Protein AF-0000000079066515 (afdb_homodimer)

Structure (mmCIF, N/CA/C/O backbone):
data_AF-0000000079066515-model_v1
#
loop_
_entity.id
_entity.type
_entity.pdbx_description
1 polymer 'Class I SAM-dependent methyltransferase'
#
loop_
_atom_site.group_PDB
_atom_site.id
_atom_site.type_symbol
_atom_site.label_atom_id
_atom_site.label_alt_id
_atom_site.label_comp_id
_atom_site.label_asym_id
_atom_site.label_entity_id
_atom_site.label_seq_id
_atom_site.pdbx_PDB_ins_code
_atom_site.Cartn_x
_atom_site.Cartn_y
_atom_site.Cartn_z
_atom_site.occupancy
_atom_site.B_iso_or_equiv
_atom_site.auth_seq_id
_atom_site.auth_comp_id
_atom_site.auth_asym_id
_atom_site.auth_atom_id
_atom_site.pdbx_PDB_model_num
ATOM 1 N N . MET A 1 1 ? 14.438 -44.875 1.606 1 23.23 1 MET A N 1
ATO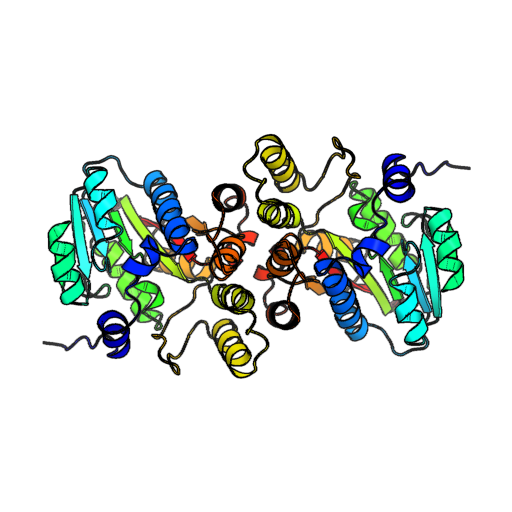M 2 C CA . MET A 1 1 ? 13.078 -44.344 1.566 1 23.23 1 MET A CA 1
ATOM 3 C C . MET A 1 1 ? 12.953 -43.062 2.408 1 23.23 1 MET A C 1
ATOM 5 O O . MET A 1 1 ? 12.773 -43.156 3.623 1 23.23 1 MET A O 1
ATOM 9 N N . SER A 1 2 ? 13.844 -42.094 2.303 1 27.25 2 SER A N 1
ATOM 10 C CA . SER A 1 2 ? 14.031 -40.844 3.066 1 27.25 2 SER A CA 1
ATOM 11 C C . SER A 1 2 ? 12.727 -40.094 3.221 1 27.25 2 SER A C 1
ATOM 13 O O . SER A 1 2 ? 12.07 -39.781 2.23 1 27.25 2 SER A O 1
ATOM 15 N N . ASN A 1 3 ? 11.914 -40.375 4.219 1 29.88 3 ASN A N 1
ATOM 16 C CA . ASN A 1 3 ? 10.609 -39.906 4.652 1 29.88 3 ASN A CA 1
ATOM 17 C C . ASN A 1 3 ? 10.531 -38.375 4.652 1 29.88 3 ASN A C 1
ATOM 19 O O . ASN A 1 3 ? 11.125 -37.719 5.512 1 29.88 3 ASN A O 1
ATOM 23 N N . LEU A 1 4 ? 10.727 -37.75 3.523 1 36.59 4 LEU A N 1
ATOM 24 C CA . LEU A 1 4 ? 10.617 -36.312 3.316 1 36.59 4 LEU A CA 1
ATOM 25 C C . LEU A 1 4 ? 9.43 -35.75 4.086 1 36.59 4 LEU A C 1
ATOM 27 O O . LEU A 1 4 ? 8.281 -35.938 3.693 1 36.59 4 LEU A O 1
ATOM 31 N N . GLU A 1 5 ? 9.492 -35.719 5.426 1 39.25 5 GLU A N 1
ATOM 32 C CA . GLU A 1 5 ? 8.477 -35.281 6.387 1 39.25 5 GLU A CA 1
ATOM 33 C C . GLU A 1 5 ? 7.941 -33.906 6.051 1 39.25 5 GLU A C 1
ATOM 35 O O . GLU A 1 5 ? 8.68 -32.906 6.09 1 39.25 5 GLU A O 1
ATOM 40 N N . LEU A 1 6 ? 7.242 -33.812 5.004 1 46.03 6 LEU A N 1
ATOM 41 C CA . LEU A 1 6 ? 6.418 -32.625 5.012 1 46.03 6 LEU A CA 1
ATOM 42 C C . LEU A 1 6 ? 6.008 -32.25 6.434 1 46.03 6 LEU A C 1
ATOM 44 O O . LEU A 1 6 ? 5.77 -33.125 7.266 1 46.03 6 LEU A O 1
ATOM 48 N N . ALA A 1 7 ? 6.359 -31.078 6.699 1 48.53 7 ALA A N 1
ATOM 49 C CA . ALA A 1 7 ? 5.934 -30.75 8.062 1 48.53 7 ALA A CA 1
ATOM 50 C C . ALA A 1 7 ? 4.504 -31.219 8.312 1 48.53 7 ALA A C 1
ATOM 52 O O . ALA A 1 7 ? 3.602 -30.938 7.523 1 48.53 7 ALA A O 1
ATOM 53 N N . PRO A 1 8 ? 4.457 -32.375 9.195 1 43.72 8 PRO A N 1
ATOM 54 C CA . PRO A 1 8 ? 3.131 -32.844 9.586 1 43.72 8 PRO A CA 1
ATOM 55 C C . PRO A 1 8 ? 2.068 -31.75 9.539 1 43.72 8 PRO A C 1
ATOM 57 O O . PRO A 1 8 ? 0.903 -32.031 9.242 1 43.72 8 PRO A O 1
ATOM 60 N N . SER A 1 9 ? 2.465 -30.594 9.68 1 43.72 9 SER A N 1
ATOM 61 C CA . SER A 1 9 ? 1.542 -29.469 9.781 1 43.72 9 SER A CA 1
ATOM 62 C C . SER A 1 9 ? 0.989 -29.078 8.406 1 43.72 9 SER A C 1
ATOM 64 O O . SER A 1 9 ? -0.175 -28.703 8.289 1 43.72 9 SER A O 1
ATOM 66 N N . VAL A 1 10 ? 1.768 -29.156 7.414 1 48.47 10 VAL A N 1
ATOM 67 C CA . VAL A 1 10 ? 1.276 -28.891 6.066 1 48.47 10 VAL A CA 1
ATOM 68 C C . VAL A 1 10 ? 0.252 -29.953 5.672 1 48.47 10 VAL A C 1
ATOM 70 O O . VAL A 1 10 ? -0.8 -29.641 5.113 1 48.47 10 VAL A O 1
ATOM 73 N N . MET A 1 11 ? 0.64 -31.156 6.031 1 44.78 11 MET A N 1
ATOM 74 C CA . MET A 1 11 ? -0.27 -32.281 5.738 1 44.78 11 MET A CA 1
ATOM 75 C C . MET A 1 11 ? -1.576 -32.125 6.508 1 44.78 11 MET A C 1
ATOM 77 O O . MET A 1 11 ? -2.654 -32.375 5.969 1 44.78 11 MET A O 1
ATOM 81 N N . GLN A 1 12 ? -1.412 -31.812 7.75 1 43.25 12 GLN A N 1
ATOM 82 C CA . GLN A 1 12 ? -2.604 -31.672 8.578 1 43.25 12 GLN A CA 1
ATOM 83 C C . GLN A 1 12 ? -3.461 -30.5 8.117 1 43.25 12 GLN A C 1
ATOM 85 O O . GLN A 1 12 ? -4.688 -30.578 8.094 1 43.25 12 GLN A O 1
ATOM 90 N N . PHE A 1 13 ? -2.762 -29.547 7.883 1 45.56 13 PHE A N 1
ATOM 91 C CA . PHE A 1 13 ? -3.48 -28.328 7.496 1 45.56 13 PHE A CA 1
ATOM 92 C C . PHE A 1 13 ? -4.238 -28.547 6.191 1 45.56 13 PHE A C 1
ATOM 94 O O . PHE A 1 13 ? -5.418 -28.188 6.086 1 45.56 13 PHE A O 1
ATOM 101 N N . TYR A 1 14 ? -3.639 -29.156 5.176 1 46 14 TYR A N 1
ATOM 102 C CA . TYR A 1 14 ? -4.312 -29.375 3.902 1 46 14 TYR A CA 1
ATOM 103 C C . TYR A 1 14 ? -5.32 -30.516 4.016 1 46 14 TYR A C 1
ATOM 105 O O . TYR A 1 14 ? -6.297 -30.562 3.262 1 46 14 TYR A O 1
ATOM 113 N N . GLY A 1 15 ? -5.027 -31.469 4.824 1 41.38 15 GLY A N 1
ATOM 114 C CA . GLY A 1 15 ? -6 -32.531 5.004 1 41.38 15 GLY A CA 1
ATOM 115 C C . GLY A 1 15 ? -7.293 -32.062 5.637 1 41.38 15 GLY A C 1
ATOM 116 O O . GLY A 1 15 ? -8.383 -32.375 5.145 1 41.38 15 GLY A O 1
ATOM 117 N N . GLU A 1 16 ? -7.352 -31.656 6.934 1 42.91 16 GLU A N 1
ATOM 118 C CA . GLU A 1 16 ? -8.562 -31.344 7.688 1 42.91 16 GLU A CA 1
ATOM 119 C C . GLU A 1 16 ? -9.055 -29.938 7.379 1 42.91 16 GLU A C 1
ATOM 121 O O . GLU A 1 16 ? -10.227 -29.625 7.605 1 42.91 16 GLU A O 1
ATOM 126 N N . THR A 1 17 ? -8.195 -28.953 7.168 1 43.09 17 THR A N 1
ATOM 127 C CA . THR A 1 17 ? -8.492 -27.531 7.113 1 43.09 17 THR A CA 1
ATOM 128 C C . THR A 1 17 ? -8.961 -27.125 5.719 1 43.09 17 THR A C 1
ATOM 130 O O . THR A 1 17 ? -8.758 -27.875 4.754 1 43.09 17 THR A O 1
ATOM 133 N N . VAL A 1 18 ? -9.117 -25.75 5.555 1 51.31 18 VAL A N 1
ATOM 134 C CA . VAL A 1 18 ? -9.648 -24.953 4.453 1 51.31 18 VAL A CA 1
ATOM 135 C C . VAL A 1 18 ? -8.875 -25.266 3.174 1 51.31 18 VAL A C 1
ATOM 137 O O . VAL A 1 18 ? -7.652 -25.109 3.127 1 51.31 18 VAL A O 1
ATOM 140 N N . ASN A 1 19 ? -9.359 -26.078 2.244 1 63.78 19 ASN A N 1
ATOM 141 C CA . ASN A 1 19 ? -8.898 -26.391 0.895 1 63.78 19 ASN A CA 1
ATOM 142 C C . ASN A 1 19 ? -8.625 -25.125 0.086 1 63.78 19 ASN A C 1
ATOM 144 O O . ASN A 1 19 ? -9.531 -24.344 -0.188 1 63.78 19 ASN A O 1
ATOM 148 N N . GLU A 1 20 ? -7.324 -24.812 -0.092 1 72.69 20 GLU A N 1
ATOM 149 C CA . GLU A 1 20 ? -6.918 -23.641 -0.879 1 72.69 20 GLU A CA 1
ATOM 150 C C . GLU A 1 20 ? -7.738 -23.531 -2.162 1 72.69 20 GLU A C 1
ATOM 152 O O . GLU A 1 20 ? -8.109 -22.438 -2.576 1 72.69 20 GLU A O 1
ATOM 157 N N . ASP A 1 21 ? -8.156 -24.641 -2.664 1 78.38 21 ASP A N 1
ATOM 158 C CA . ASP A 1 21 ? -8.961 -24.641 -3.883 1 78.38 21 ASP A CA 1
ATOM 159 C C . ASP A 1 21 ? -10.352 -24.078 -3.617 1 78.38 21 ASP A C 1
ATOM 161 O O . ASP A 1 21 ? -10.867 -23.281 -4.406 1 78.38 21 ASP A O 1
ATOM 165 N N . SER A 1 22 ? -10.852 -24.516 -2.508 1 79.31 22 SER A N 1
ATOM 166 C CA . SER A 1 22 ? -12.164 -24 -2.143 1 79.31 22 SER A CA 1
ATOM 167 C C . SER A 1 22 ? -12.109 -22.5 -1.893 1 79.31 22 SER A C 1
ATOM 169 O O . SER A 1 22 ? -13.008 -21.766 -2.312 1 79.31 22 SER A O 1
ATOM 171 N N . ARG A 1 23 ? -11.047 -22.094 -1.338 1 79.75 23 ARG A N 1
ATOM 172 C CA . ARG A 1 23 ? -10.883 -20.656 -1.074 1 79.75 23 ARG A CA 1
ATOM 173 C C . ARG A 1 23 ? -10.828 -19.859 -2.375 1 79.75 23 ARG A C 1
ATOM 175 O O . ARG A 1 23 ? -11.508 -18.844 -2.518 1 79.75 23 ARG A O 1
ATOM 182 N N . LEU A 1 24 ? -10.062 -20.281 -3.33 1 84.12 24 LEU A N 1
ATOM 183 C CA . LEU A 1 24 ? -9.867 -19.578 -4.602 1 84.12 24 LEU A CA 1
ATOM 184 C C . LEU A 1 24 ? -11.156 -19.562 -5.41 1 84.12 24 LEU A C 1
ATOM 186 O O . LEU A 1 24 ? -11.383 -18.641 -6.199 1 84.12 24 LEU A O 1
ATOM 190 N N . ARG A 1 25 ? -12.031 -20.516 -5.133 1 84 25 ARG A N 1
ATOM 191 C CA . ARG A 1 25 ? -13.266 -20.609 -5.914 1 84 25 ARG A CA 1
ATOM 192 C C . ARG A 1 25 ? -14.422 -19.938 -5.195 1 84 25 ARG A C 1
ATOM 194 O O . ARG A 1 25 ? -15.391 -19.5 -5.828 1 84 25 ARG A O 1
ATOM 201 N N . SER A 1 26 ? -14.352 -19.797 -3.932 1 82.62 26 SER A N 1
ATOM 202 C CA . SER A 1 26 ? -15.547 -19.438 -3.17 1 82.62 26 SER A CA 1
ATOM 203 C C . SER A 1 26 ? -15.477 -17.984 -2.691 1 82.62 26 SER A C 1
ATOM 205 O O . SER A 1 26 ? -16.422 -17.219 -2.889 1 82.62 26 SER A O 1
ATOM 207 N N . SER A 1 27 ? -14.414 -17.594 -2.105 1 85.75 27 SER A N 1
ATOM 208 C CA . SER A 1 27 ? -14.328 -16.234 -1.577 1 85.75 27 SER A CA 1
ATOM 209 C C . SER A 1 27 ? -14.164 -15.219 -2.699 1 85.75 27 SER A C 1
ATOM 211 O O . SER A 1 27 ? -13.609 -15.531 -3.752 1 85.75 27 SER A O 1
ATOM 213 N N . ALA A 1 28 ? -14.734 -14.062 -2.537 1 86.56 28 ALA A N 1
ATOM 214 C CA . ALA A 1 28 ? -14.641 -13.016 -3.547 1 86.56 28 ALA A CA 1
ATOM 215 C C . ALA A 1 28 ? -13.18 -12.648 -3.818 1 86.56 28 ALA A C 1
ATOM 217 O O . ALA A 1 28 ? -12.773 -12.516 -4.977 1 86.56 28 ALA A O 1
ATOM 218 N N . ASP A 1 29 ? -12.422 -12.516 -2.742 1 88.19 29 ASP A N 1
ATOM 219 C CA . ASP A 1 29 ? -11.016 -12.172 -2.949 1 88.19 29 ASP A CA 1
ATOM 220 C C . ASP A 1 29 ? -10.25 -13.344 -3.553 1 88.19 29 ASP A C 1
ATOM 222 O O . ASP A 1 29 ? -9.266 -13.148 -4.273 1 88.19 29 ASP A O 1
ATOM 226 N N . GLY A 1 30 ? -10.664 -14.57 -3.283 1 91.44 30 GLY A N 1
ATOM 227 C CA . GLY A 1 30 ? -10.086 -15.742 -3.934 1 91.44 30 GLY A CA 1
ATOM 228 C C . GLY A 1 30 ? -10.352 -15.781 -5.426 1 91.44 30 GLY A C 1
ATOM 229 O O . GLY A 1 30 ? -9.445 -16.062 -6.215 1 91.44 30 GLY A O 1
ATOM 230 N N . ARG A 1 31 ? -11.578 -15.492 -5.75 1 91.94 31 ARG A N 1
ATOM 231 C CA . ARG A 1 31 ? -11.938 -15.438 -7.164 1 91.94 31 ARG A CA 1
ATOM 232 C C . ARG A 1 31 ? -11.141 -14.359 -7.895 1 91.94 31 ARG A C 1
ATOM 234 O O . ARG A 1 31 ? -10.734 -14.555 -9.039 1 91.94 31 ARG A O 1
ATOM 241 N N . MET A 1 32 ? -10.969 -13.234 -7.23 1 94.81 32 MET A N 1
ATOM 242 C CA . MET A 1 32 ? -10.156 -12.164 -7.797 1 94.81 32 MET A CA 1
ATOM 243 C C . MET A 1 32 ? -8.711 -12.625 -7.98 1 94.81 32 MET A C 1
ATOM 245 O O . MET A 1 32 ? -8.094 -12.328 -9 1 94.81 32 MET A O 1
ATOM 249 N N . GLU A 1 33 ? -8.203 -13.32 -6.996 1 96.56 33 GLU A N 1
ATOM 250 C CA . GLU A 1 33 ? -6.852 -13.867 -7.074 1 96.56 33 GLU A CA 1
ATOM 251 C C . GLU A 1 33 ? -6.707 -14.797 -8.281 1 96.56 33 GLU A C 1
ATOM 253 O O . GLU A 1 33 ? -5.746 -14.68 -9.039 1 96.56 33 GLU A O 1
ATOM 258 N N . LEU A 1 34 ? -7.664 -15.688 -8.422 1 97.12 34 LEU A N 1
ATOM 259 C CA . LEU A 1 34 ? -7.629 -16.641 -9.516 1 97.12 34 LEU A CA 1
ATOM 260 C C . LEU A 1 34 ? -7.699 -15.938 -10.867 1 97.12 34 LEU A C 1
ATOM 262 O O . LEU A 1 34 ? -6.875 -16.188 -11.75 1 97.12 34 LEU A O 1
ATOM 266 N N . ALA A 1 35 ? -8.633 -15.023 -11.016 1 97.25 35 ALA A N 1
ATOM 267 C CA . ALA A 1 35 ? -8.828 -14.297 -12.266 1 97.25 35 ALA A CA 1
ATOM 268 C C . ALA A 1 35 ? -7.582 -13.492 -12.633 1 97.25 35 ALA A C 1
ATOM 270 O O . ALA A 1 35 ? -7.152 -13.492 -13.789 1 97.25 35 ALA A O 1
ATOM 271 N N . ARG A 1 36 ? -7.012 -12.828 -11.672 1 98.31 36 ARG A N 1
ATOM 272 C CA . ARG A 1 36 ? -5.84 -11.992 -11.922 1 98.31 36 ARG A CA 1
ATOM 273 C C . ARG A 1 36 ? -4.609 -12.852 -12.211 1 98.31 36 ARG A C 1
ATOM 275 O O . ARG A 1 36 ? -3.764 -12.477 -13.023 1 98.31 36 ARG A O 1
ATOM 282 N N . THR A 1 37 ? -4.48 -13.977 -11.516 1 98.56 37 THR A N 1
ATOM 283 C CA . THR A 1 37 ? -3.396 -14.906 -11.812 1 98.56 37 THR A CA 1
ATOM 284 C C . THR A 1 37 ? -3.457 -15.367 -13.266 1 98.56 37 THR A C 1
ATOM 286 O O . THR A 1 37 ? -2.443 -15.359 -13.969 1 98.56 37 THR A O 1
ATOM 289 N N . GLN A 1 38 ? -4.641 -15.719 -13.711 1 98.56 38 GLN A N 1
ATOM 290 C CA . GLN A 1 38 ? -4.836 -16.141 -15.102 1 98.56 38 GLN A CA 1
ATOM 291 C C . GLN A 1 38 ? -4.453 -15.016 -16.062 1 98.56 38 GLN A C 1
ATOM 293 O O . GLN A 1 38 ? -3.719 -15.25 -17.031 1 98.56 38 GLN A O 1
ATOM 298 N N . GLU A 1 39 ? -4.945 -13.859 -15.758 1 98.44 39 GLU A N 1
ATOM 299 C CA . GLU A 1 39 ? -4.656 -12.703 -16.594 1 98.44 39 GLU A CA 1
ATOM 300 C C . GLU A 1 39 ? -3.152 -12.469 -16.719 1 98.44 39 GLU A C 1
ATOM 302 O O . GLU A 1 39 ? -2.635 -12.266 -17.812 1 98.44 39 GLU A O 1
ATOM 307 N N . LEU A 1 40 ? -2.459 -12.516 -15.641 1 98.69 40 LEU A N 1
ATOM 308 C CA . LEU A 1 40 ? -1.024 -12.25 -15.617 1 98.69 40 LEU A CA 1
ATOM 309 C C . LEU A 1 40 ? -0.251 -13.359 -16.312 1 98.69 40 LEU A C 1
ATOM 311 O O . LEU A 1 40 ? 0.593 -13.086 -17.172 1 98.69 40 LEU A O 1
ATOM 315 N N . LEU A 1 41 ? -0.561 -14.586 -16 1 98.69 41 LEU A N 1
ATOM 316 C CA . LEU A 1 41 ? 0.195 -15.703 -16.562 1 98.69 41 LEU A CA 1
ATOM 317 C C . LEU A 1 41 ? 0.002 -15.781 -18.062 1 98.69 41 LEU A C 1
ATOM 319 O O . LEU A 1 41 ? 0.94 -16.109 -18.797 1 98.69 41 LEU A O 1
ATOM 323 N N . ARG A 1 42 ? -1.17 -15.516 -18.547 1 98.69 42 ARG A N 1
ATOM 324 C CA . ARG A 1 42 ? -1.46 -15.594 -19.969 1 98.69 42 ARG A CA 1
ATOM 325 C C . ARG A 1 42 ? -0.602 -14.609 -20.75 1 98.69 42 ARG A C 1
ATOM 327 O O . ARG A 1 42 ? -0.387 -14.789 -21.953 1 98.69 42 ARG A O 1
ATOM 334 N N . ARG A 1 43 ? -0.09 -13.586 -20.156 1 98.19 43 ARG A N 1
ATOM 335 C CA . ARG A 1 43 ? 0.792 -12.617 -20.812 1 98.19 43 ARG A CA 1
ATOM 336 C C . ARG A 1 43 ? 2.152 -13.234 -21.109 1 98.19 43 ARG A C 1
ATOM 338 O O . ARG A 1 43 ? 2.869 -12.766 -22 1 98.19 43 ARG A O 1
ATOM 345 N N . PHE A 1 44 ? 2.477 -14.273 -20.359 1 98.5 44 PHE A N 1
ATOM 346 C CA . PHE A 1 44 ? 3.844 -14.766 -20.438 1 98.5 44 PHE A CA 1
ATOM 347 C C . PHE A 1 44 ? 3.873 -16.188 -21 1 98.5 44 PHE A C 1
ATOM 349 O O . PHE A 1 44 ? 4.918 -16.656 -21.453 1 98.5 44 PHE A O 1
ATOM 356 N N . LEU A 1 45 ? 2.773 -16.875 -20.875 1 98.69 45 LEU A N 1
ATOM 357 C CA . LEU A 1 45 ? 2.713 -18.25 -21.344 1 98.69 45 LEU A CA 1
ATOM 358 C C . LEU A 1 45 ? 3.004 -18.344 -22.828 1 98.69 45 LEU A C 1
ATOM 360 O O . LEU A 1 45 ? 2.541 -17.516 -23.609 1 98.69 45 LEU A O 1
ATOM 364 N N . PRO A 1 46 ? 3.791 -19.328 -23.266 1 98.5 46 PRO A N 1
ATOM 365 C CA . PRO A 1 46 ? 3.926 -19.562 -24.703 1 98.5 46 PRO A CA 1
ATOM 366 C C . PRO A 1 46 ? 2.623 -20.031 -25.344 1 98.5 46 PRO A C 1
ATOM 368 O O . PRO A 1 46 ? 1.71 -20.484 -24.641 1 98.5 46 PRO A O 1
ATOM 371 N N . PRO A 1 47 ? 2.514 -19.891 -26.625 1 97.88 47 PRO A N 1
ATOM 372 C CA . PRO A 1 47 ? 1.306 -20.391 -27.281 1 97.88 47 PRO A CA 1
ATOM 373 C C . PRO A 1 47 ? 1.093 -21.891 -27.062 1 97.88 47 PRO A C 1
ATOM 375 O O . PRO A 1 47 ? 2.057 -22.656 -27.062 1 97.88 47 PRO A O 1
ATOM 378 N N . ALA A 1 48 ? -0.094 -22.25 -26.859 1 97.75 48 ALA A N 1
ATOM 379 C CA . ALA A 1 48 ? -0.449 -23.672 -26.75 1 97.75 48 ALA A CA 1
ATOM 380 C C . ALA A 1 48 ? -0.368 -24.359 -28.109 1 97.75 48 ALA A C 1
ATOM 382 O O . ALA A 1 48 ? -0.605 -23.75 -29.141 1 97.75 48 ALA A O 1
ATOM 383 N N . PRO A 1 49 ? -0.092 -25.578 -28.141 1 97.88 49 PRO A N 1
ATOM 384 C CA . PRO A 1 49 ? 0.198 -26.469 -27 1 97.88 49 PRO A CA 1
ATOM 385 C C . PRO A 1 49 ? 1.611 -26.266 -26.453 1 97.88 49 PRO A C 1
ATOM 387 O O . PRO A 1 49 ? 2.527 -25.938 -27.219 1 97.88 49 PRO A O 1
ATOM 390 N N . ALA A 1 50 ? 1.839 -26.344 -25.281 1 98.62 50 ALA A N 1
ATOM 391 C CA . ALA A 1 50 ? 3.107 -26.359 -24.547 1 98.62 50 ALA A CA 1
ATOM 392 C C . ALA A 1 50 ? 3 -27.188 -23.266 1 98.62 50 ALA A C 1
ATOM 394 O O . ALA A 1 50 ? 1.905 -27.359 -22.734 1 98.62 50 ALA A O 1
ATOM 395 N N . ARG A 1 51 ? 4.109 -27.703 -22.844 1 98.81 51 ARG A N 1
ATOM 396 C CA . ARG A 1 51 ? 4.117 -28.531 -21.641 1 98.81 51 ARG A CA 1
ATOM 397 C C . ARG A 1 51 ? 4.273 -27.672 -20.391 1 98.81 51 ARG A C 1
ATOM 399 O O . ARG A 1 51 ? 5.23 -26.906 -20.266 1 98.81 51 ARG A O 1
ATOM 406 N N . VAL A 1 52 ? 3.344 -27.797 -19.484 1 98.94 52 VAL A N 1
ATOM 407 C CA . VAL A 1 52 ? 3.334 -27.031 -18.234 1 98.94 52 VAL A CA 1
ATOM 408 C C . VAL A 1 52 ? 3.4 -27.984 -17.047 1 98.94 52 VAL A C 1
ATOM 410 O O . VAL A 1 52 ? 2.674 -28.969 -16.984 1 98.94 52 VAL A O 1
ATOM 413 N N . LEU A 1 53 ? 4.281 -27.719 -16.141 1 98.94 53 LEU A N 1
ATOM 414 C CA . LEU A 1 53 ? 4.277 -28.422 -14.859 1 98.94 53 LEU A CA 1
ATOM 415 C C . LEU A 1 53 ? 3.707 -27.531 -13.766 1 98.94 53 LEU A C 1
ATOM 417 O O . LEU A 1 53 ? 4.203 -26.422 -13.531 1 98.94 53 LEU A O 1
ATOM 421 N N . ASP A 1 54 ? 2.662 -27.984 -13.164 1 98.81 54 ASP A N 1
ATOM 422 C CA . ASP A 1 54 ? 2.043 -27.328 -12.023 1 98.81 54 ASP A CA 1
ATOM 423 C C . ASP A 1 54 ? 2.529 -27.938 -10.711 1 98.81 54 ASP A C 1
ATOM 425 O O . ASP A 1 54 ? 2.002 -28.953 -10.25 1 98.81 54 ASP A O 1
ATOM 429 N N . VAL A 1 55 ? 3.5 -27.234 -10.086 1 98.69 55 VAL A N 1
ATOM 430 C CA . VAL A 1 55 ? 4.133 -27.734 -8.867 1 98.69 55 VAL A CA 1
ATOM 431 C C . VAL A 1 55 ? 3.34 -27.266 -7.648 1 98.69 55 VAL A C 1
ATOM 433 O O . VAL A 1 55 ? 3.146 -26.062 -7.453 1 98.69 55 VAL A O 1
ATOM 436 N N . GLY A 1 56 ? 3.014 -28.203 -6.812 1 96.88 56 GLY A N 1
ATOM 437 C CA . GLY A 1 56 ? 2.105 -27.859 -5.73 1 96.88 56 GLY A CA 1
ATOM 438 C C . GLY A 1 56 ? 0.723 -27.469 -6.215 1 96.88 56 GLY A C 1
ATOM 439 O O . GLY A 1 56 ? 0.149 -26.484 -5.738 1 96.88 56 GLY A O 1
ATOM 440 N N . GLY A 1 57 ? 0.209 -28.172 -7.141 1 96.75 57 GLY A N 1
ATOM 441 C CA . GLY A 1 57 ? -0.972 -27.75 -7.879 1 96.75 57 GLY A CA 1
ATOM 442 C C . GLY A 1 57 ? -2.268 -28.047 -7.152 1 96.75 57 GLY A C 1
ATOM 443 O O . GLY A 1 57 ? -3.348 -27.672 -7.613 1 96.75 57 GLY A O 1
ATOM 444 N N . GLY A 1 58 ? -2.191 -28.734 -5.949 1 94.94 58 GLY A N 1
ATOM 445 C CA . GLY A 1 58 ? -3.391 -29.078 -5.199 1 94.94 58 GLY A CA 1
ATOM 446 C C . GLY A 1 58 ? -4.344 -29.969 -5.973 1 94.94 58 GLY A C 1
ATOM 447 O O . GLY A 1 58 ? -3.93 -30.969 -6.559 1 94.94 58 GLY A O 1
ATOM 448 N N . THR A 1 59 ? -5.625 -29.625 -5.938 1 95 59 THR A N 1
ATOM 449 C CA . THR A 1 59 ? -6.625 -30.438 -6.613 1 95 59 THR A CA 1
ATOM 450 C C . THR A 1 59 ? -6.723 -30.062 -8.094 1 95 59 THR A C 1
ATOM 452 O O . THR A 1 59 ? -7.57 -30.594 -8.812 1 95 59 THR A O 1
ATOM 455 N N . GLY A 1 60 ? -5.922 -29.125 -8.547 1 97.25 60 GLY A N 1
ATOM 456 C CA . GLY A 1 60 ? -5.812 -28.844 -9.969 1 97.25 60 GLY A CA 1
ATOM 457 C C . GLY A 1 60 ? -6.516 -27.578 -10.383 1 97.25 60 GLY A C 1
ATOM 458 O O . GLY A 1 60 ? -6.984 -27.453 -11.523 1 97.25 60 GLY A O 1
ATOM 459 N N . ILE A 1 61 ? -6.59 -26.594 -9.516 1 96.38 61 ILE A N 1
ATOM 460 C CA . ILE A 1 61 ? -7.344 -25.391 -9.812 1 96.38 61 ILE A CA 1
ATOM 461 C C . ILE A 1 61 ? -6.68 -24.641 -10.969 1 96.38 61 ILE A C 1
ATOM 463 O O . ILE A 1 61 ? -7.363 -24.156 -11.875 1 96.38 61 ILE A O 1
ATOM 467 N N . HIS A 1 62 ? -5.406 -24.5 -10.969 1 98.06 62 HIS A N 1
ATOM 468 C CA . HIS A 1 62 ? -4.723 -23.797 -12.047 1 98.06 62 HIS A CA 1
ATOM 469 C C . HIS A 1 62 ? -4.52 -24.703 -13.258 1 98.06 62 HIS A C 1
ATOM 471 O O . HIS A 1 62 ? -4.555 -24.234 -14.398 1 98.06 62 HIS A O 1
ATOM 477 N N . ALA A 1 63 ? -4.332 -26 -13.016 1 98.44 63 ALA A N 1
ATOM 478 C CA . ALA A 1 63 ? -4.219 -26.969 -14.117 1 98.44 63 ALA A CA 1
ATOM 479 C C . ALA A 1 63 ? -5.48 -26.953 -14.977 1 98.44 63 ALA A C 1
ATOM 481 O O . ALA A 1 63 ? -5.402 -27.078 -16.203 1 98.44 63 ALA A O 1
ATOM 482 N N . GLU A 1 64 ? -6.613 -26.797 -14.367 1 98.12 64 GLU A N 1
ATOM 483 C CA . GLU A 1 64 ? -7.902 -26.859 -15.047 1 98.12 64 GLU A CA 1
ATOM 484 C C . GLU A 1 64 ? -7.984 -25.828 -16.172 1 98.12 64 GLU A C 1
ATOM 486 O O . GLU A 1 64 ? -8.281 -26.188 -17.312 1 98.12 64 GLU A O 1
ATOM 491 N N . TRP A 1 65 ? -7.781 -24.562 -15.852 1 98.12 65 TRP A N 1
ATOM 492 C CA . TRP A 1 65 ? -7.922 -23.547 -16.891 1 98.12 65 TRP A CA 1
ATOM 493 C C . TRP A 1 65 ? -6.777 -23.625 -17.891 1 98.12 65 TRP A C 1
ATOM 495 O O . TRP A 1 65 ? -6.949 -23.281 -19.062 1 98.12 65 TRP A O 1
ATOM 505 N N . LEU A 1 66 ? -5.559 -24.109 -17.531 1 98.81 66 LEU A N 1
ATOM 506 C CA . LEU A 1 66 ? -4.461 -24.312 -18.484 1 98.81 66 LEU A CA 1
ATOM 507 C C . LEU A 1 66 ? -4.809 -25.391 -19.5 1 98.81 66 LEU A C 1
ATOM 509 O O . LEU A 1 66 ? -4.574 -25.219 -20.688 1 98.81 66 LEU A O 1
ATOM 513 N N . VAL A 1 67 ? -5.387 -26.5 -19 1 98.81 67 VAL A N 1
ATOM 514 C CA . VAL A 1 67 ? -5.816 -27.578 -19.891 1 98.81 67 VAL A CA 1
ATOM 515 C C . VAL A 1 67 ? -6.879 -27.062 -20.844 1 98.81 67 VAL A C 1
ATOM 517 O O . VAL A 1 67 ? -6.812 -27.312 -22.047 1 98.81 67 VAL A O 1
ATOM 520 N N . LYS A 1 68 ? -7.816 -26.312 -20.328 1 98.44 68 LYS A N 1
ATOM 521 C CA . LYS A 1 68 ? -8.867 -25.719 -21.141 1 98.44 68 LYS A CA 1
ATOM 522 C C . LYS A 1 68 ? -8.281 -24.797 -22.219 1 98.44 68 LYS A C 1
ATOM 524 O O . LYS A 1 68 ? -8.812 -24.719 -23.328 1 98.44 68 LYS A O 1
ATOM 529 N N . ASP A 1 69 ? -7.199 -24.125 -21.875 1 98.44 69 ASP A N 1
ATOM 530 C CA . ASP A 1 69 ? -6.539 -23.203 -22.797 1 98.44 69 ASP A CA 1
ATOM 531 C C . ASP A 1 69 ? -5.703 -23.969 -23.812 1 98.44 69 ASP A C 1
ATOM 533 O O . ASP A 1 69 ? -5.117 -23.375 -24.719 1 98.44 69 ASP A O 1
ATOM 537 N N . GLY A 1 70 ? -5.531 -25.266 -23.672 1 98.62 70 GLY A N 1
ATOM 538 C CA . GLY A 1 70 ? -4.895 -26.094 -24.688 1 98.62 70 GLY A CA 1
ATOM 539 C C . GLY A 1 70 ? -3.504 -26.547 -24.297 1 98.62 70 GLY A C 1
ATOM 540 O O . GLY A 1 70 ? -2.77 -27.094 -25.125 1 98.62 70 GLY A O 1
ATOM 541 N N . TYR A 1 71 ? -3.119 -26.375 -23.078 1 98.88 71 TYR A N 1
ATOM 542 C CA . TYR A 1 71 ? -1.788 -26.781 -22.641 1 98.88 71 TYR A CA 1
ATOM 543 C C . TYR A 1 71 ? -1.768 -28.25 -22.234 1 98.88 71 TYR A C 1
ATOM 545 O O . TYR A 1 71 ? -2.803 -28.812 -21.859 1 98.88 71 TYR A O 1
ATOM 553 N N . ASP A 1 72 ? -0.599 -28.844 -22.422 1 98.81 72 ASP A N 1
ATOM 554 C CA . ASP A 1 72 ? -0.315 -30.156 -21.859 1 98.81 72 ASP A CA 1
ATOM 555 C C . ASP A 1 72 ? 0.217 -30.047 -20.438 1 98.81 72 ASP A C 1
ATOM 557 O O . ASP A 1 72 ? 1.391 -29.734 -20.219 1 98.81 72 ASP A O 1
ATOM 561 N N . VAL A 1 73 ? -0.64 -30.344 -19.438 1 98.88 73 VAL A N 1
ATOM 562 C CA . VAL A 1 73 ? -0.323 -30.016 -18.047 1 98.88 73 VAL A CA 1
ATOM 563 C C . VAL A 1 73 ? -0.047 -31.297 -17.266 1 98.88 73 VAL A C 1
ATOM 565 O O . VAL A 1 73 ? -0.764 -32.281 -17.422 1 98.88 73 VAL A O 1
ATOM 568 N N . ALA A 1 74 ? 0.982 -31.328 -16.547 1 98.88 74 ALA A N 1
ATOM 569 C CA . ALA A 1 74 ? 1.245 -32.312 -15.484 1 98.88 74 ALA A CA 1
ATOM 570 C C . ALA A 1 74 ? 1.279 -31.625 -14.117 1 98.88 74 ALA A C 1
ATOM 572 O O . ALA A 1 74 ? 1.586 -30.438 -14.016 1 98.88 74 ALA A O 1
ATOM 573 N N . LEU A 1 75 ? 0.926 -32.344 -13.102 1 98.69 75 LEU A N 1
ATOM 574 C CA . LEU A 1 75 ? 0.812 -31.766 -11.773 1 98.69 75 LEU A CA 1
ATOM 575 C C . LEU A 1 75 ? 1.562 -32.594 -10.742 1 98.69 75 LEU A C 1
ATOM 577 O O . LEU A 1 75 ? 1.533 -33.844 -10.805 1 98.69 75 LEU A O 1
ATOM 581 N N . VAL A 1 76 ? 2.289 -31.953 -9.867 1 98.44 76 VAL A N 1
ATOM 582 C CA . VAL A 1 76 ? 2.945 -32.562 -8.719 1 98.44 76 VAL A CA 1
ATOM 583 C C . VAL A 1 76 ? 2.436 -31.938 -7.43 1 98.44 76 VAL A C 1
ATOM 585 O O . VAL A 1 76 ? 2.307 -30.719 -7.336 1 98.44 76 VAL A O 1
ATOM 588 N N . ASP A 1 77 ? 2.064 -32.719 -6.496 1 96.81 77 ASP A N 1
ATOM 589 C CA . ASP A 1 77 ? 1.639 -32.25 -5.176 1 96.81 77 ASP A CA 1
ATOM 590 C C . ASP A 1 77 ? 2.016 -33.281 -4.094 1 96.81 77 ASP A C 1
ATOM 592 O O . ASP A 1 77 ? 1.969 -34.469 -4.324 1 96.81 77 ASP A O 1
ATOM 596 N N . PRO A 1 78 ? 2.316 -32.719 -2.916 1 94.88 78 PRO A N 1
ATOM 597 C CA . PRO A 1 78 ? 2.766 -33.656 -1.873 1 94.88 78 PRO A CA 1
ATOM 598 C C . PRO A 1 78 ? 1.608 -34.375 -1.185 1 94.88 78 PRO A C 1
ATOM 600 O O . PRO A 1 78 ? 1.829 -35.312 -0.429 1 94.88 78 PRO A O 1
ATOM 603 N N . VAL A 1 79 ? 0.436 -33.969 -1.35 1 92.38 79 VAL A N 1
ATOM 604 C CA . VAL A 1 79 ? -0.721 -34.531 -0.661 1 92.38 79 VAL A CA 1
ATOM 605 C C . VAL A 1 79 ? -1.424 -35.531 -1.568 1 92.38 79 VAL A C 1
ATOM 607 O O . VAL A 1 79 ? -2.045 -35.156 -2.564 1 92.38 79 VAL A O 1
ATOM 610 N N . PRO A 1 80 ? -1.466 -36.812 -1.203 1 95.25 80 PRO A N 1
ATOM 611 C CA . PRO A 1 80 ? -2.039 -37.844 -2.059 1 95.25 80 PRO A CA 1
ATOM 612 C C . PRO A 1 80 ? -3.498 -37.562 -2.42 1 95.25 80 PRO A C 1
ATOM 614 O O . PRO A 1 80 ? -3.906 -37.812 -3.562 1 95.25 80 PRO A O 1
ATOM 617 N N . ARG A 1 81 ? -4.234 -37.094 -1.464 1 93.31 81 ARG A N 1
ATOM 618 C CA . ARG A 1 81 ? -5.645 -36.812 -1.733 1 93.31 81 ARG A CA 1
ATOM 619 C C . ARG A 1 81 ? -5.801 -35.75 -2.805 1 93.31 81 ARG A C 1
ATOM 621 O O . ARG A 1 81 ? -6.73 -35.781 -3.611 1 93.31 81 ARG A O 1
ATOM 628 N N . HIS A 1 82 ? -4.949 -34.719 -2.791 1 94.31 82 HIS A N 1
ATOM 629 C CA . HIS A 1 82 ? -4.953 -33.719 -3.83 1 94.31 82 HIS A CA 1
ATOM 630 C C . HIS A 1 82 ? -4.641 -34.312 -5.195 1 94.31 82 HIS A C 1
ATOM 632 O O . HIS A 1 82 ? -5.332 -34.031 -6.176 1 94.31 82 HIS A O 1
ATOM 638 N N . VAL A 1 83 ? -3.637 -35.156 -5.188 1 96.25 83 VAL A N 1
ATOM 639 C CA . VAL A 1 83 ? -3.193 -35.781 -6.426 1 96.25 83 VAL A CA 1
ATOM 640 C C . VAL A 1 83 ? -4.32 -36.625 -7.004 1 96.25 83 VAL A C 1
ATOM 642 O O . VAL A 1 83 ? -4.598 -36.562 -8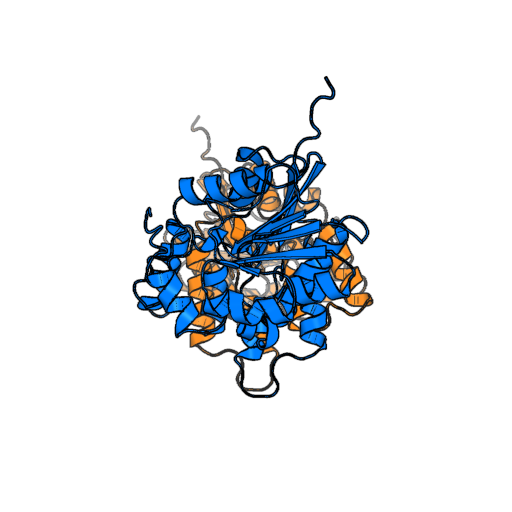.203 1 96.25 83 VAL A O 1
ATOM 645 N N . GLU A 1 84 ? -4.961 -37.375 -6.133 1 96.69 84 GLU A N 1
ATOM 646 C CA . GLU A 1 84 ? -6.078 -38.219 -6.566 1 96.69 84 GLU A CA 1
ATOM 647 C C . GLU A 1 84 ? -7.164 -37.375 -7.234 1 96.69 84 GLU A C 1
ATOM 649 O O . GLU A 1 84 ? -7.664 -37.719 -8.305 1 96.69 84 GLU A O 1
ATOM 654 N N . ALA A 1 85 ? -7.5 -36.281 -6.613 1 95.69 85 ALA A N 1
ATOM 655 C CA . ALA A 1 85 ? -8.516 -35.375 -7.16 1 95.69 85 ALA A CA 1
ATOM 656 C C . ALA A 1 85 ? -8.047 -34.75 -8.477 1 95.69 85 ALA A C 1
ATOM 658 O O . ALA A 1 85 ? -8.836 -34.625 -9.414 1 95.69 85 ALA A O 1
ATOM 659 N N . ALA A 1 86 ? -6.785 -34.438 -8.57 1 97.44 86 ALA A N 1
ATOM 660 C CA . ALA A 1 86 ? -6.219 -33.719 -9.711 1 97.44 86 ALA A CA 1
ATOM 661 C C . ALA A 1 86 ? -6.18 -34.594 -10.945 1 97.44 86 ALA A C 1
ATOM 663 O O . ALA A 1 86 ? -6.125 -34.094 -12.07 1 97.44 86 ALA A O 1
ATOM 664 N N . THR A 1 87 ? -6.207 -35.938 -10.758 1 97.69 87 THR A N 1
ATOM 665 C CA . THR A 1 87 ? -6.125 -36.875 -11.883 1 97.69 87 THR A CA 1
ATOM 666 C C . THR A 1 87 ? -7.32 -36.688 -12.812 1 97.69 87 THR A C 1
ATOM 668 O O . THR A 1 87 ? -7.266 -37.094 -13.977 1 97.69 87 THR A O 1
ATOM 671 N N . ALA A 1 88 ? -8.375 -36.094 -12.273 1 97.19 88 ALA A N 1
ATOM 672 C CA . ALA A 1 88 ? -9.555 -35.812 -13.094 1 97.19 88 ALA A CA 1
ATOM 673 C C . ALA A 1 88 ? -9.281 -34.719 -14.094 1 97.19 88 ALA A C 1
ATOM 675 O O . ALA A 1 88 ? -9.992 -34.562 -15.086 1 97.19 88 ALA A O 1
ATOM 676 N N . VAL A 1 89 ? -8.242 -33.938 -13.93 1 97.81 89 VAL A N 1
ATOM 677 C CA . VAL A 1 89 ? -7.965 -32.75 -14.727 1 97.81 89 VAL A CA 1
ATOM 678 C C . VAL A 1 89 ? -6.77 -33 -15.641 1 97.81 89 VAL A C 1
ATOM 680 O O . VAL A 1 89 ? -6.789 -32.656 -16.812 1 97.81 89 VAL A O 1
ATOM 683 N N . CYS A 1 90 ? -5.727 -33.656 -15.086 1 98.31 90 CYS A N 1
ATOM 684 C CA . CYS A 1 90 ? -4.469 -33.906 -15.789 1 98.31 90 CYS A CA 1
ATOM 685 C C . CYS A 1 90 ? -3.662 -35 -15.117 1 98.31 90 CYS A C 1
ATOM 687 O O . CYS A 1 90 ? -3.998 -35.438 -14.008 1 98.31 90 CYS A O 1
ATOM 689 N N . PRO A 1 91 ? -2.643 -35.531 -15.828 1 98.69 91 PRO A N 1
ATOM 690 C CA . PRO A 1 91 ? -1.732 -36.438 -15.117 1 98.69 91 PRO A CA 1
ATOM 691 C C . PRO A 1 91 ? -1.128 -35.812 -13.867 1 98.69 91 PRO A C 1
ATOM 693 O O . PRO A 1 91 ? -0.66 -34.656 -13.914 1 98.69 91 PRO A O 1
ATOM 696 N N . ALA A 1 92 ? -1.236 -36.5 -12.758 1 98.5 92 ALA A N 1
ATOM 697 C CA . ALA A 1 92 ? -0.787 -35.969 -11.477 1 98.5 92 ALA A CA 1
ATOM 698 C C . ALA A 1 92 ? -0.031 -37.031 -10.68 1 98.5 92 ALA A C 1
ATOM 700 O O . ALA A 1 92 ? -0.412 -38.219 -10.68 1 98.5 92 ALA A O 1
ATOM 701 N N . VAL A 1 93 ? 1.021 -36.656 -10.008 1 98.19 93 VAL A N 1
ATOM 702 C CA . VAL A 1 93 ? 1.809 -37.594 -9.219 1 98.19 93 VAL A CA 1
ATOM 703 C C . VAL A 1 93 ? 2.135 -36.969 -7.859 1 98.19 93 VAL A C 1
ATOM 705 O O . VAL A 1 93 ? 2.174 -35.75 -7.719 1 98.19 93 VAL A O 1
ATOM 708 N N . VAL A 1 94 ? 2.301 -37.812 -6.867 1 97.62 94 VAL A N 1
ATOM 709 C CA . VAL A 1 94 ? 2.734 -37.344 -5.551 1 97.62 94 VAL A CA 1
ATOM 710 C C . VAL A 1 94 ? 4.219 -37 -5.586 1 97.62 94 VAL A C 1
ATOM 712 O O . VAL A 1 94 ? 5.035 -37.75 -6.094 1 97.62 94 VAL A O 1
ATOM 715 N N . GLY A 1 95 ? 4.582 -35.781 -5.176 1 97 95 GLY A N 1
ATOM 716 C CA . GLY A 1 95 ? 5.969 -35.375 -5.145 1 97 95 GLY A CA 1
ATOM 717 C C . GLY A 1 95 ? 6.176 -34.062 -4.383 1 97 95 GLY A C 1
ATOM 718 O O . GLY A 1 95 ? 5.211 -33.438 -3.957 1 97 95 GLY A O 1
ATOM 719 N N . ASP A 1 96 ? 7.406 -33.75 -4.176 1 96.62 96 ASP A N 1
ATOM 720 C CA . ASP A 1 96 ? 7.859 -32.594 -3.428 1 96.62 96 ASP A CA 1
ATOM 721 C C . ASP A 1 96 ? 8.516 -31.578 -4.352 1 96.62 96 ASP A C 1
ATOM 723 O O . ASP A 1 96 ? 9.281 -31.938 -5.246 1 96.62 96 ASP A O 1
ATOM 727 N N . ALA A 1 97 ? 8.133 -30.312 -4.129 1 97.94 97 ALA A N 1
ATOM 728 C CA . ALA A 1 97 ? 8.688 -29.25 -4.961 1 97.94 97 ALA A CA 1
ATOM 729 C C . ALA A 1 97 ? 10.203 -29.203 -4.863 1 97.94 97 ALA A C 1
ATOM 731 O O . ALA A 1 97 ? 10.883 -28.719 -5.773 1 97.94 97 ALA A O 1
ATOM 732 N N . ARG A 1 98 ? 10.805 -29.641 -3.775 1 97.75 98 ARG A N 1
ATOM 733 C CA . ARG A 1 98 ? 12.242 -29.578 -3.504 1 97.75 98 ARG A CA 1
ATOM 734 C C . ARG A 1 98 ? 12.977 -30.719 -4.195 1 97.75 98 ARG A C 1
ATOM 736 O O . ARG A 1 98 ? 14.211 -30.766 -4.199 1 97.75 98 ARG A O 1
ATOM 743 N N . ASP A 1 99 ? 12.227 -31.641 -4.668 1 97.62 99 ASP A N 1
ATOM 744 C CA . ASP A 1 99 ? 12.75 -32.812 -5.355 1 97.62 99 ASP A CA 1
ATOM 745 C C . ASP A 1 99 ? 11.742 -33.375 -6.363 1 97.62 99 ASP A C 1
ATOM 747 O O . ASP A 1 99 ? 11.07 -34.375 -6.105 1 97.62 99 ASP A O 1
ATOM 751 N N . LEU A 1 100 ? 11.734 -32.75 -7.516 1 98.38 100 LEU A N 1
ATOM 752 C CA . LEU A 1 100 ? 10.719 -33.062 -8.516 1 98.38 100 LEU A CA 1
ATOM 753 C C . LEU A 1 100 ? 11.062 -34.375 -9.25 1 98.38 100 LEU A C 1
ATOM 755 O O . LEU A 1 100 ? 12.203 -34.562 -9.664 1 98.38 100 LEU A O 1
ATOM 759 N N . PRO A 1 101 ? 10.125 -35.219 -9.438 1 97.06 101 PRO A N 1
ATOM 760 C CA . PRO A 1 101 ? 10.359 -36.5 -10.102 1 97.06 101 PRO A CA 1
ATOM 761 C C . PRO A 1 101 ? 10.438 -36.375 -11.625 1 97.06 101 PRO A C 1
ATOM 763 O O . PRO A 1 101 ? 10.5 -37.375 -12.328 1 97.06 101 PRO A O 1
ATOM 766 N N . GLU A 1 102 ? 10.438 -35.219 -12.172 1 97.44 102 GLU A N 1
ATOM 767 C CA . GLU A 1 102 ? 10.445 -34.938 -13.609 1 97.44 102 GLU A CA 1
ATOM 768 C C . GLU A 1 102 ? 11.875 -34.781 -14.133 1 97.44 102 GLU A C 1
ATOM 770 O O . GLU A 1 102 ? 12.742 -34.281 -13.43 1 97.44 102 GLU A O 1
ATOM 775 N N . PRO A 1 103 ? 12.148 -35.25 -15.352 1 97.88 103 PRO A N 1
ATOM 776 C CA . PRO A 1 103 ? 13.484 -35.094 -15.93 1 97.88 103 PRO A CA 1
ATOM 777 C C . PRO A 1 103 ? 13.852 -33.656 -16.234 1 97.88 103 PRO A C 1
ATOM 779 O O . PRO A 1 103 ? 12.969 -32.781 -16.297 1 97.88 103 PRO A O 1
ATOM 782 N N . ASP A 1 104 ? 15.172 -33.406 -16.406 1 98.19 104 ASP A N 1
ATOM 783 C CA . ASP A 1 104 ? 15.68 -32.062 -16.766 1 98.19 104 ASP A CA 1
ATOM 784 C C . ASP A 1 104 ? 15.094 -31.609 -18.094 1 98.19 104 ASP A C 1
ATOM 786 O O . ASP A 1 104 ? 14.773 -32.406 -18.953 1 98.19 104 ASP A O 1
ATOM 790 N N . ASP A 1 105 ? 14.914 -30.359 -18.25 1 98.12 105 ASP A N 1
ATOM 791 C CA . ASP A 1 105 ? 14.641 -29.719 -19.531 1 98.12 105 ASP A CA 1
ATOM 792 C C . ASP A 1 105 ? 13.422 -30.344 -20.203 1 98.12 105 ASP A C 1
ATOM 794 O O . ASP A 1 105 ? 13.469 -30.703 -21.375 1 98.12 105 ASP A O 1
ATOM 798 N N . THR A 1 106 ? 12.391 -30.484 -19.5 1 98.38 106 THR A N 1
ATOM 799 C CA . THR A 1 106 ? 11.234 -31.219 -20 1 98.38 106 THR A CA 1
ATOM 800 C C . THR A 1 106 ? 10.07 -30.266 -20.25 1 98.38 106 THR A C 1
ATOM 802 O O . THR A 1 106 ? 9.328 -30.438 -21.234 1 98.38 106 THR A O 1
ATOM 805 N N . PHE A 1 107 ? 9.891 -29.234 -19.469 1 98.81 107 PHE A N 1
ATOM 806 C CA . PHE A 1 107 ? 8.68 -28.422 -19.516 1 98.81 107 PHE A CA 1
ATOM 807 C C . PHE A 1 107 ? 8.969 -27.031 -20.062 1 98.81 107 PHE A C 1
ATOM 809 O O . PHE A 1 107 ? 10.031 -26.469 -19.812 1 98.81 107 PHE A O 1
ATOM 816 N N . ASP A 1 108 ? 8.016 -26.453 -20.812 1 98.88 108 ASP A N 1
ATOM 817 C CA . ASP A 1 108 ? 8.086 -25.094 -21.328 1 98.88 108 ASP A CA 1
ATOM 818 C C . ASP A 1 108 ? 7.793 -24.078 -20.219 1 98.88 108 ASP A C 1
ATOM 820 O O . ASP A 1 108 ? 8.273 -22.938 -20.266 1 98.88 108 ASP A O 1
ATOM 824 N N . VAL A 1 109 ? 6.988 -24.484 -19.297 1 98.94 109 VAL A N 1
ATOM 825 C CA . VAL A 1 109 ? 6.539 -23.656 -18.188 1 98.94 109 VAL A CA 1
ATOM 826 C C . VAL A 1 109 ? 6.504 -24.469 -16.906 1 98.94 109 VAL A C 1
ATOM 828 O O . VAL A 1 109 ? 6.016 -25.609 -16.906 1 98.94 109 VAL A O 1
ATOM 831 N N . VAL A 1 110 ? 7.031 -23.922 -15.859 1 98.94 110 VAL A N 1
ATOM 832 C CA . VAL A 1 110 ? 6.895 -24.469 -14.516 1 98.94 110 VAL A CA 1
ATOM 833 C C . VAL A 1 110 ? 6.312 -23.422 -13.578 1 98.94 110 VAL A C 1
ATOM 835 O O . VAL A 1 110 ? 6.836 -22.312 -13.477 1 98.94 110 VAL A O 1
ATOM 838 N N . GLN A 1 111 ? 5.242 -23.75 -12.961 1 98.81 111 GLN A N 1
ATOM 839 C CA . GLN A 1 111 ? 4.66 -22.781 -12.031 1 98.81 111 GLN A CA 1
ATOM 840 C C . GLN A 1 111 ? 4.598 -23.344 -10.617 1 98.81 111 GLN A C 1
ATOM 842 O O . GLN A 1 111 ? 4.332 -24.547 -10.43 1 98.81 111 GLN A O 1
ATOM 847 N N . LEU A 1 112 ? 4.965 -22.562 -9.648 1 98.31 112 LEU A N 1
ATOM 848 C CA . LEU A 1 112 ? 4.879 -22.797 -8.211 1 98.3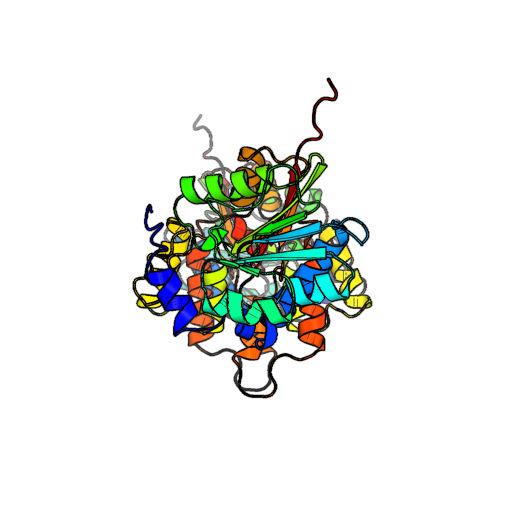1 112 LEU A CA 1
ATOM 849 C C . LEU A 1 112 ? 3.92 -21.797 -7.562 1 98.31 112 LEU A C 1
ATOM 851 O O . LEU A 1 112 ? 4.352 -20.828 -6.926 1 98.31 112 LEU A O 1
ATOM 855 N N . LEU A 1 113 ? 2.625 -22.047 -7.621 1 97.44 113 LEU A N 1
ATOM 856 C CA . LEU A 1 113 ? 1.619 -21.125 -7.105 1 97.44 113 LEU A CA 1
ATOM 857 C C . LEU A 1 113 ? 1.103 -21.594 -5.746 1 97.44 113 LEU A C 1
ATOM 859 O O . LEU A 1 113 ? -0.109 -21.688 -5.539 1 97.44 113 LEU A O 1
ATOM 863 N N . GLY A 1 114 ? 2.068 -21.812 -4.809 1 92.62 114 GLY A N 1
ATOM 864 C CA . GLY A 1 114 ? 1.702 -22.25 -3.475 1 92.62 114 GLY A CA 1
ATOM 865 C C . GLY A 1 114 ? 2.887 -22.734 -2.656 1 92.62 114 GLY A C 1
ATOM 866 O O . GLY A 1 114 ? 3.023 -22.375 -1.483 1 92.62 114 GLY A O 1
ATOM 867 N N . PRO A 1 115 ? 3.764 -23.375 -3.217 1 94.38 115 PRO A N 1
ATOM 868 C CA . PRO A 1 115 ? 4.773 -24.094 -2.445 1 94.38 115 PRO A CA 1
ATOM 869 C C . PRO A 1 115 ? 5.684 -23.172 -1.645 1 94.38 115 PRO A C 1
ATOM 871 O O . PRO A 1 115 ? 6.059 -23.5 -0.514 1 94.38 115 PRO A O 1
ATOM 874 N N . LEU A 1 116 ? 6.008 -22.047 -2.203 1 95.12 116 LEU A N 1
ATOM 875 C CA . LEU A 1 116 ? 7.094 -21.266 -1.616 1 95.12 116 LEU A CA 1
ATOM 876 C C . LEU A 1 116 ? 6.723 -20.781 -0.22 1 95.12 116 LEU A C 1
ATOM 878 O O . LEU A 1 116 ? 7.562 -20.766 0.683 1 95.12 116 LEU A O 1
ATOM 882 N N . TYR A 1 117 ? 5.465 -20.344 -0.057 1 91 117 TYR A N 1
ATOM 883 C CA . TYR A 1 117 ? 5.125 -19.797 1.251 1 91 117 TYR A CA 1
ATOM 884 C C . TYR A 1 117 ? 4.883 -20.906 2.264 1 91 117 TYR A C 1
ATOM 886 O O . TYR A 1 117 ? 4.695 -20.641 3.453 1 91 117 TYR A O 1
ATOM 894 N N . HIS A 1 118 ? 5.035 -22.156 1.909 1 90.44 118 HIS A N 1
ATOM 895 C CA . HIS A 1 118 ? 4.996 -23.297 2.82 1 90.44 118 HIS A CA 1
ATOM 896 C C . HIS A 1 118 ? 6.406 -23.766 3.166 1 90.44 118 HIS A C 1
ATOM 898 O O . HIS A 1 118 ? 6.57 -24.75 3.9 1 90.44 118 HIS A O 1
ATOM 904 N N . LEU A 1 119 ? 7.348 -23.141 2.629 1 92.5 119 LEU A N 1
ATOM 905 C CA . LEU A 1 119 ? 8.758 -23.453 2.875 1 92.5 119 LEU A CA 1
ATOM 906 C C . LEU A 1 119 ? 9.438 -22.297 3.598 1 92.5 119 LEU A C 1
ATOM 908 O O . LEU A 1 119 ? 10.094 -21.469 2.965 1 92.5 119 LEU A O 1
ATOM 912 N N . PRO A 1 120 ? 9.367 -22.25 4.906 1 89.44 120 PRO A N 1
ATOM 913 C CA . PRO A 1 120 ? 9.914 -21.109 5.637 1 89.44 120 PRO A CA 1
ATOM 914 C C . PRO A 1 120 ? 11.438 -21.031 5.555 1 89.44 120 PRO A C 1
ATOM 916 O O . PRO A 1 120 ? 12.008 -19.938 5.656 1 89.44 120 PRO A O 1
ATOM 919 N N . ASP A 1 121 ? 12.125 -22.141 5.355 1 90.56 121 ASP A N 1
ATOM 920 C CA . ASP A 1 121 ? 13.578 -22.156 5.238 1 90.56 121 ASP A CA 1
ATOM 921 C C . ASP A 1 121 ? 14.031 -21.688 3.857 1 90.56 121 ASP A C 1
ATOM 923 O O . ASP A 1 121 ? 13.648 -22.281 2.844 1 90.56 121 ASP A O 1
ATOM 927 N N . PRO A 1 122 ? 14.859 -20.688 3.85 1 93.12 122 PRO A N 1
ATOM 928 C CA . PRO A 1 122 ? 15.328 -20.172 2.559 1 93.12 122 PRO A CA 1
ATOM 929 C C . PRO A 1 122 ? 16.031 -21.234 1.72 1 93.12 122 PRO A C 1
ATOM 931 O O . PRO A 1 122 ? 15.93 -21.234 0.49 1 93.12 122 PRO A O 1
ATOM 934 N N . ALA A 1 123 ? 16.703 -22.109 2.363 1 95.38 123 ALA A N 1
ATOM 935 C CA . ALA A 1 123 ? 17.375 -23.188 1.635 1 95.38 123 ALA A CA 1
ATOM 936 C C . ALA A 1 123 ? 16.375 -24.094 0.924 1 95.38 123 ALA A C 1
ATOM 938 O O . ALA A 1 123 ? 16.641 -24.562 -0.181 1 95.38 123 ALA A O 1
ATOM 939 N N . ASP A 1 124 ? 15.242 -24.297 1.609 1 95.75 124 ASP A N 1
ATOM 940 C CA . ASP A 1 124 ? 14.195 -25.109 1.007 1 95.75 124 ASP A CA 1
ATOM 941 C C . ASP A 1 124 ? 13.555 -24.391 -0.179 1 95.75 124 ASP A C 1
ATOM 943 O O . ASP A 1 124 ? 13.266 -25.016 -1.202 1 95.75 124 ASP A O 1
ATOM 947 N N . ARG A 1 125 ? 13.312 -23.094 -0.071 1 96.88 125 ARG A N 1
ATOM 948 C CA . ARG A 1 125 ? 12.766 -22.328 -1.187 1 96.88 125 ARG A CA 1
ATOM 949 C C . ARG A 1 125 ? 13.742 -22.297 -2.359 1 96.88 125 ARG A C 1
ATOM 951 O O . ARG A 1 125 ? 13.336 -22.438 -3.514 1 96.88 125 ARG A O 1
ATOM 958 N N . GLN A 1 126 ? 15 -22.203 -2.064 1 97.38 126 GLN A N 1
ATOM 959 C CA . GLN A 1 126 ? 16.016 -22.219 -3.107 1 97.38 126 GLN A CA 1
ATOM 960 C C . GLN A 1 126 ? 16.047 -23.562 -3.824 1 97.38 126 GLN A C 1
ATOM 962 O O . GLN A 1 126 ? 16.188 -23.625 -5.047 1 97.38 126 GLN A O 1
ATOM 967 N N . ARG A 1 127 ? 15.938 -24.609 -3.061 1 97.75 127 ARG A N 1
ATOM 968 C CA . ARG A 1 127 ? 15.906 -25.938 -3.648 1 97.75 127 ARG A CA 1
ATOM 969 C C . ARG A 1 127 ? 14.703 -26.109 -4.574 1 97.75 127 ARG A C 1
ATOM 971 O O . ARG A 1 127 ? 14.828 -26.672 -5.664 1 97.75 127 ARG A O 1
ATOM 978 N N . ALA A 1 128 ? 13.555 -25.672 -4.07 1 98.38 128 ALA A N 1
ATOM 979 C CA . ALA A 1 128 ? 12.336 -25.766 -4.879 1 98.38 128 ALA A CA 1
ATOM 980 C C . ALA A 1 128 ? 12.484 -25 -6.188 1 98.38 128 ALA A C 1
ATOM 982 O O . ALA A 1 128 ? 12.109 -25.5 -7.25 1 98.38 128 ALA A O 1
ATOM 983 N N . LEU A 1 129 ? 13.047 -23.859 -6.125 1 98.62 129 LEU A N 1
ATOM 984 C CA . LEU A 1 129 ? 13.227 -23.031 -7.312 1 98.62 129 LEU A CA 1
ATOM 985 C C . LEU A 1 129 ? 14.281 -23.625 -8.234 1 98.62 129 LEU A C 1
ATOM 987 O O . LEU A 1 129 ? 14.141 -23.562 -9.461 1 98.62 129 LEU A O 1
ATOM 991 N N . ALA A 1 130 ? 15.297 -24.203 -7.676 1 97.94 130 ALA A N 1
ATOM 992 C CA . ALA A 1 130 ? 16.312 -24.875 -8.477 1 97.94 130 ALA A CA 1
ATOM 993 C C . ALA A 1 130 ? 15.719 -26.062 -9.227 1 97.94 130 ALA A C 1
ATOM 995 O O . ALA A 1 130 ? 16.031 -26.281 -10.398 1 97.94 130 ALA A O 1
ATOM 996 N N . GLU A 1 131 ? 14.93 -26.828 -8.523 1 98.62 131 GLU A N 1
ATOM 997 C CA . GLU A 1 131 ? 14.234 -27.938 -9.164 1 98.62 131 GLU A CA 1
ATOM 998 C C . GLU A 1 131 ? 13.344 -27.453 -10.297 1 98.62 131 GLU A C 1
ATOM 1000 O O . GLU A 1 131 ? 13.289 -28.062 -11.359 1 98.62 131 GLU A O 1
ATOM 1005 N N . ALA A 1 132 ? 12.617 -26.344 -10.039 1 98.81 132 ALA A N 1
ATOM 1006 C CA . ALA A 1 132 ? 11.773 -25.781 -11.094 1 98.81 132 ALA A CA 1
ATOM 1007 C C . ALA A 1 132 ? 12.602 -25.422 -12.32 1 98.81 132 ALA A C 1
ATOM 1009 O O . ALA A 1 132 ? 12.203 -25.719 -13.453 1 98.81 132 ALA A O 1
ATOM 1010 N N . SER A 1 133 ? 13.742 -24.844 -12.094 1 98.06 133 SER A N 1
ATOM 1011 C CA . SER A 1 133 ? 14.633 -24.469 -13.188 1 98.06 133 SER A CA 1
ATOM 1012 C C . SER A 1 133 ? 15.188 -25.703 -13.891 1 98.06 133 SER A C 1
ATOM 1014 O O . SER A 1 133 ? 15.328 -25.719 -15.117 1 98.06 133 SER A O 1
ATOM 1016 N N . ARG A 1 134 ? 15.523 -26.688 -13.117 1 98 134 ARG A N 1
ATOM 1017 C CA . ARG A 1 134 ? 16.094 -27.906 -13.672 1 98 134 ARG A CA 1
ATOM 1018 C C . ARG A 1 134 ? 15.141 -28.578 -14.656 1 98 134 ARG A C 1
ATOM 1020 O O . ARG A 1 134 ? 15.547 -29.031 -15.727 1 98 134 ARG A O 1
ATOM 1027 N N . VAL A 1 135 ? 13.875 -28.641 -14.297 1 98.56 135 VAL A N 1
ATOM 1028 C CA . VAL A 1 135 ? 12.914 -29.391 -15.094 1 98.56 135 VAL A CA 1
ATOM 1029 C C . VAL A 1 135 ? 12.398 -28.516 -16.234 1 98.56 135 VAL A C 1
ATOM 1031 O O . VAL A 1 135 ? 11.789 -29.016 -17.188 1 98.56 135 VAL A O 1
ATOM 1034 N N . ALA A 1 136 ? 12.555 -27.188 -16.125 1 98.69 136 ALA A N 1
ATOM 1035 C CA . ALA A 1 136 ? 12.188 -26.281 -17.219 1 98.69 136 ALA A CA 1
ATOM 1036 C C . ALA A 1 136 ? 13.211 -26.344 -18.344 1 98.69 136 ALA A C 1
ATOM 1038 O O . ALA A 1 136 ? 14.406 -26.469 -18.109 1 98.69 136 ALA A O 1
ATOM 1039 N N . LYS A 1 137 ? 12.758 -26.234 -19.562 1 98.38 137 LYS A N 1
ATOM 1040 C CA . LYS A 1 137 ? 13.648 -26.141 -20.719 1 98.38 137 LYS A CA 1
ATOM 1041 C C . LYS A 1 137 ? 14.438 -24.828 -20.703 1 98.38 137 LYS A C 1
ATOM 1043 O O . LYS A 1 137 ? 13.984 -23.828 -20.125 1 98.38 137 LYS A O 1
ATOM 1048 N N . PRO A 1 138 ? 15.68 -24.859 -21.375 1 97.81 138 PRO A N 1
ATOM 1049 C CA . PRO A 1 138 ? 16.297 -23.547 -21.625 1 97.81 138 PRO A CA 1
ATOM 1050 C C . PRO A 1 138 ? 15.336 -22.562 -22.297 1 97.81 138 PRO A C 1
ATOM 1052 O O . PRO A 1 138 ? 14.695 -22.922 -23.297 1 97.81 138 PRO A O 1
ATOM 1055 N N . GLY A 1 139 ? 15.227 -21.406 -21.797 1 97.69 139 GLY A N 1
ATOM 1056 C CA . GLY A 1 139 ? 14.273 -20.422 -22.312 1 97.69 139 GLY A CA 1
ATOM 1057 C C . GLY A 1 139 ? 12.883 -20.578 -21.719 1 97.69 139 GLY A C 1
ATOM 1058 O O . GLY A 1 139 ? 11.992 -19.781 -22 1 97.69 139 GLY A O 1
ATOM 1059 N N . GLY A 1 140 ? 12.695 -21.641 -20.891 1 98.62 140 GLY A N 1
ATOM 1060 C CA . GLY A 1 140 ? 11.391 -21.922 -20.312 1 98.62 140 GLY A CA 1
ATOM 1061 C C . GLY A 1 140 ? 10.984 -20.922 -19.25 1 98.62 140 GLY A C 1
ATOM 1062 O O . GLY A 1 140 ? 11.836 -20.266 -18.656 1 98.62 140 GLY A O 1
ATOM 1063 N N . LEU A 1 141 ? 9.695 -20.797 -19 1 98.81 141 LEU A N 1
ATOM 1064 C CA . LEU A 1 141 ? 9.102 -19.875 -18.031 1 98.81 141 LEU A CA 1
ATOM 1065 C C . LEU A 1 141 ? 8.977 -20.531 -16.656 1 98.81 141 LEU A C 1
ATOM 1067 O O . LEU A 1 141 ? 8.555 -21.688 -16.547 1 98.81 141 LEU A O 1
ATOM 1071 N N . VAL A 1 142 ? 9.391 -19.797 -15.672 1 98.94 142 VAL A N 1
ATOM 1072 C CA . VAL A 1 142 ? 9.109 -20.188 -14.289 1 98.94 142 VAL A CA 1
ATOM 1073 C C . VAL A 1 142 ? 8.281 -19.094 -13.609 1 98.94 142 VAL A C 1
ATOM 1075 O O . VAL A 1 142 ? 8.641 -17.906 -13.656 1 98.94 142 VAL A O 1
ATOM 1078 N N . ALA A 1 143 ? 7.164 -19.438 -13.078 1 98.94 143 ALA A N 1
ATOM 1079 C CA . ALA A 1 143 ? 6.277 -18.531 -12.352 1 98.94 143 ALA A CA 1
ATOM 1080 C C . ALA A 1 143 ? 6.086 -18.984 -10.906 1 98.94 143 ALA A C 1
ATOM 1082 O O . ALA A 1 143 ? 5.848 -20.172 -10.648 1 98.94 143 ALA A O 1
ATOM 1083 N N . ALA A 1 144 ? 6.219 -18.094 -9.984 1 98.88 144 ALA A N 1
ATOM 1084 C CA . ALA A 1 144 ? 6.102 -18.438 -8.57 1 98.88 144 ALA A CA 1
ATOM 1085 C C . ALA A 1 144 ? 5.254 -17.391 -7.832 1 98.88 144 ALA A C 1
ATOM 1087 O O . ALA A 1 144 ? 5.418 -16.188 -8.031 1 98.88 144 ALA A O 1
ATOM 1088 N N . ALA A 1 145 ? 4.375 -17.875 -7.016 1 98.25 145 ALA A N 1
ATOM 1089 C CA . ALA A 1 145 ? 3.545 -17 -6.191 1 98.25 145 ALA A CA 1
ATOM 1090 C C . ALA A 1 145 ? 4.031 -16.984 -4.746 1 98.25 145 ALA A C 1
ATOM 1092 O O . ALA A 1 145 ? 4.695 -17.922 -4.297 1 98.25 145 ALA A O 1
ATOM 1093 N N . ALA A 1 146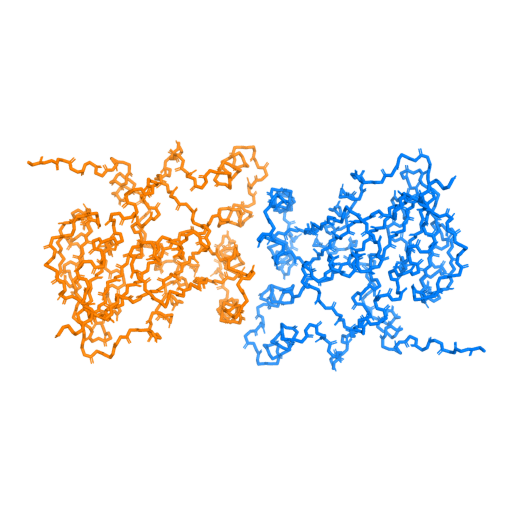 ? 3.764 -15.953 -4.062 1 97.5 146 ALA A N 1
ATOM 1094 C CA . ALA A 1 146 ? 4.094 -15.773 -2.65 1 97.5 146 ALA A CA 1
ATOM 1095 C C . ALA A 1 146 ? 3.008 -14.984 -1.928 1 97.5 146 ALA A C 1
ATOM 1097 O O . ALA A 1 146 ? 2.219 -14.281 -2.562 1 97.5 146 ALA A O 1
ATOM 1098 N N . ILE A 1 147 ? 2.902 -15.18 -0.649 1 96.5 147 ILE A N 1
ATOM 1099 C CA . ILE A 1 147 ? 2.074 -14.32 0.191 1 96.5 147 ILE A CA 1
ATOM 1100 C C . ILE A 1 147 ? 2.871 -13.086 0.611 1 96.5 147 ILE A C 1
ATOM 1102 O O . ILE A 1 147 ? 4.012 -13.203 1.06 1 96.5 147 ILE A O 1
ATOM 1106 N N . ASN A 1 148 ? 2.262 -12 0.438 1 97.31 148 ASN A N 1
ATOM 1107 C CA . ASN A 1 148 ? 2.918 -10.734 0.746 1 97.31 148 ASN A CA 1
ATOM 1108 C C . ASN A 1 148 ? 3.156 -10.578 2.246 1 97.31 148 ASN A C 1
ATOM 1110 O O . ASN A 1 148 ? 2.266 -10.859 3.051 1 97.31 148 ASN A O 1
ATOM 1114 N N . ARG A 1 149 ? 4.34 -10.133 2.604 1 96.62 149 ARG A N 1
ATOM 1115 C CA . ARG A 1 149 ? 4.758 -9.906 3.982 1 96.62 149 ARG A CA 1
ATOM 1116 C C . ARG A 1 149 ? 3.705 -9.117 4.75 1 96.62 149 ARG A C 1
ATOM 1118 O O . ARG A 1 149 ? 3.492 -9.344 5.941 1 96.62 149 ARG A O 1
ATOM 1125 N N . TYR A 1 150 ? 3 -8.234 4.141 1 97.5 150 TYR A N 1
ATOM 1126 C CA . TYR A 1 150 ? 2.16 -7.234 4.793 1 97.5 150 TYR A CA 1
ATOM 1127 C C . TYR A 1 150 ? 0.688 -7.617 4.699 1 97.5 150 TYR A C 1
ATOM 1129 O O . TYR A 1 150 ? -0.178 -6.914 5.223 1 97.5 150 TYR A O 1
ATOM 1137 N N . ALA A 1 151 ? 0.375 -8.758 4.035 1 96.12 151 ALA A N 1
ATOM 1138 C CA . ALA A 1 151 ? -1.002 -9.164 3.764 1 96.12 151 ALA A CA 1
ATOM 1139 C C . ALA A 1 151 ? -1.8 -9.297 5.059 1 96.12 151 ALA A C 1
ATOM 1141 O O . ALA A 1 151 ? -2.963 -8.891 5.121 1 96.12 151 ALA A O 1
ATOM 1142 N N . SER A 1 152 ? -1.146 -9.828 6.082 1 95.06 152 SER A N 1
ATOM 1143 C CA . SER A 1 152 ? -1.845 -10.094 7.336 1 95.06 152 SER A CA 1
ATOM 1144 C C . SER A 1 152 ? -2.297 -8.797 8 1 95.06 152 SER A C 1
ATOM 1146 O O . SER A 1 152 ? -3.33 -8.773 8.672 1 95.06 152 SER A O 1
ATOM 1148 N N . LEU A 1 153 ? -1.554 -7.738 7.84 1 96.88 153 LEU A N 1
ATOM 1149 C CA . LEU A 1 153 ? -1.907 -6.438 8.391 1 96.88 153 LEU A CA 1
ATOM 1150 C C . LEU A 1 153 ? -3.256 -5.965 7.855 1 96.88 153 LEU A C 1
ATOM 1152 O O . LEU A 1 153 ? -4.148 -5.617 8.633 1 96.88 153 LEU A O 1
ATOM 1156 N N . PHE A 1 154 ? -3.455 -6.047 6.535 1 97.38 154 PHE A N 1
ATOM 1157 C CA . PHE A 1 154 ? -4.703 -5.656 5.891 1 97.38 154 PHE A CA 1
ATOM 1158 C C . PHE A 1 154 ? -5.828 -6.605 6.27 1 97.38 154 PHE A C 1
ATOM 1160 O O . PHE A 1 154 ? -6.926 -6.168 6.625 1 97.38 154 PHE A O 1
ATOM 1167 N N . GLU A 1 155 ? -5.508 -7.863 6.211 1 95.19 155 GLU A N 1
ATOM 1168 C CA . GLU A 1 155 ? -6.508 -8.898 6.453 1 95.19 155 GLU A CA 1
ATOM 1169 C C . GLU A 1 155 ? -7.137 -8.75 7.832 1 95.19 155 GLU A C 1
ATOM 1171 O O . GLU A 1 155 ? -8.359 -8.805 7.973 1 95.19 155 GLU A O 1
ATOM 1176 N N . HIS A 1 156 ? -6.355 -8.539 8.797 1 96.19 156 HIS A N 1
ATOM 1177 C CA . HIS A 1 156 ? -6.875 -8.562 10.156 1 96.19 156 HIS A CA 1
ATOM 1178 C C . HIS A 1 156 ? -7.57 -7.25 10.5 1 96.19 156 HIS A C 1
ATOM 1180 O O . HIS A 1 156 ? -8.344 -7.184 11.461 1 96.19 156 HIS A O 1
ATOM 1186 N N . VAL A 1 157 ? -7.32 -6.176 9.766 1 97 157 VAL A N 1
ATOM 1187 C CA . VAL A 1 157 ? -8.148 -4.984 9.906 1 97 157 VAL A CA 1
ATOM 1188 C C . VAL A 1 157 ? -9.539 -5.246 9.328 1 97 157 VAL A C 1
ATOM 1190 O O . VAL A 1 157 ? -10.539 -4.793 9.883 1 97 157 VAL A O 1
ATOM 1193 N N . THR A 1 158 ? -9.602 -5.996 8.219 1 94.25 158 THR A N 1
ATOM 1194 C CA . THR A 1 158 ? -10.891 -6.316 7.613 1 94.25 158 THR A CA 1
ATOM 1195 C C . THR A 1 158 ? -11.797 -7.027 8.617 1 94.25 158 THR A C 1
ATOM 1197 O O . THR A 1 158 ? -13.023 -6.883 8.57 1 94.25 158 THR A O 1
ATOM 1200 N N . TYR A 1 159 ? -11.188 -7.789 9.523 1 93.56 159 TYR A N 1
ATOM 1201 C CA . TYR A 1 159 ? -11.945 -8.531 10.516 1 93.56 159 TYR A CA 1
ATOM 1202 C C . TYR A 1 159 ? -12.195 -7.68 11.758 1 93.56 159 TYR A C 1
ATOM 1204 O O . TYR A 1 159 ? -12.844 -8.125 12.703 1 93.56 159 TYR A O 1
ATOM 1212 N N . ALA A 1 160 ? -11.641 -6.508 11.789 1 95 160 ALA A N 1
ATOM 1213 C CA . ALA A 1 160 ? -11.82 -5.547 12.875 1 95 160 ALA A CA 1
ATOM 1214 C C . ALA A 1 160 ? -11.336 -6.125 14.195 1 95 160 ALA A C 1
ATOM 1216 O O . ALA A 1 160 ? -11.961 -5.922 15.242 1 95 160 ALA A O 1
ATOM 1217 N N . HIS A 1 161 ? -10.211 -6.875 14.133 1 94.56 161 HIS A N 1
ATOM 1218 C CA . HIS A 1 161 ? -9.734 -7.457 15.383 1 94.56 161 HIS A CA 1
ATOM 1219 C C . HIS A 1 161 ? -8.227 -7.309 15.523 1 94.56 161 HIS A C 1
ATOM 1221 O O . HIS A 1 161 ? -7.625 -7.887 16.438 1 94.56 161 HIS A O 1
ATOM 1227 N N . LEU A 1 162 ? -7.609 -6.562 14.641 1 95.31 162 LEU A N 1
ATOM 1228 C CA . LEU A 1 162 ? -6.164 -6.367 14.711 1 95.31 162 LEU A CA 1
ATOM 1229 C C . LEU A 1 162 ? -5.766 -5.727 16.031 1 95.31 162 LEU A C 1
ATOM 1231 O O . LEU A 1 162 ? -4.68 -5.984 16.547 1 95.31 162 LEU A O 1
ATOM 1235 N N . HIS A 1 163 ? -6.66 -4.934 16.609 1 94.75 163 HIS A N 1
ATOM 1236 C CA . HIS A 1 163 ? -6.371 -4.172 17.828 1 94.75 163 HIS A CA 1
ATOM 1237 C C . HIS A 1 163 ? -6.25 -5.086 19.031 1 94.75 163 HIS A C 1
ATOM 1239 O O . HIS A 1 163 ? -5.785 -4.664 20.094 1 94.75 163 HIS A O 1
ATOM 1245 N N . THR A 1 164 ? -6.789 -6.344 18.922 1 95.75 164 THR A N 1
ATOM 1246 C CA . THR A 1 164 ? -6.691 -7.277 20.047 1 95.75 164 THR A CA 1
ATOM 1247 C C . THR A 1 164 ? -5.246 -7.723 20.25 1 95.75 164 THR A C 1
ATOM 1249 O O . THR A 1 164 ? -4.516 -7.941 19.281 1 95.75 164 THR A O 1
ATOM 1252 N N . GLU A 1 165 ? -4.867 -7.816 21.438 1 95.19 165 GLU A N 1
ATOM 1253 C CA . GLU A 1 165 ? -3.477 -8.07 21.797 1 95.19 165 GLU A CA 1
ATOM 1254 C C . GLU A 1 165 ? -2.943 -9.312 21.078 1 95.19 165 GLU A C 1
ATOM 1256 O O . GLU A 1 165 ? -1.844 -9.297 20.516 1 95.19 165 GLU A O 1
ATOM 1261 N N . ARG A 1 166 ? -3.656 -10.328 21.109 1 92.88 166 ARG A N 1
ATOM 1262 C CA . ARG A 1 166 ? -3.223 -11.594 20.531 1 92.88 166 ARG A CA 1
ATOM 1263 C C . ARG A 1 166 ? -2.945 -11.438 19.031 1 92.88 166 ARG A C 1
ATOM 1265 O O . ARG A 1 166 ? -1.876 -11.82 18.562 1 92.88 166 ARG A O 1
ATOM 1272 N N . ILE A 1 167 ? -3.914 -10.883 18.328 1 93.19 167 ILE A N 1
ATOM 1273 C CA . ILE A 1 167 ? -3.785 -10.727 16.891 1 93.19 167 ILE A CA 1
ATOM 1274 C C . ILE A 1 167 ? -2.697 -9.703 16.578 1 93.19 167 ILE A C 1
ATOM 1276 O O . ILE A 1 167 ? -1.88 -9.914 15.672 1 93.19 167 ILE A O 1
ATOM 1280 N N . HIS A 1 168 ? -2.693 -8.656 17.328 1 94.94 168 HIS A N 1
ATOM 1281 C CA . HIS A 1 168 ? -1.674 -7.621 17.203 1 94.94 168 HIS A CA 1
ATOM 1282 C C . HIS A 1 168 ? -0.272 -8.211 17.297 1 94.94 168 HIS A C 1
ATOM 1284 O O . HIS A 1 168 ? 0.578 -7.953 16.438 1 94.94 168 HIS A O 1
ATOM 1290 N N . ASN A 1 169 ? -0.039 -9 18.281 1 93.56 169 ASN A N 1
ATOM 1291 C CA . ASN A 1 169 ? 1.27 -9.609 18.5 1 93.56 169 ASN A CA 1
ATOM 1292 C C . ASN A 1 169 ? 1.624 -10.586 17.375 1 93.56 169 ASN A C 1
ATOM 1294 O O . ASN A 1 169 ? 2.773 -10.641 16.938 1 93.56 169 ASN A O 1
ATOM 1298 N N . SER A 1 170 ? 0.681 -11.328 16.953 1 91.12 170 SER A N 1
ATOM 1299 C CA . SER A 1 170 ? 0.896 -12.289 15.883 1 91.12 170 SER A CA 1
ATOM 1300 C C . SER A 1 170 ? 1.294 -11.586 14.586 1 91.12 170 SER A C 1
ATOM 1302 O O . SER A 1 170 ? 2.268 -11.977 13.938 1 91.12 170 SER A O 1
ATOM 1304 N N . VAL A 1 171 ? 0.551 -10.531 14.195 1 93.88 171 VAL A N 1
ATOM 1305 C CA . VAL A 1 171 ? 0.833 -9.789 12.969 1 93.88 171 VAL A CA 1
ATOM 1306 C C . VAL A 1 171 ? 2.178 -9.078 13.094 1 93.88 171 VAL A C 1
ATOM 1308 O O . VAL A 1 171 ? 2.959 -9.039 12.141 1 93.88 171 VAL A O 1
ATOM 1311 N N . SER A 1 172 ? 2.475 -8.539 14.281 1 94 172 SER A N 1
ATOM 1312 C CA . SER A 1 172 ? 3.766 -7.902 14.523 1 94 172 SER A CA 1
ATOM 1313 C C . SER A 1 172 ? 4.914 -8.883 14.305 1 94 172 SER A C 1
ATOM 1315 O O . SER A 1 172 ? 5.949 -8.516 13.742 1 94 172 SER A O 1
ATOM 1317 N N . LYS A 1 173 ? 4.742 -10.086 14.766 1 91.5 173 LYS A N 1
ATOM 1318 C CA . LYS A 1 173 ? 5.762 -11.117 14.594 1 91.5 173 LYS A CA 1
ATOM 1319 C C . LYS A 1 173 ? 5.977 -11.43 13.117 1 91.5 173 LYS A C 1
ATOM 1321 O O . LYS A 1 173 ? 7.113 -11.562 12.664 1 91.5 173 LYS A O 1
ATOM 1326 N N . ILE A 1 174 ? 4.934 -11.539 12.328 1 90.88 174 ILE A N 1
ATOM 1327 C CA . ILE A 1 174 ? 5.031 -11.797 10.891 1 90.88 174 ILE A CA 1
ATOM 1328 C C . ILE A 1 174 ? 5.793 -10.664 10.211 1 90.88 174 ILE A C 1
ATOM 1330 O O . ILE A 1 174 ? 6.691 -10.906 9.406 1 90.88 174 ILE A O 1
ATOM 1334 N N . LEU A 1 175 ? 5.465 -9.422 10.555 1 93.19 175 LEU A N 1
ATOM 1335 C CA . LEU A 1 175 ? 6.109 -8.266 9.953 1 93.19 175 LEU A CA 1
ATOM 1336 C C . LEU A 1 175 ? 7.609 -8.266 10.234 1 93.19 175 LEU A C 1
ATOM 1338 O O . LEU A 1 175 ? 8.414 -7.941 9.359 1 93.19 175 LEU A O 1
ATOM 1342 N N . LYS A 1 176 ? 7.953 -8.727 11.414 1 90.69 176 LYS A N 1
ATOM 1343 C CA . LYS A 1 176 ? 9.344 -8.656 11.852 1 90.69 176 LYS A CA 1
ATOM 1344 C C . LYS A 1 176 ? 10.141 -9.859 11.352 1 90.69 176 LYS A C 1
ATOM 1346 O O . LYS A 1 176 ? 11.305 -9.727 10.961 1 90.69 176 LYS A O 1
ATOM 1351 N N . THR A 1 177 ? 9.469 -11.07 11.258 1 86 177 THR A N 1
ATOM 1352 C CA . THR A 1 177 ? 10.234 -12.289 11.07 1 86 177 THR A CA 1
ATOM 1353 C C . THR A 1 177 ? 9.922 -12.922 9.719 1 86 177 THR A C 1
ATOM 1355 O O . THR A 1 177 ? 10.648 -13.812 9.258 1 86 177 THR A O 1
ATOM 1358 N N . ALA A 1 178 ? 8.82 -12.508 9.125 1 82.62 178 ALA A N 1
ATOM 1359 C CA . ALA A 1 178 ? 8.359 -13.039 7.848 1 82.62 178 ALA A CA 1
ATOM 1360 C C . ALA A 1 178 ? 7.762 -14.438 8.016 1 82.62 178 ALA A C 1
ATOM 1362 O O . ALA A 1 178 ? 7.383 -15.078 7.035 1 82.62 178 ALA A O 1
ATOM 1363 N N . VAL A 1 179 ? 7.883 -14.953 9.227 1 77.31 179 VAL A N 1
ATOM 1364 C CA . VAL A 1 179 ? 7.453 -16.328 9.445 1 77.31 179 VAL A CA 1
ATOM 1365 C C . VAL A 1 179 ? 6.262 -16.344 10.406 1 77.31 179 VAL A C 1
ATOM 1367 O O . VAL A 1 179 ? 6.223 -15.594 11.375 1 77.31 179 VAL A O 1
ATOM 1370 N N . TYR A 1 180 ? 5.293 -17.031 9.93 1 70.75 180 TYR A N 1
ATOM 1371 C CA . TYR A 1 180 ? 4.223 -17.391 10.859 1 70.75 180 TYR A CA 1
ATOM 1372 C C . TYR A 1 180 ? 4.422 -18.781 11.414 1 70.75 180 TYR A C 1
ATOM 1374 O O . TYR A 1 180 ? 4.57 -19.75 10.656 1 70.75 180 TYR A O 1
ATOM 1382 N N . ASP A 1 181 ? 4.746 -18.859 12.859 1 56.5 181 ASP A N 1
ATOM 1383 C CA . ASP A 1 181 ? 5.184 -20.109 13.492 1 56.5 181 ASP A CA 1
ATOM 1384 C C . ASP A 1 181 ? 3.998 -21.031 13.766 1 56.5 181 ASP A C 1
ATOM 1386 O O . ASP A 1 181 ? 4.141 -22.047 14.445 1 56.5 181 ASP A O 1
ATOM 1390 N N . GLY A 1 182 ? 2.939 -21 13.164 1 54.41 182 GLY A N 1
ATOM 1391 C CA . GLY A 1 182 ? 1.896 -22 13.234 1 54.41 182 GLY A CA 1
ATOM 1392 C C . GLY A 1 182 ? 1.229 -22.078 14.594 1 54.41 182 GLY A C 1
ATOM 1393 O O . GLY A 1 182 ? 0.533 -23.047 14.898 1 54.41 182 GLY A O 1
ATOM 1394 N N . SER A 1 183 ? 1.67 -21.328 15.648 1 45.41 183 SER A N 1
ATOM 1395 C CA . SER A 1 183 ? 1.183 -21.688 16.984 1 45.41 183 SER A CA 1
ATOM 1396 C C . SER A 1 183 ? -0.326 -21.922 16.969 1 45.41 183 SER A C 1
ATOM 1398 O O . SER A 1 183 ? -0.844 -22.703 17.766 1 45.41 183 SER A O 1
ATOM 1400 N N . ARG A 1 184 ? -1.058 -21.219 16.219 1 41.06 184 ARG A N 1
ATOM 1401 C CA . ARG A 1 184 ? -2.5 -21.391 16.344 1 41.06 184 ARG A CA 1
ATOM 1402 C C . ARG A 1 184 ? -3.066 -22.125 15.133 1 41.06 184 ARG A C 1
ATOM 1404 O O . ARG A 1 184 ? -4.184 -21.844 14.695 1 41.06 184 ARG A O 1
ATOM 1411 N N . GLY A 1 185 ? -2.416 -23.172 14.734 1 41.06 185 GLY A N 1
ATOM 1412 C CA . GLY A 1 185 ? -3.084 -23.969 13.727 1 41.06 185 GLY A CA 1
ATOM 1413 C C . GLY A 1 185 ? -2.734 -23.562 12.312 1 41.06 185 GLY A C 1
ATOM 1414 O O . GLY A 1 185 ? -3.258 -24.125 11.352 1 41.06 185 GLY A O 1
ATOM 1415 N N . PHE A 1 186 ? -2.277 -22.344 12.219 1 45.47 186 PHE A N 1
ATOM 1416 C CA . PHE A 1 186 ? -1.925 -21.984 10.852 1 45.47 186 PHE A CA 1
ATOM 1417 C C . PHE A 1 186 ? -0.535 -22.5 10.5 1 45.47 186 PHE A C 1
ATOM 1419 O O . PHE A 1 186 ? 0.303 -22.703 11.383 1 45.47 186 PHE A O 1
ATOM 1426 N N . THR A 1 187 ? -0.433 -23.188 9.336 1 52.72 187 THR A N 1
ATOM 1427 C CA . THR A 1 187 ? 0.794 -23.688 8.734 1 52.72 187 THR A CA 1
ATOM 1428 C C . THR A 1 187 ? 1.863 -22.609 8.68 1 52.72 187 THR A C 1
ATOM 1430 O O . THR A 1 187 ? 1.543 -21.422 8.625 1 52.72 187 THR A O 1
ATOM 1433 N N . LEU A 1 188 ? 3.053 -23.062 8.984 1 63.19 188 LEU A N 1
ATOM 1434 C CA . LEU A 1 188 ? 4.27 -22.266 8.852 1 63.19 188 LEU A CA 1
ATOM 1435 C C . LEU A 1 188 ? 4.352 -21.625 7.473 1 63.19 188 LEU A C 1
ATOM 1437 O O . LEU A 1 188 ? 4.23 -22.312 6.453 1 63.19 188 LEU A O 1
ATOM 1441 N N . SER A 1 189 ? 4.09 -20.422 7.48 1 80.81 189 SER A N 1
ATOM 1442 C CA . SER A 1 189 ? 4.164 -19.734 6.191 1 80.81 189 SER A CA 1
ATOM 1443 C C . SER A 1 189 ? 5.27 -18.688 6.188 1 80.81 189 SER A C 1
ATOM 1445 O O . SER A 1 189 ? 5.637 -18.172 7.242 1 80.81 189 SER A O 1
ATOM 1447 N N . TYR A 1 190 ? 5.887 -18.703 5.105 1 90 190 TYR A N 1
ATOM 1448 C CA . TYR A 1 190 ? 6.824 -17.609 4.852 1 90 190 TYR A CA 1
ATOM 1449 C C . TYR A 1 190 ? 6.164 -16.5 4.047 1 90 190 TYR A C 1
ATOM 1451 O O . TYR A 1 190 ? 5.516 -16.75 3.033 1 90 190 TYR A O 1
ATOM 1459 N N . PHE A 1 191 ? 6.363 -15.266 4.414 1 94.5 191 PHE A N 1
ATOM 1460 C CA . PHE A 1 191 ? 5.773 -14.086 3.785 1 94.5 191 PHE A CA 1
ATOM 1461 C C . PHE A 1 191 ? 6.852 -13.242 3.117 1 94.5 191 PHE A C 1
ATOM 1463 O O . PHE A 1 191 ? 7.766 -12.75 3.783 1 94.5 191 PHE A O 1
ATOM 1470 N N . HIS A 1 192 ? 6.68 -13.117 1.837 1 96.5 192 HIS A N 1
ATOM 1471 C CA . HIS A 1 192 ? 7.719 -12.461 1.055 1 96.5 192 HIS A CA 1
ATOM 1472 C C . HIS A 1 192 ? 7.465 -10.961 0.949 1 96.5 192 HIS A C 1
ATOM 1474 O O . HIS A 1 192 ? 6.316 -10.523 0.812 1 96.5 192 HIS A O 1
ATOM 1480 N N . ARG A 1 193 ? 8.492 -10.195 1.012 1 96.69 193 ARG A N 1
ATOM 1481 C CA . ARG A 1 193 ? 8.477 -8.93 0.285 1 96.69 193 ARG A CA 1
ATOM 1482 C C . ARG A 1 193 ? 8.719 -9.148 -1.205 1 96.69 193 ARG A C 1
ATOM 1484 O O . ARG A 1 193 ? 9.328 -10.148 -1.6 1 96.69 193 ARG A O 1
ATOM 1491 N N . ALA A 1 194 ? 8.281 -8.258 -2.029 1 97.81 194 ALA A N 1
ATOM 1492 C CA . ALA A 1 194 ? 8.438 -8.391 -3.477 1 97.81 194 ALA A CA 1
ATOM 1493 C C . ALA A 1 194 ? 9.906 -8.547 -3.861 1 97.81 194 ALA A C 1
ATOM 1495 O O . ALA A 1 194 ? 10.25 -9.43 -4.656 1 97.81 194 ALA A O 1
ATOM 1496 N N . GLU A 1 195 ? 10.766 -7.75 -3.256 1 97.25 195 GLU A N 1
ATOM 1497 C CA . GLU A 1 195 ? 12.188 -7.777 -3.602 1 97.25 195 GLU A CA 1
ATOM 1498 C C . GLU A 1 195 ? 12.82 -9.109 -3.201 1 97.25 195 GLU A C 1
ATOM 1500 O O . GLU A 1 195 ? 13.742 -9.586 -3.873 1 97.25 195 GLU A O 1
ATOM 1505 N N . GLU A 1 196 ? 12.352 -9.672 -2.113 1 97 196 GLU A N 1
ATOM 1506 C CA . GLU A 1 196 ? 12.867 -10.969 -1.675 1 97 196 GLU A CA 1
ATOM 1507 C C . GLU A 1 196 ? 12.492 -12.07 -2.66 1 97 196 GLU A C 1
ATOM 1509 O O . GLU A 1 196 ? 13.312 -12.938 -2.963 1 97 196 GLU A O 1
ATOM 1514 N N . LEU A 1 197 ? 11.242 -12.055 -3.115 1 98 197 LEU A N 1
ATOM 1515 C CA . LEU A 1 197 ? 10.797 -13.039 -4.098 1 98 197 LEU A CA 1
ATOM 1516 C C . LEU A 1 197 ? 11.609 -12.938 -5.379 1 98 197 LEU A C 1
ATOM 1518 O O . LEU A 1 197 ? 12.086 -13.953 -5.902 1 98 197 LEU A O 1
ATOM 1522 N N . VAL A 1 198 ? 11.859 -11.727 -5.859 1 98.44 198 VAL A N 1
ATOM 1523 C CA . VAL A 1 198 ? 12.664 -11.484 -7.055 1 98.44 198 VAL A CA 1
ATOM 1524 C C . VAL A 1 198 ? 14.086 -12.008 -6.836 1 98.44 198 VAL A C 1
ATOM 1526 O O . VAL A 1 198 ? 14.633 -12.703 -7.695 1 98.44 198 VAL A O 1
ATOM 1529 N N . ALA A 1 199 ? 14.602 -11.688 -5.695 1 98.19 199 ALA A N 1
ATOM 1530 C CA . ALA A 1 199 ? 15.961 -12.094 -5.375 1 98.19 199 ALA A CA 1
ATOM 1531 C C . ALA A 1 199 ? 16.094 -13.617 -5.375 1 98.19 199 ALA A C 1
ATOM 1533 O O . ALA A 1 199 ? 17.109 -14.164 -5.82 1 98.19 199 ALA A O 1
ATOM 1534 N N . GLU A 1 200 ? 15.117 -14.281 -4.836 1 98 200 GLU A N 1
ATOM 1535 C CA . GLU A 1 200 ? 15.164 -15.734 -4.793 1 98 200 GLU A CA 1
ATOM 1536 C C . GLU A 1 200 ? 15.109 -16.328 -6.195 1 98 200 GLU A C 1
ATOM 1538 O O . GLU A 1 200 ? 15.812 -17.312 -6.488 1 98 200 GLU A O 1
ATOM 1543 N N . LEU A 1 201 ? 14.266 -15.781 -7.094 1 98.56 201 LEU A N 1
ATOM 1544 C CA . LEU A 1 201 ? 14.227 -16.266 -8.469 1 98.56 201 LEU A CA 1
ATOM 1545 C C . LEU A 1 201 ? 15.547 -16.016 -9.172 1 98.56 201 LEU A C 1
ATOM 1547 O O . LEU A 1 201 ? 16.078 -16.906 -9.852 1 98.56 201 LEU A O 1
ATOM 1551 N N . VAL A 1 202 ? 16.109 -14.844 -8.984 1 98.06 202 VAL A N 1
ATOM 1552 C CA . VAL A 1 202 ? 17.391 -14.492 -9.602 1 98.06 202 VAL A CA 1
ATOM 1553 C C . VAL A 1 202 ? 18.484 -15.414 -9.086 1 98.06 202 VAL A C 1
ATOM 1555 O O . VAL A 1 202 ? 19.297 -15.922 -9.867 1 98.06 202 VAL A O 1
ATOM 1558 N N . ALA A 1 203 ? 18.453 -15.695 -7.832 1 97.12 203 ALA A N 1
ATOM 1559 C CA . ALA A 1 203 ? 19.469 -16.547 -7.203 1 97.12 203 ALA A CA 1
ATOM 1560 C C . ALA A 1 203 ? 19.375 -17.984 -7.73 1 97.12 203 ALA A C 1
ATOM 1562 O O . ALA A 1 203 ? 20.359 -18.719 -7.691 1 97.12 203 ALA A O 1
ATOM 1563 N N . SER A 1 204 ? 18.234 -18.328 -8.203 1 95.75 204 SER A N 1
ATOM 1564 C CA . SER A 1 204 ? 18.047 -19.672 -8.75 1 95.75 204 SER A CA 1
ATOM 1565 C C . SER A 1 204 ? 18.453 -19.734 -10.219 1 95.75 204 SER A C 1
ATOM 1567 O O . SER A 1 204 ? 18.266 -20.75 -10.883 1 95.75 204 SER A O 1
ATOM 1569 N N . GLY A 1 205 ? 18.938 -18.594 -10.766 1 95.88 205 GLY A N 1
ATOM 1570 C CA . GLY A 1 205 ? 19.5 -18.562 -12.109 1 95.88 205 GLY A CA 1
ATOM 1571 C C . GLY A 1 205 ? 18.531 -18.031 -13.148 1 95.88 205 GLY A C 1
ATOM 1572 O O . GLY A 1 205 ? 18.844 -17.984 -14.336 1 95.88 205 GLY A O 1
ATOM 1573 N N . LEU A 1 206 ? 17.375 -17.641 -12.688 1 98.25 206 LEU A N 1
ATOM 1574 C CA . LEU A 1 206 ? 16.391 -17.125 -13.625 1 98.25 206 LEU A CA 1
ATOM 1575 C C . LEU A 1 206 ? 16.734 -15.695 -14.031 1 98.25 206 LEU A C 1
ATOM 1577 O O . LEU A 1 206 ? 17.344 -14.953 -13.258 1 98.25 206 LEU A O 1
ATOM 1581 N N . VAL A 1 207 ? 16.391 -15.344 -15.289 1 98.25 207 VAL A N 1
ATOM 1582 C CA . VAL A 1 207 ? 16.688 -14.016 -15.812 1 98.25 207 VAL A CA 1
ATOM 1583 C C . VAL A 1 207 ? 15.383 -13.312 -16.203 1 98.25 207 VAL A C 1
ATOM 1585 O O . VAL A 1 207 ? 14.32 -13.93 -16.234 1 98.25 207 VAL A O 1
ATOM 1588 N N . ASP A 1 208 ? 15.453 -11.992 -16.453 1 97.94 208 ASP A N 1
ATOM 1589 C CA . ASP A 1 208 ? 14.32 -11.156 -16.844 1 97.94 208 ASP A CA 1
ATOM 1590 C C . ASP A 1 208 ? 13.164 -11.305 -15.859 1 97.94 208 ASP A C 1
ATOM 1592 O O . ASP A 1 208 ? 12.016 -11.492 -16.266 1 97.94 208 ASP A O 1
ATOM 1596 N N . VAL A 1 209 ? 13.523 -11.305 -14.617 1 98.75 209 VAL A N 1
ATOM 1597 C CA . VAL A 1 209 ? 12.531 -11.562 -13.578 1 98.75 209 VAL A CA 1
ATOM 1598 C C . VAL A 1 209 ? 11.641 -10.328 -13.398 1 98.75 209 VAL A C 1
ATOM 1600 O O . VAL A 1 209 ? 12.141 -9.203 -13.32 1 98.75 209 VAL A O 1
ATOM 1603 N N . GLN A 1 210 ? 10.367 -10.523 -13.422 1 98.62 210 GLN A N 1
ATOM 1604 C CA . GLN A 1 210 ? 9.352 -9.508 -13.148 1 98.62 210 GLN A CA 1
ATOM 1605 C C . GLN A 1 210 ? 8.438 -9.945 -12.008 1 98.62 210 GLN A C 1
ATOM 1607 O O . GLN A 1 210 ? 8.25 -11.141 -11.773 1 98.62 210 GLN A O 1
ATOM 1612 N N . VAL A 1 211 ? 7.957 -9.031 -11.266 1 98.81 211 VAL A N 1
ATOM 1613 C CA . VAL A 1 211 ? 7.07 -9.336 -10.148 1 98.81 211 VAL A CA 1
ATOM 1614 C C . VAL A 1 211 ? 5.824 -8.453 -10.227 1 98.81 211 VAL A C 1
ATOM 1616 O O . VAL A 1 211 ? 5.902 -7.293 -10.641 1 98.81 211 VAL A O 1
ATOM 1619 N N . PHE A 1 212 ? 4.684 -8.969 -9.883 1 98.75 212 PHE A N 1
ATOM 1620 C CA . PHE A 1 212 ? 3.377 -8.328 -9.938 1 98.75 212 PHE A CA 1
ATOM 1621 C C . PHE A 1 212 ? 2.611 -8.539 -8.633 1 98.75 212 PHE A C 1
ATOM 1623 O O . PHE A 1 212 ? 2.775 -9.57 -7.973 1 98.75 212 PHE A O 1
ATOM 1630 N N . GLY A 1 213 ? 1.848 -7.52 -8.188 1 98.69 213 GLY A N 1
ATOM 1631 C CA . GLY A 1 213 ? 0.792 -7.789 -7.227 1 98.69 213 GLY A CA 1
ATOM 1632 C C . GLY A 1 213 ? -0.414 -8.477 -7.84 1 98.69 213 GLY A C 1
ATOM 1633 O O . GLY A 1 213 ? -1.007 -7.961 -8.797 1 98.69 213 GLY A O 1
ATOM 1634 N N . ILE A 1 214 ? -0.796 -9.625 -7.312 1 98.56 214 ILE A N 1
ATOM 1635 C CA . ILE A 1 214 ? -1.875 -10.375 -7.949 1 98.56 214 ILE A CA 1
ATOM 1636 C C . ILE A 1 214 ? -3.195 -9.625 -7.773 1 98.56 214 ILE A C 1
ATOM 1638 O O . ILE A 1 214 ? -3.676 -8.977 -8.703 1 98.56 214 ILE A O 1
ATOM 1642 N N . GLU A 1 215 ? -3.713 -9.5 -6.566 1 97.69 215 GLU A N 1
ATOM 1643 C CA . GLU A 1 215 ? -5.008 -8.867 -6.352 1 97.69 215 GLU A CA 1
ATOM 1644 C C . GLU A 1 215 ? -4.895 -7.344 -6.406 1 97.69 215 GLU A C 1
ATOM 1646 O O . GLU A 1 215 ? -5.902 -6.648 -6.543 1 97.69 215 GLU A O 1
ATOM 1651 N N . GLY A 1 216 ? -3.646 -6.852 -6.301 1 97.75 216 GLY A N 1
ATOM 1652 C CA . GLY A 1 216 ? -3.453 -5.41 -6.277 1 97.75 216 GLY A CA 1
ATOM 1653 C C . GLY A 1 216 ? -3.801 -4.781 -4.941 1 97.75 216 GLY A C 1
ATOM 1654 O O . GLY A 1 216 ? -4.066 -5.488 -3.967 1 97.75 216 GLY A O 1
ATOM 1655 N N . PRO A 1 217 ? -3.748 -3.482 -4.895 1 98.06 217 PRO A N 1
ATOM 1656 C CA . PRO A 1 217 ? -3.686 -2.799 -3.602 1 98.06 217 PRO A CA 1
ATOM 1657 C C . PRO A 1 217 ? -5.051 -2.678 -2.932 1 98.06 217 PRO A C 1
ATOM 1659 O O . PRO A 1 217 ? -5.133 -2.367 -1.74 1 98.06 217 PRO A O 1
ATOM 1662 N N . ALA A 1 218 ? -6.145 -2.916 -3.629 1 97.38 218 ALA A N 1
ATOM 1663 C CA . ALA A 1 218 ? -7.457 -2.637 -3.051 1 97.38 218 ALA A CA 1
ATOM 1664 C C . ALA A 1 218 ? -8.203 -3.93 -2.734 1 97.38 218 ALA A C 1
ATOM 1666 O O . ALA A 1 218 ? -9.422 -3.92 -2.535 1 97.38 218 ALA A O 1
ATOM 1667 N N . TRP A 1 219 ? -7.453 -5.047 -2.672 1 97.38 219 TRP A N 1
ATOM 1668 C CA . TRP A 1 219 ? -8.055 -6.359 -2.449 1 97.38 219 TRP A CA 1
ATOM 1669 C C . TRP A 1 219 ? -8.789 -6.402 -1.112 1 97.38 219 TRP A C 1
ATOM 1671 O O . TRP A 1 219 ? -9.797 -7.094 -0.974 1 97.38 219 TRP A O 1
ATOM 1681 N N . SER A 1 220 ? -8.273 -5.727 -0.112 1 96.88 220 SER A N 1
ATOM 1682 C CA . SER A 1 220 ? -8.82 -5.793 1.24 1 96.88 220 SER A CA 1
ATOM 1683 C C . SER A 1 220 ? -10.219 -5.199 1.299 1 96.88 220 SER A C 1
ATOM 1685 O O . SER A 1 220 ? -11.023 -5.566 2.162 1 96.88 220 SER A O 1
ATOM 1687 N N . LEU A 1 221 ? -10.531 -4.273 0.369 1 96.31 221 LEU A N 1
ATOM 1688 C CA . LEU A 1 221 ? -11.883 -3.721 0.289 1 96.31 221 LEU A CA 1
ATOM 1689 C C . LEU A 1 221 ? -12.883 -4.789 -0.131 1 96.31 221 LEU A C 1
ATOM 1691 O O . LEU A 1 221 ? -13.984 -4.859 0.416 1 96.31 221 LEU A O 1
ATOM 1695 N N . VAL A 1 222 ? -12.477 -5.633 -1.071 1 95.44 222 VAL A N 1
ATOM 1696 C CA . VAL A 1 222 ? -13.32 -6.734 -1.529 1 95.44 222 VAL A CA 1
ATOM 1697 C C . VAL A 1 222 ? -13.492 -7.754 -0.406 1 95.44 222 VAL A C 1
ATOM 1699 O O . VAL A 1 222 ? -14.602 -8.227 -0.152 1 95.44 222 VAL A O 1
ATOM 1702 N N . LYS A 1 223 ? -12.414 -8.039 0.242 1 93.75 223 LYS A N 1
ATOM 1703 C CA . LYS A 1 223 ? -12.477 -8.969 1.361 1 93.75 223 LYS A CA 1
ATOM 1704 C C . LYS A 1 223 ? -13.375 -8.445 2.473 1 93.75 223 LYS A C 1
ATOM 1706 O O . LYS A 1 223 ? -14.164 -9.195 3.051 1 93.75 223 LYS A O 1
ATOM 1711 N N . ALA A 1 224 ? -13.234 -7.164 2.809 1 92.19 224 ALA A N 1
ATOM 1712 C CA . ALA A 1 224 ? -14.062 -6.551 3.844 1 92.19 224 ALA A CA 1
ATOM 1713 C C . ALA A 1 224 ? -15.547 -6.652 3.492 1 92.19 224 ALA A C 1
ATOM 1715 O O . ALA A 1 224 ? -16.375 -6.945 4.355 1 92.19 224 ALA A O 1
ATOM 1716 N N . ALA A 1 225 ? -15.852 -6.367 2.271 1 89.44 225 ALA A N 1
ATOM 1717 C CA . ALA A 1 225 ? -17.234 -6.453 1.815 1 89.44 225 ALA A CA 1
ATOM 1718 C C . ALA A 1 225 ? -17.781 -7.871 1.967 1 89.44 225 ALA A C 1
ATOM 1720 O O . ALA A 1 225 ? -18.953 -8.07 2.289 1 89.44 225 ALA A O 1
ATOM 1721 N N . GLU A 1 226 ? -16.906 -8.82 1.713 1 88.25 226 GLU A N 1
ATOM 1722 C CA . GLU A 1 226 ? -17.297 -10.227 1.814 1 88.25 226 GLU A CA 1
ATOM 1723 C C . GLU A 1 226 ? -17.609 -10.609 3.258 1 88.25 226 GLU A C 1
ATOM 1725 O O . GLU A 1 226 ? -18.391 -11.531 3.506 1 88.25 226 GLU A O 1
ATOM 1730 N N . GLN A 1 227 ? -17 -9.93 4.227 1 83.44 227 GLN A N 1
ATOM 1731 C CA . GLN A 1 227 ? -17.172 -10.227 5.645 1 83.44 227 GLN A CA 1
ATOM 1732 C C . GLN A 1 227 ? -18.469 -9.625 6.176 1 83.44 227 GLN A C 1
ATOM 1734 O O . GLN A 1 227 ? -18.906 -9.961 7.277 1 83.44 227 GLN A O 1
ATOM 1739 N N . GLN A 1 228 ? -19.078 -8.719 5.414 1 80.5 228 GLN A N 1
ATOM 1740 C CA . GLN A 1 228 ? -20.312 -8.094 5.852 1 80.5 228 GLN A CA 1
ATOM 1741 C C . GLN A 1 228 ? -21.516 -8.984 5.566 1 80.5 228 GLN A C 1
ATOM 1743 O O . GLN A 1 228 ? -21.5 -9.781 4.621 1 80.5 228 GLN A O 1
ATOM 1748 N N . PRO A 1 229 ? -22.469 -8.898 6.434 1 77.5 229 PRO A N 1
ATOM 1749 C CA . PRO A 1 229 ? -23.703 -9.633 6.113 1 77.5 229 PRO A CA 1
ATOM 1750 C C . PRO A 1 229 ? -24.312 -9.203 4.789 1 77.5 229 PRO A C 1
ATOM 1752 O O . PRO A 1 229 ? -24.234 -8.023 4.422 1 77.5 229 PRO A O 1
ATOM 1755 N N . GLY A 1 230 ? -24.906 -10.047 4.109 1 80.25 230 GLY A N 1
ATOM 1756 C CA . GLY A 1 230 ? -25.578 -9.703 2.865 1 80.25 230 GLY A CA 1
ATOM 1757 C C . GLY A 1 230 ? -25.016 -10.445 1.664 1 80.25 230 GLY A C 1
ATOM 1758 O O . GLY A 1 230 ? -24.609 -11.602 1.773 1 80.25 230 GLY A O 1
ATOM 1759 N N . GLU A 1 231 ? -25.125 -9.758 0.526 1 80.88 231 GLU A N 1
ATOM 1760 C CA . GLU A 1 231 ? -24.828 -10.414 -0.748 1 80.88 231 GLU A CA 1
ATOM 1761 C C . GLU A 1 231 ? -23.344 -10.391 -1.053 1 80.88 231 GLU A C 1
ATOM 1763 O O . GLU A 1 231 ? -22.891 -11 -2.031 1 80.88 231 GLU A O 1
ATOM 1768 N N . GLY A 1 232 ? -22.516 -9.812 -0.192 1 84.31 232 GLY A N 1
ATOM 1769 C CA . GLY A 1 232 ? -21.094 -9.75 -0.497 1 84.31 232 GLY A CA 1
ATOM 1770 C C . GLY A 1 232 ? -20.734 -8.578 -1.395 1 84.31 232 GLY A C 1
ATOM 1771 O O . GLY A 1 232 ? -21.5 -7.629 -1.527 1 84.31 232 GLY A O 1
ATOM 1772 N N . PRO A 1 233 ? -19.516 -8.625 -1.921 1 91.06 233 PRO A N 1
ATOM 1773 C CA . PRO A 1 233 ? -19.078 -7.504 -2.762 1 91.06 233 PRO A CA 1
ATOM 1774 C C . PRO A 1 233 ? -19.859 -7.418 -4.074 1 91.06 233 PRO A C 1
ATOM 1776 O O . PRO A 1 233 ? -20.203 -8.445 -4.664 1 91.06 233 PRO A O 1
ATOM 1779 N N . THR A 1 234 ? -20.141 -6.195 -4.52 1 91.69 234 THR A N 1
ATOM 1780 C CA . THR A 1 234 ? -20.828 -5.961 -5.789 1 91.69 234 THR A CA 1
ATOM 1781 C C . THR A 1 234 ? -19.875 -6.188 -6.961 1 91.69 234 THR A C 1
ATOM 1783 O O . THR A 1 234 ? -18.656 -6.176 -6.789 1 91.69 234 THR A O 1
ATOM 1786 N N . ASP A 1 235 ? -20.5 -6.406 -8.117 1 93.62 235 ASP A N 1
ATOM 1787 C CA . ASP A 1 235 ? -19.703 -6.531 -9.336 1 93.62 235 ASP A CA 1
ATOM 1788 C C . ASP A 1 235 ? -18.891 -5.262 -9.594 1 93.62 235 ASP A C 1
ATOM 1790 O O . ASP A 1 235 ? -17.766 -5.328 -10.086 1 93.62 235 ASP A O 1
ATOM 1794 N N . GLU A 1 236 ? -19.453 -4.125 -9.258 1 94.94 236 GLU A N 1
ATOM 1795 C CA . GLU A 1 236 ? -18.797 -2.84 -9.461 1 94.94 236 GLU A CA 1
ATOM 1796 C C . GLU A 1 236 ? -17.562 -2.713 -8.57 1 94.94 236 GLU A C 1
ATOM 1798 O O . GLU A 1 236 ? -16.531 -2.182 -9 1 94.94 236 GLU A O 1
ATOM 1803 N N . LEU A 1 237 ? -17.672 -3.186 -7.34 1 95.31 237 LEU A N 1
ATOM 1804 C CA . LEU A 1 237 ? -16.547 -3.154 -6.426 1 95.31 237 LEU A CA 1
ATOM 1805 C C . LEU A 1 237 ? -15.422 -4.062 -6.926 1 95.31 237 LEU A C 1
ATOM 1807 O O . LEU A 1 237 ? -14.25 -3.664 -6.938 1 95.31 237 LEU A O 1
ATOM 1811 N N . ILE A 1 238 ? -15.82 -5.25 -7.352 1 96.06 238 ILE A N 1
ATOM 1812 C CA . ILE A 1 238 ? -14.844 -6.207 -7.859 1 96.06 238 ILE A CA 1
ATOM 1813 C C . ILE A 1 238 ? -14.172 -5.645 -9.109 1 96.06 238 ILE A C 1
ATOM 1815 O O . ILE A 1 238 ? -12.945 -5.688 -9.234 1 96.06 238 ILE A O 1
ATOM 1819 N N . ALA A 1 239 ? -14.992 -5.102 -10.023 1 97.12 239 ALA A N 1
ATOM 1820 C CA . ALA A 1 239 ? -14.453 -4.5 -11.242 1 97.12 239 ALA A CA 1
ATOM 1821 C C . ALA A 1 239 ? -13.5 -3.357 -10.914 1 97.12 239 ALA A C 1
ATOM 1823 O O . ALA A 1 239 ? -12.438 -3.227 -11.539 1 97.12 239 ALA A O 1
ATOM 1824 N N . SER A 1 240 ? -13.867 -2.518 -9.961 1 97.69 240 SER A N 1
ATOM 1825 C CA . SER A 1 240 ? -13.016 -1.406 -9.547 1 97.69 240 SER A CA 1
ATOM 1826 C C . SER A 1 240 ? -11.703 -1.904 -8.953 1 97.69 240 SER A C 1
ATOM 1828 O O . SER A 1 240 ? -10.633 -1.372 -9.258 1 97.69 240 SER A O 1
ATOM 1830 N N . ALA A 1 241 ? -11.789 -2.941 -8.125 1 98 241 ALA A N 1
ATOM 1831 C CA . ALA A 1 241 ? -10.594 -3.504 -7.508 1 98 241 ALA A CA 1
ATOM 1832 C C . ALA A 1 241 ? -9.672 -4.129 -8.555 1 98 241 ALA A C 1
ATOM 1834 O O . ALA A 1 241 ? -8.453 -3.998 -8.477 1 98 241 ALA A O 1
ATOM 1835 N N . MET A 1 242 ? -10.258 -4.793 -9.523 1 97.88 242 MET A N 1
ATOM 1836 C CA . MET A 1 242 ? -9.484 -5.391 -10.609 1 97.88 242 MET A CA 1
ATOM 1837 C C . MET A 1 242 ? -8.789 -4.316 -11.438 1 97.88 242 MET A C 1
ATOM 1839 O O . MET A 1 242 ? -7.621 -4.465 -11.797 1 97.88 242 MET A O 1
ATOM 1843 N N . ASP A 1 243 ? -9.492 -3.225 -11.719 1 98.06 243 ASP A N 1
ATOM 1844 C CA . ASP A 1 243 ? -8.883 -2.113 -12.438 1 98.06 243 ASP A CA 1
ATOM 1845 C C . ASP A 1 243 ? -7.746 -1.492 -11.633 1 98.06 243 ASP A C 1
ATOM 1847 O O . ASP A 1 243 ? -6.711 -1.125 -12.188 1 98.06 243 ASP A O 1
ATOM 1851 N N . ALA A 1 244 ? -7.973 -1.338 -10.344 1 98.44 244 ALA A N 1
ATOM 1852 C CA . ALA A 1 244 ? -6.91 -0.816 -9.484 1 98.44 244 ALA A CA 1
ATOM 1853 C C . ALA A 1 244 ? -5.668 -1.695 -9.555 1 98.44 244 ALA A C 1
ATOM 1855 O O . ALA A 1 244 ? -4.543 -1.189 -9.562 1 98.44 244 ALA A O 1
ATOM 1856 N N . ALA A 1 245 ? -5.867 -3.012 -9.578 1 98.44 245 ALA A N 1
ATOM 1857 C CA . ALA A 1 245 ? -4.75 -3.947 -9.68 1 98.44 245 ALA A CA 1
ATOM 1858 C C . ALA A 1 245 ? -3.963 -3.721 -10.969 1 98.44 245 ALA A C 1
ATOM 1860 O O . ALA A 1 245 ? -2.73 -3.668 -10.945 1 98.44 245 ALA A O 1
ATOM 1861 N N . ARG A 1 246 ? -4.645 -3.555 -12.062 1 98.25 246 ARG A N 1
ATOM 1862 C CA . ARG A 1 246 ? -4.004 -3.312 -13.352 1 98.25 246 ARG A CA 1
ATOM 1863 C C . ARG A 1 246 ? -3.287 -1.967 -13.359 1 98.25 246 ARG A C 1
ATOM 1865 O O . ARG A 1 246 ? -2.145 -1.87 -13.82 1 98.25 246 ARG A O 1
ATOM 1872 N N . MET A 1 247 ? -3.945 -0.95 -12.844 1 97.75 247 MET A N 1
ATOM 1873 C CA . MET A 1 247 ? -3.4 0.405 -12.836 1 97.75 247 MET A CA 1
ATOM 1874 C C . MET A 1 247 ? -2.158 0.485 -11.953 1 97.75 247 MET A C 1
ATOM 1876 O O . MET A 1 247 ? -1.311 1.358 -12.148 1 97.75 247 MET A O 1
ATOM 1880 N N . ALA A 1 248 ? -2.035 -0.419 -11 1 98.06 248 ALA A N 1
ATOM 1881 C CA . ALA A 1 248 ? -0.956 -0.387 -10.016 1 98.06 248 ALA A CA 1
ATOM 1882 C C . ALA A 1 248 ? 0.323 -0.995 -10.586 1 98.06 248 ALA A C 1
ATOM 1884 O O . ALA A 1 248 ? 1.407 -0.811 -10.023 1 98.06 248 ALA A O 1
ATOM 1885 N N . GLU A 1 249 ? 0.269 -1.689 -11.695 1 97.75 249 GLU A N 1
ATOM 1886 C CA . GLU A 1 249 ? 1.368 -2.516 -12.188 1 97.75 249 GLU A CA 1
ATOM 1887 C C . GLU A 1 249 ? 2.623 -1.682 -12.422 1 97.75 249 GLU A C 1
ATOM 1889 O O . GLU A 1 249 ? 3.727 -2.092 -12.062 1 97.75 249 GLU A O 1
ATOM 1894 N N . PRO A 1 250 ? 2.51 -0.479 -12.961 1 96.62 250 PRO A N 1
ATOM 1895 C CA . PRO A 1 250 ? 3.725 0.294 -13.227 1 96.62 250 PRO A CA 1
ATOM 1896 C C . PRO A 1 250 ? 4.324 0.905 -11.969 1 96.62 250 PRO A C 1
ATOM 1898 O O . PRO A 1 250 ? 5.387 1.532 -12.023 1 96.62 250 PRO A O 1
ATOM 1901 N N . TYR A 1 251 ? 3.742 0.729 -10.844 1 96.75 251 TYR A N 1
ATOM 1902 C CA . TYR A 1 251 ? 4.16 1.4 -9.617 1 96.75 251 TYR A CA 1
ATOM 1903 C C . TYR A 1 251 ? 4.555 0.389 -8.547 1 96.75 251 TYR A C 1
ATOM 1905 O O . TYR A 1 251 ? 3.721 -0.027 -7.738 1 96.75 251 TYR A O 1
ATOM 1913 N N . PRO A 1 252 ? 5.859 0.067 -8.453 1 96.44 252 PRO A N 1
ATOM 1914 C CA . PRO A 1 252 ? 6.324 -0.968 -7.531 1 96.44 252 PRO A CA 1
ATOM 1915 C C . PRO A 1 252 ? 6.035 -0.627 -6.07 1 96.44 252 PRO A C 1
ATOM 1917 O O . PRO A 1 252 ? 5.984 -1.521 -5.223 1 96.44 252 PRO A O 1
ATOM 1920 N N . GLU A 1 253 ? 5.781 0.656 -5.742 1 96.12 253 GLU A N 1
ATOM 1921 C CA . GLU A 1 253 ? 5.473 1.102 -4.387 1 96.12 253 GLU A CA 1
ATOM 1922 C C . GLU A 1 253 ? 4.164 0.494 -3.893 1 96.12 253 GLU A C 1
ATOM 1924 O O . GLU A 1 253 ? 3.922 0.423 -2.686 1 96.12 253 GLU A O 1
ATOM 1929 N N . LEU A 1 254 ? 3.357 0.012 -4.844 1 98.12 254 LEU A N 1
ATOM 1930 C CA . LEU A 1 254 ? 2.031 -0.474 -4.473 1 98.12 254 LEU A CA 1
ATOM 1931 C C . LEU A 1 254 ? 2.039 -1.988 -4.293 1 98.12 254 LEU A C 1
ATOM 1933 O O . LEU A 1 254 ? 1.037 -2.572 -3.875 1 98.12 254 LEU A O 1
ATOM 1937 N N . LEU A 1 255 ? 3.205 -2.641 -4.527 1 98.44 255 LEU A N 1
ATOM 1938 C CA . LEU A 1 255 ? 3.309 -4.09 -4.402 1 98.44 255 LEU A CA 1
ATOM 1939 C C . LEU A 1 255 ? 3.051 -4.527 -2.963 1 98.44 255 LEU A C 1
ATOM 1941 O O . LEU A 1 255 ? 2.447 -5.578 -2.729 1 98.44 255 LEU A O 1
ATOM 1945 N N . ALA A 1 256 ? 3.416 -3.689 -2.008 1 98.06 256 ALA A N 1
ATOM 1946 C CA . ALA A 1 256 ? 3.318 -4.051 -0.596 1 98.06 256 ALA A CA 1
ATOM 1947 C C . ALA A 1 256 ? 1.861 -4.16 -0.157 1 98.06 256 ALA A C 1
ATOM 1949 O O . ALA A 1 256 ? 1.561 -4.77 0.872 1 98.06 256 ALA A O 1
ATOM 1950 N N . ALA A 1 257 ? 0.957 -3.584 -0.951 1 98.25 257 ALA A N 1
ATOM 1951 C CA . ALA A 1 257 ? -0.448 -3.533 -0.553 1 98.25 257 ALA A CA 1
ATOM 1952 C C . ALA A 1 257 ? -1.232 -4.691 -1.162 1 98.25 257 ALA A C 1
ATOM 1954 O O . ALA A 1 257 ? -2.43 -4.84 -0.908 1 98.25 257 ALA A O 1
ATOM 1955 N N . SER A 1 258 ? -0.61 -5.496 -1.978 1 98.25 258 SER A N 1
ATOM 1956 C CA . SER A 1 258 ? -1.265 -6.672 -2.537 1 98.25 258 SER A CA 1
ATOM 1957 C C . SER A 1 258 ? -1.202 -7.852 -1.57 1 98.25 258 SER A C 1
ATOM 1959 O O . SER A 1 258 ? -0.258 -7.969 -0.786 1 98.25 258 SER A O 1
ATOM 1961 N N . SER A 1 259 ? -2.164 -8.719 -1.626 1 97.38 259 SER A N 1
ATOM 1962 C CA . SER A 1 259 ? -2.188 -9.891 -0.76 1 97.38 259 SER A CA 1
ATOM 1963 C C . SER A 1 259 ? -1.151 -10.922 -1.197 1 97.38 259 SER A C 1
ATOM 1965 O O . SER A 1 259 ? -0.405 -11.445 -0.37 1 97.38 259 SER A O 1
ATOM 1967 N N . HIS A 1 260 ? -1.139 -11.203 -2.447 1 97.94 260 HIS A N 1
ATOM 1968 C CA . HIS A 1 260 ? -0.186 -12.148 -3.02 1 97.94 260 HIS A CA 1
ATOM 1969 C C . HIS A 1 260 ? 0.66 -11.492 -4.105 1 97.94 260 HIS A C 1
ATOM 1971 O O . HIS A 1 260 ? 0.29 -10.445 -4.633 1 97.94 260 HIS A O 1
ATOM 1977 N N . LEU A 1 261 ? 1.759 -12.102 -4.355 1 98.69 261 LEU A N 1
ATOM 1978 C CA . LEU A 1 261 ? 2.691 -11.695 -5.402 1 98.69 261 LEU A CA 1
ATOM 1979 C C . LEU A 1 261 ? 2.896 -12.82 -6.41 1 98.69 261 LEU A C 1
ATOM 1981 O O . LEU A 1 261 ? 2.799 -14 -6.059 1 98.69 261 LEU A O 1
ATOM 1985 N N . LEU A 1 262 ? 3.104 -12.461 -7.625 1 98.81 262 LEU A N 1
ATOM 1986 C CA . LEU A 1 262 ? 3.508 -13.375 -8.688 1 98.81 262 LEU A CA 1
ATOM 1987 C C . LEU A 1 262 ? 4.809 -12.914 -9.336 1 98.81 262 LEU A C 1
ATOM 1989 O O . LEU A 1 262 ? 4.891 -11.797 -9.852 1 98.81 262 LEU A O 1
ATOM 1993 N N . ALA A 1 263 ? 5.805 -13.703 -9.273 1 98.88 263 ALA A N 1
ATOM 1994 C CA . ALA A 1 263 ? 7.047 -13.438 -10 1 98.88 263 ALA A CA 1
ATOM 1995 C C . ALA A 1 263 ? 7.219 -14.406 -11.164 1 98.88 263 ALA A C 1
ATOM 1997 O O . ALA A 1 263 ? 6.898 -15.594 -11.047 1 98.88 263 ALA A O 1
ATOM 1998 N N . VAL A 1 264 ? 7.699 -13.914 -12.234 1 98.81 264 VAL A N 1
ATOM 1999 C CA . VAL A 1 264 ? 7.988 -14.734 -13.406 1 98.81 264 VAL A CA 1
ATOM 2000 C C . VAL A 1 264 ? 9.43 -14.508 -13.852 1 98.81 264 VAL A C 1
ATOM 2002 O O . VAL A 1 264 ? 9.977 -13.414 -13.68 1 98.81 264 VAL A O 1
ATOM 2005 N N . GLY A 1 265 ? 10.047 -15.492 -14.266 1 98.69 265 GLY A N 1
ATOM 2006 C CA . GLY A 1 265 ? 11.383 -15.469 -14.844 1 98.69 265 GLY A CA 1
ATOM 2007 C C . GLY A 1 265 ? 11.594 -16.547 -15.891 1 98.69 265 GLY A C 1
ATOM 2008 O O . GLY A 1 265 ? 10.742 -17.422 -16.078 1 98.69 265 GLY A O 1
ATOM 2009 N N . THR A 1 266 ? 12.703 -16.422 -16.594 1 98.56 266 THR A N 1
ATOM 2010 C CA . THR A 1 266 ? 13.016 -17.375 -17.656 1 98.56 266 THR A CA 1
ATOM 2011 C C . THR A 1 266 ? 14.336 -18.078 -17.375 1 98.56 266 THR A C 1
ATOM 2013 O O . THR A 1 266 ? 15.297 -17.453 -16.922 1 98.56 266 THR A O 1
ATOM 2016 N N . VAL A 1 267 ? 14.359 -19.375 -17.625 1 98.31 267 VAL A N 1
ATOM 2017 C CA . VAL A 1 267 ? 15.609 -20.125 -17.578 1 98.31 267 VAL A CA 1
ATOM 2018 C C . VAL A 1 267 ? 16.531 -19.641 -18.688 1 98.31 267 VAL A C 1
ATOM 2020 O O . VAL A 1 267 ? 16.109 -19.5 -19.844 1 98.31 267 VAL A O 1
ATOM 2023 N N . PRO A 1 268 ? 17.781 -19.281 -18.297 1 96.19 268 PRO A N 1
ATOM 2024 C CA . PRO A 1 268 ? 18.688 -18.812 -19.344 1 96.19 268 PRO A CA 1
ATOM 2025 C C . PRO A 1 268 ? 18.766 -19.75 -20.531 1 96.19 268 PRO A C 1
ATOM 2027 O O . PRO A 1 268 ? 18.75 -20.984 -20.359 1 96.19 268 PRO A O 1
ATOM 2030 N N . ALA A 1 269 ? 18.891 -19.078 -21.734 1 88.06 269 ALA A N 1
ATOM 2031 C CA . ALA A 1 269 ? 19.016 -19.859 -22.969 1 88.06 269 ALA A CA 1
ATOM 2032 C C . ALA A 1 269 ? 20.375 -20.562 -23.016 1 88.06 269 ALA A C 1
ATOM 2034 O O . ALA A 1 269 ? 21.375 -20.031 -22.516 1 88.06 269 ALA A O 1
ATOM 2035 N N . GLY A 1 270 ? 20.594 -21.812 -22.859 1 69.12 270 GLY A N 1
ATOM 2036 C CA . GLY A 1 270 ? 21.859 -22.5 -23.031 1 69.12 270 GLY A CA 1
ATOM 2037 C C . GLY A 1 270 ? 22.797 -21.797 -24 1 69.12 270 GLY A C 1
ATOM 2038 O O . GLY A 1 270 ? 22.359 -21.062 -24.875 1 69.12 270 GLY A O 1
ATOM 2039 N N . SER A 1 271 ? 24.016 -21.297 -23.531 1 50.84 271 SER A N 1
ATOM 2040 C CA . SER A 1 271 ? 25.047 -20.906 -24.5 1 50.84 271 SER A CA 1
ATOM 2041 C C . SER A 1 271 ? 25.125 -21.891 -25.656 1 50.84 271 SER A C 1
ATOM 2043 O O . SER A 1 271 ? 25.156 -23.109 -25.438 1 50.84 271 SER A O 1
ATOM 2045 N N . GLY A 1 272 ? 24.391 -21.828 -26.688 1 41.28 272 GLY A N 1
ATOM 2046 C CA . GLY A 1 272 ? 24.859 -22.609 -27.812 1 41.28 272 GLY A CA 1
ATOM 2047 C C . GLY A 1 272 ? 26.375 -22.797 -27.828 1 41.28 272 GLY A C 1
ATOM 2048 O O . GLY A 1 272 ? 27.125 -21.812 -27.844 1 41.28 272 GLY A O 1
ATOM 2049 N N . ASP A 1 273 ? 26.953 -23.844 -27.125 1 33.47 273 ASP A N 1
ATOM 2050 C CA . ASP A 1 273 ? 28.172 -24.266 -27.797 1 33.47 273 ASP A CA 1
ATOM 2051 C C . ASP A 1 273 ? 27.922 -24.562 -29.266 1 33.47 273 ASP A C 1
ATOM 2053 O O . ASP A 1 273 ? 26.906 -25.141 -29.625 1 33.47 273 ASP A O 1
ATOM 2057 N N . MET B 1 1 ? 1.124 46.188 -4.898 1 23.92 1 MET B N 1
ATOM 2058 C CA . MET B 1 1 ? -0.05 45.469 -4.41 1 23.92 1 MET B CA 1
ATOM 2059 C C . MET B 1 1 ? -0.261 44.188 -5.195 1 23.92 1 MET B C 1
ATOM 2061 O O . MET B 1 1 ? -0.966 44.188 -6.207 1 23.92 1 MET B O 1
ATOM 2065 N N . SER B 1 2 ? 0.776 43.406 -5.613 1 27.89 2 SER B N 1
ATOM 2066 C CA . SER B 1 2 ? 0.89 42.219 -6.465 1 27.89 2 SER B CA 1
ATOM 2067 C C . SER B 1 2 ? -0.123 41.156 -6.07 1 27.89 2 SER B C 1
ATOM 2069 O O . SER B 1 2 ? -0.155 40.719 -4.918 1 27.89 2 SER B O 1
ATOM 2071 N N . ASN B 1 3 ? -1.32 41.156 -6.613 1 29.86 3 ASN B N 1
ATOM 2072 C CA . ASN B 1 3 ? -2.531 40.375 -6.453 1 29.86 3 ASN B CA 1
ATOM 2073 C C . ASN B 1 3 ? -2.225 38.875 -6.48 1 29.86 3 ASN B C 1
ATOM 2075 O O . ASN B 1 3 ? -1.917 38.312 -7.535 1 29.86 3 ASN B O 1
ATOM 2079 N N . LEU B 1 4 ? -1.409 38.375 -5.598 1 36.62 4 LEU B N 1
ATOM 2080 C CA . LEU B 1 4 ? -1.082 36.969 -5.414 1 36.62 4 LEU B CA 1
ATOM 2081 C C . LEU B 1 4 ? -2.316 36.094 -5.609 1 36.62 4 LEU B C 1
ATOM 2083 O O . LEU B 1 4 ? -3.172 36 -4.727 1 36.62 4 LEU B O 1
ATOM 2087 N N . GLU B 1 5 ? -2.871 36.031 -6.836 1 39.59 5 GLU B N 1
ATOM 2088 C CA . GLU B 1 5 ? -4.086 35.344 -7.258 1 39.59 5 GLU B CA 1
ATOM 2089 C C . GLU B 1 5 ? -4.062 33.875 -6.828 1 39.59 5 GLU B C 1
ATOM 2091 O O . GLU B 1 5 ? -3.205 33.094 -7.266 1 39.59 5 GLU B O 1
ATOM 2096 N N . LEU B 1 6 ? -4.203 33.656 -5.602 1 46.59 6 LEU B N 1
ATOM 2097 C CA . LEU B 1 6 ? -4.633 32.281 -5.355 1 46.59 6 LEU B CA 1
ATOM 2098 C C . LEU B 1 6 ? -5.473 31.75 -6.516 1 46.59 6 LEU B C 1
ATOM 2100 O O . LEU B 1 6 ? -6.234 32.5 -7.125 1 46.59 6 LEU B O 1
ATOM 2104 N N . ALA B 1 7 ? -4.973 30.719 -6.98 1 48.5 7 ALA B N 1
ATOM 2105 C CA . ALA B 1 7 ? -5.816 30.25 -8.07 1 48.5 7 ALA B CA 1
ATOM 2106 C C . ALA B 1 7 ? -7.293 30.328 -7.699 1 48.5 7 ALA B C 1
ATOM 2108 O O . ALA B 1 7 ? -7.695 29.859 -6.629 1 48.5 7 ALA B O 1
ATOM 2109 N N . PRO B 1 8 ? -8 31.375 -8.406 1 43.69 8 PRO B N 1
ATOM 2110 C CA . PRO B 1 8 ? -9.445 31.469 -8.203 1 43.69 8 PRO B CA 1
ATOM 2111 C C . PRO B 1 8 ? -10.078 30.141 -7.793 1 43.69 8 PRO B C 1
ATOM 2113 O O . PRO B 1 8 ? -11.055 30.125 -7.031 1 43.69 8 PRO B O 1
ATOM 2116 N N . SER B 1 9 ? -9.477 29.109 -8.148 1 43.88 9 SER B N 1
ATOM 2117 C CA . SER B 1 9 ? -10.039 27.781 -7.93 1 43.88 9 SER B CA 1
ATOM 2118 C C . SER B 1 9 ? -9.859 27.344 -6.48 1 43.88 9 SER B C 1
ATOM 2120 O O . SER B 1 9 ? -10.734 26.672 -5.922 1 43.88 9 SER B O 1
ATOM 2122 N N . VAL B 1 10 ? -8.797 27.672 -5.891 1 48.81 10 VAL B N 1
ATOM 2123 C CA . VAL B 1 10 ? -8.609 27.359 -4.477 1 48.81 10 VAL B CA 1
ATOM 2124 C C . VAL B 1 10 ? -9.617 28.156 -3.641 1 48.81 10 VAL B C 1
ATOM 2126 O O . VAL B 1 10 ? -10.234 27.594 -2.723 1 48.81 10 VAL B O 1
ATOM 2129 N N . MET B 1 11 ? -9.719 29.391 -4.047 1 44.72 11 MET B N 1
ATOM 2130 C CA . MET B 1 11 ? -10.688 30.234 -3.352 1 44.72 11 MET B CA 1
ATOM 2131 C C . MET B 1 11 ? -12.102 29.719 -3.539 1 44.72 11 MET B C 1
ATOM 2133 O O . MET B 1 11 ? -12.898 29.719 -2.596 1 44.72 11 MET B O 1
ATOM 2137 N N . GLN B 1 12 ? -12.383 29.391 -4.746 1 43.16 12 GLN B N 1
ATOM 2138 C CA . GLN B 1 12 ? -13.727 28.906 -5.027 1 43.16 12 GLN B CA 1
ATOM 2139 C C . GLN B 1 12 ? -13.992 27.578 -4.324 1 43.16 12 GLN B C 1
ATOM 2141 O O . GLN B 1 12 ? -15.086 27.359 -3.797 1 43.16 12 GLN B O 1
ATOM 2146 N N . PHE B 1 13 ? -13.047 26.844 -4.461 1 45.53 13 PHE B N 1
ATOM 2147 C CA . PHE B 1 13 ? -13.211 25.516 -3.887 1 45.53 13 PHE B CA 1
ATOM 2148 C C . PHE B 1 13 ? -13.406 25.609 -2.377 1 45.53 13 PHE B C 1
ATOM 2150 O O . PHE B 1 13 ? -14.312 24.969 -1.828 1 45.53 13 PHE B O 1
ATOM 2157 N N . TYR B 1 14 ? -12.617 26.391 -1.645 1 46.22 14 TYR B N 1
ATOM 2158 C CA . TYR B 1 14 ? -12.75 26.5 -0.197 1 46.22 14 TYR B CA 1
ATOM 2159 C C . TYR B 1 14 ? -13.969 27.344 0.176 1 46.22 14 TYR B C 1
ATOM 2161 O O . TYR B 1 14 ? -14.539 27.172 1.257 1 46.22 14 TYR B O 1
ATOM 2169 N N . GLY B 1 15 ? -14.258 28.312 -0.606 1 41.19 15 GLY B N 1
ATOM 2170 C CA . GLY B 1 15 ? -15.445 29.109 -0.309 1 41.19 15 GLY B CA 1
ATOM 2171 C C . GLY B 1 15 ? -16.734 28.297 -0.391 1 41.19 15 GLY B C 1
ATOM 2172 O O . GLY B 1 15 ? -17.547 28.328 0.529 1 41.19 15 GLY B O 1
ATOM 2173 N N . GLU B 1 16 ? -17.234 27.875 -1.583 1 42.69 16 GLU B N 1
ATOM 2174 C CA . GLU B 1 16 ? -18.547 27.281 -1.809 1 42.69 16 GLU B CA 1
ATOM 2175 C C . GLU B 1 16 ? -18.547 25.797 -1.443 1 42.69 16 GLU B C 1
ATOM 2177 O O . GLU B 1 16 ? -19.609 25.203 -1.218 1 42.69 16 GLU B O 1
ATOM 2182 N N . THR B 1 17 ? -17.453 25.047 -1.632 1 44.03 17 THR B N 1
ATOM 2183 C CA . THR B 1 17 ? -17.375 23.594 -1.568 1 44.03 17 THR B CA 1
ATOM 2184 C C . THR B 1 17 ? -17.062 23.125 -0.15 1 44.03 17 THR B C 1
ATOM 2186 O O . THR B 1 17 ? -16.719 23.938 0.715 1 44.03 17 THR B O 1
ATOM 2189 N N . VAL B 1 18 ? -16.594 21.766 -0.069 1 51.44 18 VAL B N 1
ATOM 2190 C CA . VAL B 1 18 ? -16.359 20.906 1.087 1 51.44 18 VAL B CA 1
ATOM 2191 C C . VAL B 1 18 ? -15.297 21.531 1.988 1 51.44 18 VAL B C 1
ATOM 2193 O O . VAL B 1 18 ? -14.172 21.797 1.546 1 51.44 18 VAL B O 1
ATOM 2196 N N . ASN B 1 19 ? -15.633 22.172 3.113 1 63.72 19 ASN B N 1
ATOM 2197 C CA . ASN B 1 19 ? -14.797 22.688 4.195 1 63.72 19 ASN B CA 1
ATOM 2198 C C . ASN B 1 19 ? -13.898 21.594 4.766 1 63.72 19 ASN B C 1
ATOM 2200 O O . ASN B 1 19 ? -14.383 20.625 5.367 1 63.72 19 ASN B O 1
ATOM 2204 N N . GLU B 1 20 ? -12.602 21.609 4.414 1 72.94 20 GLU B N 1
ATOM 2205 C CA . GLU B 1 20 ? -11.633 20.641 4.898 1 72.94 20 GLU B CA 1
ATOM 2206 C C . GLU B 1 20 ? -11.789 20.406 6.402 1 72.94 20 GLU B C 1
ATOM 2208 O O . GLU B 1 20 ? -11.656 19.266 6.875 1 72.94 20 GLU B O 1
ATOM 2213 N N . ASP B 1 21 ? -12.203 21.422 7.086 1 78.38 21 ASP B N 1
ATOM 2214 C CA . ASP B 1 21 ? -12.391 21.281 8.523 1 78.38 21 ASP B CA 1
ATOM 2215 C C . ASP B 1 21 ? -13.586 20.375 8.844 1 78.38 21 ASP B C 1
ATOM 2217 O O . ASP B 1 21 ? -13.508 19.531 9.734 1 78.38 21 ASP B O 1
ATOM 2221 N N . SER B 1 22 ? -14.602 20.625 8.086 1 79.31 22 SER B N 1
ATOM 2222 C CA . SER B 1 22 ? -15.773 19.781 8.273 1 79.31 22 SER B CA 1
ATOM 2223 C C . SER B 1 22 ? -15.461 18.328 7.949 1 79.31 22 SER B C 1
ATOM 2225 O O . SER B 1 22 ? -15.891 17.406 8.664 1 79.31 22 SER B O 1
ATOM 2227 N N . ARG B 1 23 ? -14.664 18.156 6.977 1 79.81 23 ARG B N 1
ATOM 2228 C CA . ARG B 1 23 ? -14.281 16.797 6.59 1 79.81 23 ARG B CA 1
ATOM 2229 C C . ARG B 1 23 ? -13.492 16.125 7.707 1 79.81 23 ARG B C 1
ATOM 2231 O O . ARG B 1 23 ? -13.773 14.977 8.062 1 79.81 23 ARG B O 1
ATOM 2238 N N . LEU B 1 24 ? -12.531 16.75 8.289 1 84.5 24 LEU B N 1
ATOM 2239 C CA . LEU B 1 24 ? -11.672 16.203 9.32 1 84.5 24 LEU B CA 1
ATOM 2240 C C . LEU B 1 24 ? -12.461 15.914 10.594 1 84.5 24 LEU B C 1
ATOM 2242 O O . LEU B 1 24 ? -12.094 15.023 11.359 1 84.5 24 LEU B O 1
ATOM 2246 N N . ARG B 1 25 ? -13.578 16.594 10.75 1 84.44 25 ARG B N 1
ATOM 2247 C CA . ARG B 1 25 ? -14.359 16.422 11.969 1 84.44 25 ARG B CA 1
ATOM 2248 C C . ARG B 1 25 ? -15.5 15.43 11.758 1 84.44 25 ARG B C 1
ATOM 2250 O O . ARG B 1 25 ? -15.984 14.82 12.711 1 84.44 25 ARG B O 1
ATOM 2257 N N . SER B 1 26 ? -15.93 15.234 10.586 1 82.62 26 SER B N 1
ATOM 2258 C CA . SER B 1 26 ? -17.188 14.547 10.359 1 82.62 26 SER B CA 1
ATOM 2259 C C . SER B 1 26 ? -16.969 13.133 9.82 1 82.62 26 SER B C 1
ATOM 2261 O O . SER B 1 26 ? -17.516 12.164 10.352 1 82.62 26 SER B O 1
ATOM 2263 N N . SER B 1 27 ? -16.188 12.984 8.82 1 85.75 27 SER B N 1
ATOM 2264 C CA . SER B 1 27 ? -15.992 11.664 8.234 1 85.75 27 SER B CA 1
ATOM 2265 C C . SER B 1 27 ? -15.125 10.789 9.125 1 85.75 27 SER B C 1
ATOM 2267 O O . SER B 1 27 ? -14.281 11.289 9.875 1 85.75 27 SER B O 1
ATOM 2269 N N . ALA B 1 28 ? -15.398 9.508 9.164 1 86.62 28 ALA B N 1
ATOM 2270 C CA . ALA B 1 28 ? -14.625 8.57 9.984 1 86.62 28 ALA B CA 1
ATOM 2271 C C . ALA B 1 28 ? -13.148 8.602 9.609 1 86.62 28 ALA B C 1
ATOM 2273 O O . ALA B 1 28 ? -12.281 8.641 10.484 1 86.62 28 ALA B O 1
ATOM 2274 N N . ASP B 1 29 ? -12.891 8.602 8.312 1 88.19 29 ASP B N 1
ATOM 2275 C CA . ASP B 1 29 ? -11.492 8.641 7.898 1 88.19 29 ASP B CA 1
ATOM 2276 C C . ASP B 1 29 ? -10.867 10 8.195 1 88.19 29 ASP B C 1
ATOM 2278 O O . ASP B 1 29 ? -9.664 10.094 8.438 1 88.19 29 ASP B O 1
ATOM 2282 N N . GLY B 1 30 ? -11.656 11.07 8.188 1 91.38 30 GLY B N 1
ATOM 2283 C CA . GLY B 1 30 ? -11.18 12.375 8.602 1 91.38 30 GLY B CA 1
ATOM 2284 C C . GLY B 1 30 ? -10.805 12.438 10.07 1 91.38 30 GLY B C 1
ATOM 2285 O O . GLY B 1 30 ? -9.758 12.977 10.43 1 91.38 30 GLY B O 1
ATOM 2286 N N . ARG B 1 31 ? -11.672 11.867 10.859 1 92 31 ARG B N 1
ATOM 2287 C CA . ARG B 1 31 ? -11.391 11.812 12.297 1 92 31 ARG B CA 1
ATOM 2288 C C . ARG B 1 31 ? -10.133 11.008 12.578 1 92 31 ARG B C 1
ATOM 2290 O O . ARG B 1 31 ? -9.344 11.359 13.461 1 92 31 ARG B O 1
ATOM 2297 N N . MET B 1 32 ? -9.977 9.93 11.844 1 94.75 32 MET B N 1
ATOM 2298 C CA . MET B 1 32 ? -8.758 9.133 11.961 1 94.75 32 MET B CA 1
ATOM 2299 C C . MET B 1 32 ? -7.531 9.945 11.562 1 94.75 32 MET B C 1
ATOM 2301 O O . MET B 1 32 ? -6.492 9.875 12.219 1 94.75 32 MET B O 1
ATOM 2305 N N . GLU B 1 33 ? -7.664 10.68 10.484 1 96.5 33 GLU B N 1
ATOM 2306 C CA . GLU B 1 33 ? -6.586 11.555 10.031 1 96.5 33 GLU B CA 1
ATOM 2307 C C . GLU B 1 33 ? -6.195 12.555 11.117 1 96.5 33 GLU B C 1
ATOM 2309 O O . GLU B 1 33 ? -5.012 12.734 11.406 1 96.5 33 GLU B O 1
ATOM 2314 N N . LEU B 1 34 ? -7.207 13.188 11.688 1 97.19 34 LEU B N 1
ATOM 2315 C CA . LEU B 1 34 ? -6.969 14.188 12.719 1 97.19 34 LEU B CA 1
ATOM 2316 C C . LEU B 1 34 ? -6.301 13.562 13.938 1 97.19 34 LEU B C 1
ATOM 2318 O O . LEU B 1 34 ? -5.281 14.062 14.414 1 97.19 34 LEU B O 1
ATOM 2322 N N . ALA B 1 35 ? -6.828 12.453 14.414 1 97.19 35 ALA B N 1
ATOM 2323 C CA . ALA B 1 35 ? -6.297 11.773 15.594 1 97.19 35 ALA B CA 1
ATOM 2324 C C . ALA B 1 35 ? -4.852 11.336 15.375 1 97.19 35 ALA B C 1
ATOM 2326 O O . ALA B 1 35 ? -4.004 11.508 16.25 1 97.19 35 ALA B O 1
ATOM 2327 N N . ARG B 1 36 ? -4.574 10.781 14.234 1 98.31 36 ARG B N 1
ATOM 2328 C CA . ARG B 1 36 ? -3.234 10.289 13.938 1 98.31 36 ARG B CA 1
ATOM 2329 C C . ARG B 1 36 ? -2.258 11.445 13.742 1 98.31 36 ARG B C 1
ATOM 2331 O O . ARG B 1 36 ? -1.088 11.344 14.117 1 98.31 36 ARG B O 1
ATOM 2338 N N . THR B 1 37 ? -2.709 12.531 13.117 1 98.5 37 THR B N 1
ATOM 2339 C CA . THR B 1 37 ? -1.874 13.719 12.992 1 98.5 37 THR B CA 1
ATOM 2340 C C . THR B 1 37 ? -1.449 14.227 14.367 1 98.5 37 THR B C 1
ATOM 2342 O O . THR B 1 37 ? -0.272 14.523 14.586 1 98.5 37 THR B O 1
ATOM 2345 N N . GLN B 1 38 ? -2.389 14.289 15.273 1 98.62 38 GLN B N 1
ATOM 2346 C CA . GLN B 1 38 ? -2.098 14.719 16.641 1 98.62 38 GLN B CA 1
ATOM 2347 C C . GLN B 1 38 ? -1.082 13.789 17.297 1 98.62 38 GLN B C 1
ATOM 2349 O O . GLN B 1 38 ? -0.104 14.258 17.891 1 98.62 38 GLN B O 1
ATOM 2354 N N . GLU B 1 39 ? -1.355 12.531 17.156 1 98.44 39 GLU B N 1
ATOM 2355 C CA . GLU B 1 39 ? -0.465 11.531 17.734 1 98.44 39 GLU B CA 1
ATOM 2356 C C . GLU B 1 39 ? 0.961 11.695 17.219 1 98.44 39 GLU B C 1
ATOM 2358 O O . GLU B 1 39 ? 1.915 11.695 18 1 98.44 39 GLU B O 1
ATOM 2363 N N . LEU B 1 40 ? 1.119 11.852 15.961 1 98.69 40 LEU B N 1
ATOM 2364 C CA . LEU B 1 40 ? 2.432 11.961 15.336 1 98.69 40 LEU B CA 1
ATOM 2365 C C . LEU B 1 40 ? 3.115 13.266 15.719 1 98.69 40 LEU B C 1
ATOM 2367 O O . LEU B 1 40 ? 4.273 13.266 16.141 1 98.69 40 LEU B O 1
ATOM 2371 N N . LEU B 1 41 ? 2.398 14.359 15.617 1 98.69 41 LEU B N 1
ATOM 2372 C CA . LEU B 1 41 ? 3.006 15.656 15.883 1 98.69 41 LEU B CA 1
ATOM 2373 C C . LEU B 1 41 ? 3.434 15.773 17.344 1 98.69 41 LEU B C 1
ATOM 2375 O O . LEU B 1 41 ? 4.477 16.359 17.641 1 98.69 41 LEU B O 1
ATOM 2379 N N . ARG B 1 42 ? 2.672 15.242 18.234 1 98.69 42 ARG B N 1
ATOM 2380 C CA . ARG B 1 42 ? 2.98 15.328 19.656 1 98.69 42 ARG B CA 1
ATOM 2381 C C . ARG B 1 42 ? 4.305 14.641 19.969 1 98.69 42 ARG B C 1
ATOM 2383 O O . ARG B 1 42 ? 4.934 14.938 20.984 1 98.69 42 ARG B O 1
ATOM 2390 N N . ARG B 1 43 ? 4.77 13.75 19.156 1 98.19 43 ARG B N 1
ATOM 2391 C CA . ARG B 1 43 ? 6.051 13.078 19.344 1 98.19 43 ARG B CA 1
ATOM 2392 C C . ARG B 1 43 ? 7.211 14.039 19.094 1 98.19 43 ARG B C 1
ATOM 2394 O O . ARG B 1 43 ? 8.32 13.828 19.594 1 98.19 43 ARG B O 1
ATOM 2401 N N . PHE B 1 44 ? 6.918 15.078 18.344 1 98.5 44 PHE B N 1
ATOM 2402 C CA . PHE B 1 44 ? 8.023 15.914 17.875 1 98.5 44 PHE B CA 1
ATOM 2403 C C . PHE B 1 44 ? 7.918 17.328 18.453 1 98.5 44 PHE B C 1
ATOM 2405 O O . PHE B 1 44 ? 8.898 18.062 18.469 1 98.5 44 PHE B O 1
ATOM 2412 N N . LEU B 1 45 ? 6.734 17.688 18.844 1 98.75 45 LEU B N 1
ATOM 2413 C CA . LEU B 1 45 ? 6.516 19.031 19.359 1 98.75 45 LEU B CA 1
ATOM 2414 C C . LEU B 1 45 ? 7.355 19.281 20.609 1 98.75 45 LEU B C 1
ATOM 2416 O O . LEU B 1 45 ? 7.484 18.406 21.469 1 98.75 45 LEU B O 1
ATOM 2420 N N . PRO B 1 46 ? 7.98 20.438 20.719 1 98.5 46 PRO B N 1
ATOM 2421 C CA . PRO B 1 46 ? 8.625 20.797 21.984 1 98.5 46 PRO B CA 1
ATOM 2422 C C . PRO B 1 46 ? 7.625 20.969 23.125 1 98.5 46 PRO B C 1
ATOM 2424 O O . PRO B 1 46 ? 6.426 21.125 22.875 1 98.5 46 PRO B O 1
ATOM 2427 N N . PRO B 1 47 ? 8.086 20.875 24.312 1 97.88 47 PRO B N 1
ATOM 2428 C CA . PRO B 1 47 ? 7.168 21.078 25.438 1 97.88 47 PRO B CA 1
ATOM 2429 C C . PRO B 1 47 ? 6.512 22.469 25.406 1 97.88 47 PRO B C 1
ATOM 2431 O O . PRO B 1 47 ? 7.164 23.453 25.062 1 97.88 47 PRO B O 1
ATOM 2434 N N . ALA B 1 48 ? 5.293 22.5 25.734 1 97.75 48 ALA B N 1
ATOM 2435 C CA . ALA B 1 48 ? 4.578 23.766 25.844 1 97.75 48 ALA B CA 1
ATOM 2436 C C . ALA B 1 48 ? 5.031 24.531 27.094 1 97.75 48 ALA B C 1
ATOM 2438 O O . ALA B 1 48 ? 5.41 23.938 28.094 1 97.75 48 ALA B O 1
ATOM 2439 N N . PRO B 1 49 ? 4.988 25.797 27.094 1 97.81 49 PRO B N 1
ATOM 2440 C CA . PRO B 1 49 ? 4.559 26.656 25.984 1 97.81 49 PRO B CA 1
ATOM 2441 C C . PRO B 1 49 ? 5.621 26.797 24.906 1 97.81 49 PRO B C 1
ATOM 2443 O O . PRO B 1 49 ? 6.816 26.734 25.188 1 97.81 49 PRO B O 1
ATOM 2446 N N . ALA B 1 50 ? 5.324 26.859 23.734 1 98.62 50 ALA B N 1
ATOM 2447 C CA . ALA B 1 50 ? 6.133 27.141 22.547 1 98.62 50 ALA B CA 1
ATOM 2448 C C . ALA B 1 50 ? 5.305 27.844 21.469 1 98.62 50 ALA B C 1
ATOM 2450 O O . ALA B 1 50 ? 4.082 27.703 21.438 1 98.62 50 ALA B O 1
ATOM 2451 N N . ARG B 1 51 ? 5.969 28.609 20.656 1 98.81 51 ARG B N 1
ATOM 2452 C CA . ARG B 1 51 ? 5.277 29.344 19.609 1 98.81 51 ARG B CA 1
ATOM 2453 C C . ARG B 1 51 ? 5.117 28.5 18.359 1 98.81 51 ARG B C 1
ATOM 2455 O O . ARG B 1 51 ? 6.105 27.984 17.812 1 98.81 51 ARG B O 1
ATOM 2462 N N . VAL B 1 52 ? 3.883 28.312 17.922 1 98.94 52 VAL B N 1
ATOM 2463 C CA . VAL B 1 52 ? 3.564 27.5 16.766 1 98.94 52 VAL B CA 1
ATOM 2464 C C . VAL B 1 52 ? 2.893 28.359 15.695 1 98.94 52 VAL B C 1
ATOM 2466 O O . VAL B 1 52 ? 1.98 29.141 16 1 98.94 52 VAL B O 1
ATOM 2469 N N . LEU B 1 53 ? 3.361 28.297 14.508 1 98.94 53 LEU B N 1
ATOM 2470 C CA . LEU B 1 53 ? 2.658 28.891 13.375 1 98.94 53 LEU B CA 1
ATOM 2471 C C . LEU B 1 53 ? 1.935 27.828 12.562 1 98.94 53 LEU B C 1
ATOM 2473 O O . LEU B 1 53 ? 2.555 26.875 12.086 1 98.94 53 LEU B O 1
ATOM 2477 N N . ASP B 1 54 ? 0.658 27.969 12.461 1 98.81 54 ASP B N 1
ATOM 2478 C CA . ASP B 1 54 ? -0.184 27.109 11.633 1 98.81 54 ASP B CA 1
ATOM 2479 C C . ASP B 1 54 ? -0.446 27.75 10.266 1 98.81 54 ASP B C 1
ATOM 2481 O O . ASP B 1 54 ? -1.352 28.578 10.125 1 98.81 54 ASP B O 1
ATOM 2485 N N . VAL B 1 55 ? 0.319 27.297 9.273 1 98.75 55 VAL B N 1
ATOM 2486 C CA . VAL B 1 55 ? 0.253 27.859 7.934 1 98.75 55 VAL B CA 1
ATOM 2487 C C . VAL B 1 55 ? -0.818 27.141 7.117 1 98.75 55 VAL B C 1
ATOM 2489 O O . VAL B 1 55 ? -0.765 25.922 6.949 1 98.75 55 VAL B O 1
ATOM 2492 N N . GLY B 1 56 ? -1.673 27.922 6.527 1 96.88 56 GLY B N 1
ATOM 2493 C CA . GLY B 1 56 ? -2.822 27.297 5.895 1 96.88 56 GLY B CA 1
ATOM 2494 C C . GLY B 1 56 ? -3.738 26.594 6.875 1 96.88 56 GLY B C 1
ATOM 2495 O O . GLY B 1 56 ? -4.188 25.469 6.621 1 96.88 56 GLY B O 1
ATOM 2496 N N . GLY B 1 57 ? -3.982 27.188 7.969 1 96.75 57 GLY B N 1
ATOM 2497 C CA . GLY B 1 57 ? -4.609 26.516 9.102 1 96.75 57 GLY B CA 1
ATOM 2498 C C . GLY B 1 57 ? -6.117 26.438 8.984 1 96.75 57 GLY B C 1
ATOM 2499 O O . GLY B 1 57 ? -6.777 25.828 9.82 1 96.75 57 GLY B O 1
ATOM 2500 N N . GLY B 1 58 ? -6.719 27.047 7.895 1 94.88 58 GLY B N 1
ATOM 2501 C CA . GLY B 1 58 ? -8.164 27.016 7.723 1 94.88 58 GLY B CA 1
ATOM 2502 C C . GLY B 1 58 ? -8.906 27.688 8.859 1 94.88 58 GLY B C 1
ATOM 2503 O O . GLY B 1 58 ? -8.562 28.797 9.281 1 94.88 58 GLY B O 1
ATOM 2504 N N . THR B 1 59 ? -9.969 27.031 9.336 1 95 59 THR B N 1
ATOM 2505 C CA . THR B 1 59 ? -10.773 27.609 10.398 1 95 59 THR B CA 1
ATOM 2506 C C . THR B 1 59 ? -10.164 27.312 11.766 1 95 59 THR B C 1
ATOM 2508 O O . THR B 1 59 ? -10.742 27.656 12.797 1 95 59 THR B O 1
ATOM 2511 N N . GLY B 1 60 ? -9.031 26.625 11.805 1 97.19 60 GLY B N 1
ATOM 2512 C CA . GLY B 1 60 ? -8.289 26.469 13.039 1 97.19 60 GLY B CA 1
ATOM 2513 C C . GLY B 1 60 ? -8.406 25.078 13.641 1 97.19 60 GLY B C 1
ATOM 2514 O O . GLY B 1 60 ? -8.336 24.922 14.859 1 97.19 60 GLY B O 1
ATOM 2515 N N . ILE B 1 61 ? -8.578 24.078 12.828 1 96.44 61 ILE B N 1
ATOM 2516 C CA . ILE B 1 61 ? -8.805 22.719 13.344 1 96.44 61 ILE B CA 1
ATOM 2517 C C . ILE B 1 61 ? -7.562 22.234 14.086 1 96.44 61 ILE B C 1
ATOM 2519 O O . ILE B 1 61 ? -7.668 21.641 15.164 1 96.44 61 ILE B O 1
ATOM 2523 N N . HIS B 1 62 ? -6.426 22.422 13.562 1 98.12 62 HIS B N 1
ATOM 2524 C CA . HIS B 1 62 ? -5.207 21.969 14.234 1 98.12 62 HIS B CA 1
ATOM 2525 C C . HIS B 1 62 ? -4.77 22.969 15.305 1 98.12 62 HIS B C 1
ATOM 2527 O O . HIS B 1 62 ? -4.219 22.578 16.328 1 98.12 62 HIS B O 1
ATOM 2533 N N . ALA B 1 63 ? -5.016 24.266 15.062 1 98.5 63 ALA B N 1
ATOM 2534 C CA . ALA B 1 63 ? -4.719 25.281 16.062 1 98.5 63 ALA B CA 1
ATOM 2535 C C . ALA B 1 63 ? -5.473 25.016 17.359 1 98.5 63 ALA B C 1
ATOM 2537 O O . ALA B 1 63 ? -4.934 25.219 18.453 1 98.5 63 ALA B O 1
ATOM 2538 N N . GLU B 1 64 ? -6.668 24.531 17.266 1 98.12 64 GLU B N 1
ATOM 2539 C CA . GLU B 1 64 ? -7.535 24.312 18.406 1 98.12 64 GLU B CA 1
ATOM 2540 C C . GLU B 1 64 ? -6.891 23.359 19.422 1 98.12 64 GLU B C 1
ATOM 2542 O O . GLU B 1 64 ? -6.777 23.688 20.594 1 98.12 64 GLU B O 1
ATOM 2547 N N . TRP B 1 65 ? -6.527 22.172 18.969 1 98.12 65 TRP B N 1
ATOM 2548 C CA . TRP B 1 65 ? -5.973 21.203 19.922 1 98.12 65 TRP B CA 1
ATOM 2549 C C . TRP B 1 65 ? -4.578 21.625 20.375 1 98.12 65 TRP B C 1
ATOM 2551 O O . TRP B 1 65 ? -4.168 21.328 21.5 1 98.12 65 TRP B O 1
ATOM 2561 N N . LEU B 1 66 ? -3.771 22.391 19.594 1 98.81 66 LEU B N 1
ATOM 2562 C CA . LEU B 1 66 ? -2.477 22.906 20.016 1 98.81 66 LEU B CA 1
ATOM 2563 C C . LEU B 1 66 ? -2.639 23.922 21.141 1 98.81 66 LEU B C 1
ATOM 2565 O O . LEU B 1 66 ? -1.901 23.891 22.125 1 98.81 66 LEU B O 1
ATOM 2569 N N . VAL B 1 67 ? -3.637 24.828 20.969 1 98.81 67 VAL B N 1
ATOM 2570 C CA . VAL B 1 67 ? -3.924 25.797 22.016 1 98.81 67 VAL B CA 1
ATOM 2571 C C . VAL B 1 67 ? -4.328 25.078 23.297 1 98.81 67 VAL B C 1
ATOM 2573 O O . VAL B 1 67 ? -3.842 25.406 24.375 1 98.81 67 VAL B O 1
ATOM 2576 N N . LYS B 1 68 ? -5.172 24.094 23.156 1 98.44 68 LYS B N 1
ATOM 2577 C CA . LYS B 1 68 ? -5.609 23.297 24.312 1 98.44 68 LYS B CA 1
ATOM 2578 C C . LYS B 1 68 ? -4.43 22.625 24.984 1 98.44 68 LYS B C 1
ATOM 2580 O O . LYS B 1 68 ? -4.418 22.469 26.219 1 98.44 68 LYS B O 1
ATOM 2585 N N . ASP B 1 69 ? -3.447 22.234 24.203 1 98.44 69 ASP B N 1
ATOM 2586 C CA . ASP B 1 69 ? -2.258 21.562 24.719 1 98.44 69 ASP B CA 1
ATOM 2587 C C . ASP B 1 69 ? -1.299 22.578 25.359 1 98.44 69 ASP B C 1
ATOM 2589 O O . ASP B 1 69 ? -0.261 22.188 25.906 1 98.44 69 ASP B O 1
ATOM 2593 N N . GLY B 1 70 ? -1.544 23.859 25.219 1 98.62 70 GLY B N 1
ATOM 2594 C CA . GLY B 1 70 ? -0.781 24.875 25.922 1 98.62 70 GLY B CA 1
ATOM 2595 C C . GLY B 1 70 ? 0.163 25.656 25.031 1 98.62 70 GLY B C 1
ATOM 2596 O O . GLY B 1 70 ? 0.999 26.422 25.516 1 98.62 70 GLY B O 1
ATOM 2597 N N . TYR B 1 71 ? 0.057 25.5 23.766 1 98.88 71 TYR B N 1
ATOM 2598 C CA . TYR B 1 71 ? 0.943 26.203 22.844 1 98.88 71 TYR B CA 1
ATOM 2599 C C . TYR B 1 71 ? 0.421 27.609 22.547 1 98.88 71 TYR B C 1
ATOM 2601 O O . TYR B 1 71 ? -0.777 27.859 22.672 1 98.88 71 TYR B O 1
ATOM 2609 N N . ASP B 1 72 ? 1.371 28.5 22.281 1 98.81 72 ASP B N 1
ATOM 2610 C CA . ASP B 1 72 ? 1.055 29.812 21.719 1 98.81 72 ASP B CA 1
ATOM 2611 C C . ASP B 1 72 ? 0.969 29.75 20.188 1 98.81 72 ASP B C 1
ATOM 2613 O O . ASP B 1 72 ? 1.994 29.734 19.516 1 98.81 72 ASP B O 1
ATOM 2617 N N . VAL B 1 73 ? -0.269 29.766 19.656 1 98.88 73 VAL B N 1
ATOM 2618 C CA . VAL B 1 73 ? -0.474 29.438 18.234 1 98.88 73 VAL B CA 1
ATOM 2619 C C . VAL B 1 73 ? -0.879 30.703 17.484 1 98.88 73 VAL B C 1
ATOM 2621 O O . VAL B 1 73 ? -1.698 31.484 17.969 1 98.88 73 VAL B O 1
ATOM 2624 N N . ALA B 1 74 ? -0.283 30.969 16.406 1 98.88 74 ALA B N 1
ATOM 2625 C CA . ALA B 1 74 ? -0.734 31.906 15.375 1 98.88 74 ALA B CA 1
ATOM 2626 C C . ALA B 1 74 ? -1.087 31.172 14.086 1 98.88 74 ALA B C 1
ATOM 2628 O O . ALA B 1 74 ? -0.554 30.109 13.797 1 98.88 74 ALA B O 1
ATOM 2629 N N . LEU B 1 75 ? -2.004 31.734 13.344 1 98.69 75 LEU B N 1
ATOM 2630 C CA . LEU B 1 75 ? -2.496 31.062 12.148 1 98.69 75 LEU B CA 1
ATOM 2631 C C . LEU B 1 75 ? -2.475 32 10.953 1 98.69 75 LEU B C 1
ATOM 2633 O O . LEU B 1 75 ? -2.787 33.188 11.086 1 98.69 75 LEU B O 1
ATOM 2637 N N . VAL B 1 76 ? -2.023 31.516 9.82 1 98.44 76 VAL B N 1
ATOM 2638 C CA . VAL B 1 76 ? -2.074 32.219 8.547 1 98.44 76 VAL B CA 1
ATOM 2639 C C . VAL B 1 76 ? -2.885 31.406 7.539 1 98.44 76 VAL B C 1
ATOM 2641 O O . VAL B 1 76 ? -2.727 30.188 7.445 1 98.44 76 VAL B O 1
ATOM 2644 N N . ASP B 1 77 ? -3.787 32 6.879 1 96.81 77 ASP B N 1
ATOM 2645 C CA . ASP B 1 77 ? -4.582 31.391 5.824 1 96.81 77 ASP B CA 1
ATOM 2646 C C . ASP B 1 77 ? -4.949 32.406 4.742 1 96.81 77 ASP B C 1
ATOM 2648 O O . ASP B 1 77 ? -5.207 33.562 5.035 1 96.81 77 ASP B O 1
ATOM 2652 N N . PRO B 1 78 ? -5.027 31.875 3.512 1 94.75 78 PRO B N 1
ATOM 2653 C CA . PRO B 1 78 ? -5.297 32.844 2.43 1 94.75 78 PRO B CA 1
ATOM 2654 C C . PRO B 1 78 ? -6.777 33.188 2.314 1 94.75 78 PRO B C 1
ATOM 2656 O O . PRO B 1 78 ? -7.133 34.125 1.592 1 94.75 78 PRO B O 1
ATOM 2659 N N . VAL B 1 79 ? -7.629 32.5 2.912 1 92.31 79 VAL B N 1
ATOM 2660 C CA . VAL B 1 79 ? -9.07 32.688 2.787 1 92.31 79 VAL B CA 1
ATOM 2661 C C . VAL B 1 79 ? -9.57 33.531 3.955 1 92.31 79 VAL B C 1
ATOM 2663 O O . VAL B 1 79 ? -9.617 33.062 5.094 1 92.31 79 VAL B O 1
ATOM 2666 N N . PRO B 1 80 ? -10.078 34.75 3.715 1 95.19 80 PRO B N 1
ATOM 2667 C CA . PRO B 1 80 ? -10.492 35.656 4.785 1 95.19 80 PRO B CA 1
ATOM 2668 C C . PRO B 1 80 ? -11.562 35.062 5.691 1 95.19 80 PRO B C 1
ATOM 2670 O O . PRO B 1 80 ? -11.508 35.219 6.91 1 95.19 80 PRO B O 1
ATOM 2673 N N . ARG B 1 81 ? -12.469 34.344 5.094 1 93.25 81 ARG B N 1
ATOM 2674 C CA . ARG B 1 81 ? -13.523 33.719 5.898 1 93.25 81 ARG B CA 1
ATOM 2675 C C . ARG B 1 81 ? -12.953 32.719 6.883 1 93.25 81 ARG B C 1
ATOM 2677 O O . ARG B 1 81 ? -13.453 32.562 8 1 93.25 81 ARG B O 1
ATOM 2684 N N . HIS B 1 82 ? -11.961 31.953 6.465 1 94.25 82 HIS B N 1
ATOM 2685 C CA . HIS B 1 82 ? -11.281 31.016 7.359 1 94.25 82 HIS B CA 1
ATOM 2686 C C . HIS B 1 82 ? -10.602 31.766 8.508 1 94.25 82 HIS B C 1
ATOM 2688 O O . HIS B 1 82 ? -10.734 31.359 9.664 1 94.25 82 HIS B O 1
ATOM 2694 N N . VAL B 1 83 ? -9.938 32.812 8.125 1 96.31 83 VAL B N 1
ATOM 2695 C CA . VAL B 1 83 ? -9.203 33.625 9.109 1 96.31 83 VAL B CA 1
ATOM 2696 C C . VAL B 1 83 ? -10.18 34.188 10.148 1 96.31 83 VAL B C 1
ATOM 2698 O O . VAL B 1 83 ? -9.914 34.125 11.352 1 96.31 83 VAL B O 1
ATOM 2701 N N . GLU B 1 84 ? -11.281 34.688 9.648 1 96.69 84 GLU B N 1
ATOM 2702 C CA . GLU B 1 84 ? -12.297 35.219 10.547 1 96.69 84 GLU B CA 1
ATOM 2703 C C . GLU B 1 84 ? -12.758 34.188 11.555 1 96.69 84 GLU B C 1
ATOM 2705 O O . GLU B 1 84 ? -12.859 34.469 12.75 1 96.69 84 GLU B O 1
ATOM 2710 N N . ALA B 1 85 ? -13.031 33 11.07 1 95.69 85 ALA B N 1
ATOM 2711 C CA . ALA B 1 85 ? -13.469 31.922 11.938 1 95.69 85 ALA B CA 1
ATOM 2712 C C . ALA B 1 85 ? -12.359 31.516 12.906 1 95.69 85 ALA B C 1
ATOM 2714 O O . ALA B 1 85 ? -12.625 31.234 14.078 1 95.69 85 ALA B O 1
ATOM 2715 N N . ALA B 1 86 ? -11.133 31.516 12.453 1 97.44 86 ALA B N 1
ATOM 2716 C CA . ALA B 1 86 ? -9.984 31.047 13.227 1 97.44 86 ALA B CA 1
ATOM 2717 C C . ALA B 1 86 ? -9.672 31.984 14.383 1 97.44 86 ALA B C 1
ATOM 2719 O O . ALA B 1 86 ? -9.039 31.578 15.367 1 97.44 86 ALA B O 1
ATOM 2720 N N . THR B 1 87 ? -10.117 33.25 14.281 1 97.75 87 THR B N 1
ATOM 2721 C CA . THR B 1 87 ? -9.828 34.25 15.312 1 97.75 87 THR B CA 1
ATOM 2722 C C . THR B 1 87 ? -10.453 33.844 16.641 1 97.75 87 THR B C 1
ATOM 2724 O O . THR B 1 87 ? -10.031 34.281 17.703 1 97.75 87 THR B O 1
ATOM 2727 N N . ALA B 1 88 ? -11.445 32.938 16.562 1 97.25 88 ALA B N 1
ATOM 2728 C CA . ALA B 1 88 ? -12.07 32.438 17.766 1 97.25 88 ALA B CA 1
ATOM 2729 C C . ALA B 1 88 ? -11.141 31.484 18.516 1 97.25 88 ALA B C 1
ATOM 2731 O O . ALA B 1 88 ? -11.32 31.234 19.703 1 97.25 88 ALA B O 1
ATOM 2732 N N . VAL B 1 89 ? -10.102 31 17.906 1 97.88 89 VAL B N 1
ATOM 2733 C CA . VAL B 1 89 ? -9.234 29.969 18.453 1 97.88 89 VAL B CA 1
ATOM 2734 C C . VAL B 1 89 ? -7.879 30.562 18.812 1 97.88 89 VAL B C 1
ATOM 2736 O O . VAL B 1 89 ? -7.324 30.281 19.875 1 97.88 89 VAL B O 1
ATOM 2739 N N . CYS B 1 90 ? -7.355 31.438 17.922 1 98.38 90 CYS B N 1
ATOM 2740 C CA . CYS B 1 90 ? -6.023 32 18.062 1 98.38 90 CYS B CA 1
ATOM 2741 C C . CYS B 1 90 ? -5.871 33.25 17.188 1 98.38 90 CYS B C 1
ATOM 2743 O O . CYS B 1 90 ? -6.723 33.531 16.328 1 98.38 90 CYS B O 1
ATOM 2745 N N . PRO B 1 91 ? -4.816 34.062 17.453 1 98.69 91 PRO B N 1
ATOM 2746 C CA . PRO B 1 91 ? -4.535 35.125 16.484 1 98.69 91 PRO B CA 1
ATOM 2747 C C . PRO B 1 91 ? -4.355 34.594 15.055 1 98.69 91 PRO B C 1
ATOM 2749 O O . PRO B 1 91 ? -3.643 33.625 14.844 1 98.69 91 PRO B O 1
ATOM 2752 N N . ALA B 1 92 ? -5.082 35.156 14.133 1 98.5 92 ALA B N 1
ATOM 2753 C CA . ALA B 1 92 ? -5.082 34.688 12.75 1 98.5 92 ALA B CA 1
ATOM 2754 C C . ALA B 1 92 ? -5.016 35.875 11.773 1 98.5 92 ALA B C 1
ATOM 2756 O O . ALA B 1 92 ? -5.645 36.906 11.992 1 98.5 92 ALA B O 1
ATOM 2757 N N . VAL B 1 93 ? -4.277 35.75 10.719 1 98.19 93 VAL B N 1
ATOM 2758 C CA . VAL B 1 93 ? -4.148 36.812 9.734 1 98.19 93 VAL B CA 1
ATOM 2759 C C . VAL B 1 93 ? -4.258 36.219 8.328 1 98.19 93 VAL B C 1
ATOM 2761 O O . VAL B 1 93 ? -3.971 35.031 8.117 1 98.19 93 VAL B O 1
ATOM 2764 N N . VAL B 1 94 ? -4.727 37 7.406 1 97.62 94 VAL B N 1
ATOM 2765 C CA . VAL B 1 94 ? -4.77 36.594 6.004 1 97.62 94 VAL B CA 1
ATOM 2766 C C . VAL B 1 94 ? -3.361 36.625 5.414 1 97.62 94 VAL B C 1
ATOM 2768 O O . VAL B 1 94 ? -2.635 37.594 5.586 1 97.62 94 VAL B O 1
ATOM 2771 N N . GLY B 1 95 ? -2.91 35.531 4.824 1 96.94 95 GLY B N 1
ATOM 2772 C CA . GLY B 1 95 ? -1.596 35.469 4.203 1 96.94 95 GLY B CA 1
ATOM 2773 C C . GLY B 1 95 ? -1.396 34.219 3.361 1 96.94 95 GLY B C 1
ATOM 2774 O O . GLY B 1 95 ? -2.248 33.344 3.346 1 96.94 95 GLY B O 1
ATOM 2775 N N . ASP B 1 96 ? -0.345 34.25 2.65 1 96.62 96 ASP B N 1
ATOM 2776 C CA . ASP B 1 96 ? 0.046 33.188 1.725 1 96.62 96 ASP B CA 1
ATOM 2777 C C . ASP B 1 96 ? 1.255 32.406 2.252 1 96.62 96 ASP B C 1
ATOM 2779 O O . ASP B 1 96 ? 2.191 33 2.789 1 96.62 96 ASP B O 1
ATOM 2783 N N . ALA B 1 97 ? 1.149 31.031 2.133 1 97.75 97 ALA B N 1
ATOM 2784 C CA . ALA B 1 97 ? 2.25 30.203 2.605 1 97.75 97 ALA B CA 1
ATOM 2785 C C . ALA B 1 97 ? 3.553 30.547 1.895 1 97.75 97 ALA B C 1
ATOM 2787 O O . ALA B 1 97 ? 4.641 30.344 2.434 1 97.75 97 ALA B O 1
ATOM 2788 N N . ARG B 1 98 ? 3.535 31.141 0.717 1 97.38 98 ARG B N 1
ATOM 2789 C CA . ARG B 1 98 ? 4.695 31.438 -0.117 1 97.38 98 ARG B CA 1
ATOM 2790 C C . ARG B 1 98 ? 5.336 32.75 0.278 1 97.38 98 ARG B C 1
ATOM 2792 O O . ARG B 1 98 ? 6.406 33.125 -0.216 1 97.38 98 ARG B O 1
ATOM 2799 N N . ASP B 1 99 ? 4.625 33.406 1.043 1 97.56 99 ASP B N 1
ATOM 2800 C CA . ASP B 1 99 ? 5.066 34.719 1.521 1 97.56 99 ASP B CA 1
ATOM 2801 C C . ASP B 1 99 ? 4.461 35.031 2.885 1 97.56 99 ASP B C 1
ATOM 2803 O O . ASP B 1 99 ? 3.502 35.812 2.98 1 97.56 99 ASP B O 1
ATOM 2807 N N . LEU B 1 100 ? 5.094 34.562 3.9 1 98.38 100 LEU B N 1
ATOM 2808 C CA . LEU B 1 100 ? 4.527 34.656 5.242 1 98.38 100 LEU B CA 1
ATOM 2809 C C . LEU B 1 100 ? 4.793 36.031 5.848 1 98.38 100 LEU B C 1
ATOM 2811 O O . LEU B 1 100 ? 5.914 36.531 5.777 1 98.38 100 LEU B O 1
ATOM 2815 N N . PRO B 1 101 ? 3.82 36.625 6.438 1 97.19 101 PRO B N 1
ATOM 2816 C CA . PRO B 1 101 ? 3.963 37.938 7.023 1 97.19 101 PRO B CA 1
ATOM 2817 C C . PRO B 1 101 ? 4.652 37.938 8.383 1 97.19 101 PRO B C 1
ATOM 2819 O O . PRO B 1 101 ? 4.574 38.906 9.141 1 97.19 101 PRO B O 1
ATOM 2822 N N . GLU B 1 102 ? 5.277 36.844 8.773 1 97.56 102 GLU B N 1
ATOM 2823 C CA . GLU B 1 102 ? 5.93 36.688 10.062 1 97.56 102 GLU B CA 1
ATOM 2824 C C . GLU B 1 102 ? 7.434 36.906 9.953 1 97.56 102 GLU B C 1
ATOM 2826 O O . GLU B 1 102 ? 8.039 36.625 8.93 1 97.56 102 GLU B O 1
ATOM 2831 N N . PRO B 1 103 ? 8.031 37.5 10.969 1 97.88 103 PRO B N 1
ATOM 2832 C CA . PRO B 1 103 ? 9.477 37.75 10.945 1 97.88 103 PRO B CA 1
ATOM 2833 C C . PRO B 1 103 ? 10.289 36.438 10.984 1 97.88 103 PRO B C 1
ATOM 2835 O O . PRO B 1 103 ? 9.766 35.406 11.367 1 97.88 103 PRO B O 1
ATOM 2838 N N . ASP B 1 104 ? 11.586 36.531 10.578 1 98.25 104 ASP B N 1
ATOM 2839 C CA . ASP B 1 104 ? 12.516 35.406 10.625 1 98.25 104 ASP B CA 1
ATOM 2840 C C . ASP B 1 104 ? 12.664 34.906 12.055 1 98.25 104 ASP B C 1
ATOM 2842 O O . ASP B 1 104 ? 12.539 35.656 13.016 1 98.25 104 ASP B O 1
ATOM 2846 N N . ASP B 1 105 ? 12.891 33.656 12.18 1 98.12 105 ASP B N 1
ATOM 2847 C CA . ASP B 1 105 ? 13.336 33.031 13.422 1 98.12 105 ASP B CA 1
ATOM 2848 C C . ASP B 1 105 ? 12.391 33.375 14.578 1 98.12 105 ASP B C 1
ATOM 2850 O O . ASP B 1 105 ? 12.828 33.781 15.648 1 98.12 105 ASP B O 1
ATOM 2854 N N . THR B 1 106 ? 11.156 33.219 14.375 1 98.44 106 THR B N 1
ATOM 2855 C CA . THR B 1 106 ? 10.156 33.656 15.352 1 98.44 106 THR B CA 1
ATOM 2856 C C . THR B 1 106 ? 9.484 32.438 16 1 98.44 106 THR B C 1
ATOM 2858 O O . THR B 1 106 ? 9.188 32.469 17.203 1 98.44 106 THR B O 1
ATOM 2861 N N . PHE B 1 107 ? 9.273 31.359 15.32 1 98.81 107 PHE B N 1
ATOM 2862 C CA . PHE B 1 107 ? 8.43 30.266 15.805 1 98.81 107 PH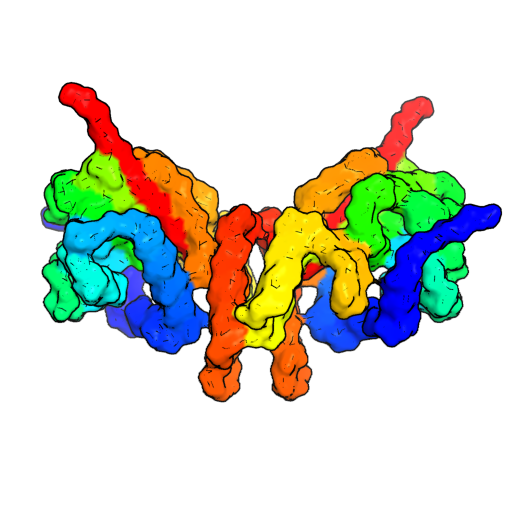E B CA 1
ATOM 2863 C C . PHE B 1 107 ? 9.258 29.031 16.109 1 98.81 107 PHE B C 1
ATOM 2865 O O . PHE B 1 107 ? 10.227 28.734 15.414 1 98.81 107 PHE B O 1
ATOM 2872 N N . ASP B 1 108 ? 8.875 28.281 17.172 1 98.88 108 ASP B N 1
ATOM 2873 C CA . ASP B 1 108 ? 9.492 27.016 17.516 1 98.88 108 ASP B CA 1
ATOM 2874 C C . ASP B 1 108 ? 9.039 25.891 16.578 1 98.88 108 ASP B C 1
ATOM 2876 O O . ASP B 1 108 ? 9.773 24.922 16.359 1 98.88 108 ASP B O 1
ATOM 2880 N N . VAL B 1 109 ? 7.855 26.031 16.094 1 98.94 109 VAL B N 1
ATOM 2881 C CA . VAL B 1 109 ? 7.223 25.047 15.227 1 98.94 109 VAL B CA 1
ATOM 2882 C C . VAL B 1 109 ? 6.457 25.766 14.109 1 98.94 109 VAL B C 1
ATOM 2884 O O . VAL B 1 109 ? 5.738 26.734 14.367 1 98.94 109 VAL B O 1
ATOM 2887 N N . VAL B 1 110 ? 6.633 25.297 12.922 1 98.94 110 VAL B N 1
ATOM 2888 C CA . VAL B 1 110 ? 5.824 25.734 11.781 1 98.94 110 VAL B CA 1
ATOM 2889 C C . VAL B 1 110 ? 5.195 24.516 11.102 1 98.94 110 VAL B C 1
ATOM 2891 O O . VAL B 1 110 ? 5.898 23.578 10.742 1 98.94 110 VAL B O 1
ATOM 2894 N N . GLN B 1 111 ? 3.92 24.516 10.992 1 98.81 111 GLN B N 1
ATOM 2895 C CA . GLN B 1 111 ? 3.279 23.391 10.328 1 98.81 111 GLN B CA 1
ATOM 2896 C C . GLN B 1 111 ? 2.498 23.844 9.102 1 98.81 111 GLN B C 1
ATOM 2898 O O . GLN B 1 111 ? 1.886 24.922 9.109 1 98.81 111 GLN B O 1
ATOM 2903 N N . LEU B 1 112 ? 2.629 23.125 8.023 1 98.38 112 LEU B N 1
ATOM 2904 C CA . LEU B 1 112 ? 1.906 23.234 6.766 1 98.38 112 LEU B CA 1
ATOM 2905 C C . LEU B 1 112 ? 1.059 22 6.508 1 98.38 112 LEU B C 1
ATOM 2907 O O . LEU B 1 112 ? 1.431 21.141 5.699 1 98.38 112 LEU B O 1
ATOM 2911 N N . LEU B 1 113 ? -0.119 21.906 7.094 1 97.5 113 LEU B N 1
ATOM 2912 C CA . LEU B 1 113 ? -0.964 20.719 6.988 1 97.5 113 LEU B CA 1
ATOM 2913 C C . LEU B 1 113 ? -2.088 20.938 5.984 1 97.5 113 LEU B C 1
ATOM 2915 O O . LEU B 1 113 ? -3.256 20.688 6.285 1 97.5 113 LEU B O 1
ATOM 2919 N N . GLY B 1 114 ? -1.695 21.406 4.766 1 92.62 114 GLY B N 1
ATOM 2920 C CA . GLY B 1 114 ? -2.678 21.656 3.723 1 92.62 114 GLY B CA 1
ATOM 2921 C C . GLY B 1 114 ? -2.1 22.375 2.516 1 92.62 114 GLY B C 1
ATOM 2922 O O . GLY B 1 114 ? -2.375 22 1.375 1 92.62 114 GLY B O 1
ATOM 2923 N N . PRO B 1 115 ? -1.261 23.25 2.707 1 94.31 115 PRO B N 1
ATOM 2924 C CA . PRO B 1 115 ? -0.883 24.156 1.63 1 94.31 115 PRO B CA 1
ATOM 2925 C C . PRO B 1 115 ? -0.176 23.453 0.475 1 94.31 115 PRO B C 1
ATOM 2927 O O . PRO B 1 115 ? -0.393 23.797 -0.689 1 94.31 115 PRO B O 1
ATOM 2930 N N . LEU B 1 116 ? 0.631 22.469 0.788 1 95.06 116 LEU B N 1
ATOM 2931 C CA . LEU B 1 116 ? 1.545 21.969 -0.234 1 95.06 116 LEU B CA 1
ATOM 2932 C C . LEU B 1 116 ? 0.777 21.328 -1.384 1 95.06 116 LEU B C 1
ATOM 2934 O O . LEU B 1 116 ? 1.144 21.5 -2.549 1 95.06 116 LEU B O 1
ATOM 2938 N N . TYR B 1 117 ? -0.283 20.562 -1.048 1 91 117 TYR B N 1
ATOM 2939 C CA . TYR B 1 117 ? -0.969 19.875 -2.133 1 91 117 TYR B CA 1
ATOM 2940 C C . TYR B 1 117 ? -1.882 20.828 -2.896 1 91 117 TYR B C 1
ATOM 2942 O O . TYR B 1 117 ? -2.461 20.469 -3.92 1 91 117 TYR B O 1
ATOM 2950 N N . HIS B 1 118 ? -1.929 22.094 -2.572 1 90.38 118 HIS B N 1
ATOM 2951 C CA . HIS B 1 118 ? -2.623 23.125 -3.324 1 90.38 118 HIS B CA 1
ATOM 2952 C C . HIS B 1 118 ? -1.65 23.938 -4.184 1 90.38 118 HIS B C 1
ATOM 2954 O O . HIS B 1 118 ? -2.053 24.875 -4.867 1 90.38 118 HIS B O 1
ATOM 2960 N N . LEU B 1 119 ? -0.447 23.609 -4.113 1 92.5 119 LEU B N 1
ATOM 2961 C CA . LEU B 1 119 ? 0.608 24.25 -4.891 1 92.5 119 LEU B CA 1
ATOM 2962 C C . LEU B 1 119 ? 1.212 23.266 -5.895 1 92.5 119 LEU B C 1
ATOM 2964 O O . LEU B 1 119 ? 2.254 22.672 -5.629 1 92.5 119 LEU B O 1
ATOM 2968 N N . PRO B 1 120 ? 0.622 23.141 -7.059 1 89.19 120 PRO B N 1
ATOM 2969 C CA . PRO B 1 120 ? 1.093 22.125 -8.008 1 89.19 120 PRO B CA 1
ATOM 2970 C C . PRO B 1 120 ? 2.482 22.438 -8.562 1 89.19 120 PRO B C 1
ATOM 2972 O O . PRO B 1 120 ? 3.215 21.516 -8.945 1 89.19 120 PRO B O 1
ATOM 2975 N N . ASP B 1 121 ? 2.871 23.688 -8.617 1 90.31 121 ASP B N 1
ATOM 2976 C CA . ASP B 1 121 ? 4.191 24.078 -9.102 1 90.31 121 ASP B CA 1
ATOM 2977 C C . ASP B 1 121 ? 5.266 23.828 -8.055 1 90.31 121 ASP B C 1
ATOM 2979 O O . ASP B 1 121 ? 5.195 24.344 -6.938 1 90.31 121 ASP B O 1
ATOM 2983 N N . PRO B 1 122 ? 6.262 23.062 -8.43 1 93 122 PRO B N 1
ATOM 2984 C CA . PRO B 1 122 ? 7.324 22.766 -7.469 1 93 122 PRO B CA 1
ATOM 2985 C C . PRO B 1 122 ? 8.008 24.016 -6.93 1 93 122 PRO B C 1
ATOM 2987 O O . PRO B 1 122 ? 8.422 24.047 -5.766 1 93 122 PRO B O 1
ATOM 2990 N N . ALA B 1 123 ? 8.109 25 -7.746 1 95.31 123 ALA B N 1
ATOM 2991 C CA . ALA B 1 123 ? 8.734 26.25 -7.297 1 95.31 123 ALA B CA 1
ATOM 2992 C C . ALA B 1 123 ? 7.914 26.906 -6.188 1 95.31 123 ALA B C 1
ATOM 2994 O O . ALA B 1 123 ? 8.469 27.5 -5.262 1 95.31 123 ALA B O 1
ATOM 2995 N N . ASP B 1 124 ? 6.586 26.781 -6.348 1 95.69 124 ASP B N 1
ATOM 2996 C CA . ASP B 1 124 ? 5.703 27.344 -5.324 1 95.69 124 ASP B CA 1
ATOM 2997 C C . ASP B 1 124 ? 5.812 26.547 -4.02 1 95.69 124 ASP B C 1
ATOM 2999 O O . ASP B 1 124 ? 5.812 27.141 -2.934 1 95.69 124 ASP B O 1
ATOM 3003 N N . ARG B 1 125 ? 5.883 25.219 -4.098 1 96.88 125 ARG B N 1
ATOM 3004 C CA . ARG B 1 125 ? 6.055 24.406 -2.902 1 96.88 125 ARG B CA 1
ATOM 3005 C C . ARG B 1 125 ? 7.398 24.688 -2.234 1 96.88 125 ARG B C 1
ATOM 3007 O O . ARG B 1 125 ? 7.477 24.781 -1.007 1 96.88 125 ARG B O 1
ATOM 3014 N N . GLN B 1 126 ? 8.414 24.906 -3.014 1 97.38 126 GLN B N 1
ATOM 3015 C CA . GLN B 1 126 ? 9.727 25.234 -2.477 1 97.38 126 GLN B CA 1
ATOM 3016 C C . GLN B 1 126 ? 9.703 26.578 -1.761 1 97.38 126 GLN B C 1
ATOM 3018 O O . GLN B 1 126 ? 10.312 26.734 -0.699 1 97.38 126 GLN B O 1
ATOM 3023 N N . ARG B 1 127 ? 9.031 27.516 -2.354 1 97.75 127 ARG B N 1
ATOM 3024 C CA . ARG B 1 127 ? 8.914 28.828 -1.729 1 97.75 127 ARG B CA 1
ATOM 3025 C C . ARG B 1 127 ? 8.195 28.734 -0.387 1 97.75 127 ARG B C 1
ATOM 3027 O O . ARG B 1 127 ? 8.602 29.359 0.589 1 97.75 127 ARG B O 1
ATOM 3034 N N . ALA B 1 128 ? 7.082 28 -0.396 1 98.38 128 ALA B N 1
ATOM 3035 C CA . ALA B 1 128 ? 6.32 27.828 0.839 1 98.38 128 ALA B CA 1
ATOM 3036 C C . ALA B 1 128 ? 7.184 27.188 1.932 1 98.38 128 ALA B C 1
ATOM 3038 O O . ALA B 1 128 ? 7.16 27.641 3.082 1 98.38 128 ALA B O 1
ATOM 3039 N N . LEU B 1 129 ? 7.934 26.219 1.579 1 98.62 129 LEU B N 1
ATOM 3040 C CA . LEU B 1 129 ? 8.789 25.531 2.541 1 98.62 129 LEU B CA 1
ATOM 3041 C C . LEU B 1 129 ? 9.938 26.438 2.986 1 98.62 129 LEU B C 1
ATOM 3043 O O . LEU B 1 129 ? 10.328 26.406 4.156 1 98.62 129 LEU B O 1
ATOM 3047 N N . ALA B 1 130 ? 10.453 27.219 2.088 1 97.94 130 ALA B N 1
ATOM 3048 C CA . ALA B 1 130 ? 11.5 28.172 2.439 1 97.94 130 ALA B CA 1
ATOM 3049 C C . ALA B 1 130 ? 10.984 29.203 3.432 1 97.94 130 ALA B C 1
ATOM 3051 O O . ALA B 1 130 ? 11.688 29.562 4.383 1 97.94 130 ALA B O 1
ATOM 3052 N N . GLU B 1 131 ? 9.797 29.703 3.154 1 98.62 131 GLU B N 1
ATOM 3053 C CA . GLU B 1 131 ? 9.172 30.641 4.082 1 98.62 131 GLU B CA 1
ATOM 3054 C C . GLU B 1 131 ? 8.977 30 5.457 1 98.62 131 GLU B C 1
ATOM 3056 O O . GLU B 1 131 ? 9.211 30.641 6.484 1 98.62 131 GLU B O 1
ATOM 3061 N N . ALA B 1 132 ? 8.516 28.734 5.457 1 98.81 132 ALA B N 1
ATOM 3062 C CA . ALA B 1 132 ? 8.352 28.031 6.727 1 98.81 132 ALA B CA 1
ATOM 3063 C C . ALA B 1 132 ? 9.672 27.969 7.488 1 98.81 132 ALA B C 1
ATOM 3065 O O . ALA B 1 132 ? 9.719 28.219 8.695 1 98.81 132 ALA B O 1
ATOM 3066 N N . SER B 1 133 ? 10.727 27.688 6.793 1 98.06 133 SER B N 1
ATOM 3067 C CA . SER B 1 133 ? 12.055 27.609 7.402 1 98.06 133 SER B CA 1
ATOM 3068 C C . SER B 1 133 ? 12.516 28.984 7.887 1 98.06 133 SER B C 1
ATOM 3070 O O . SER B 1 133 ? 13.141 29.094 8.945 1 98.06 133 SER B O 1
ATOM 3072 N N . ARG B 1 134 ? 12.242 29.984 7.082 1 98 134 ARG B N 1
ATOM 3073 C CA . ARG B 1 134 ? 12.664 31.328 7.422 1 98 134 ARG B CA 1
ATOM 3074 C C . ARG B 1 134 ? 12.055 31.781 8.75 1 98 134 ARG B C 1
ATOM 3076 O O . ARG B 1 134 ? 12.742 32.375 9.578 1 98 134 ARG B O 1
ATOM 3083 N N . VAL B 1 135 ? 10.789 31.516 8.945 1 98.62 135 VAL B N 1
ATOM 3084 C CA . VAL B 1 135 ? 10.086 32.031 10.109 1 98.62 135 VAL B CA 1
ATOM 3085 C C . VAL B 1 135 ? 10.32 31.125 11.312 1 98.62 135 VAL B C 1
ATOM 3087 O O . VAL B 1 135 ? 10.047 31.5 12.453 1 98.62 135 VAL B O 1
ATOM 3090 N N . ALA B 1 136 ? 10.766 29.875 11.07 1 98.75 136 ALA B N 1
ATOM 3091 C CA . ALA B 1 136 ? 11.109 28.969 12.156 1 98.75 136 ALA B CA 1
ATOM 3092 C C . ALA B 1 136 ? 12.453 29.344 12.773 1 98.75 136 ALA B C 1
ATOM 3094 O O . ALA B 1 136 ? 13.375 29.75 12.07 1 98.75 136 ALA B O 1
ATOM 3095 N N . LYS B 1 137 ? 12.578 29.203 14.07 1 98.44 137 LYS B N 1
ATOM 3096 C CA . LYS B 1 137 ? 13.852 29.391 14.75 1 98.44 137 LYS B CA 1
ATOM 3097 C C . LYS B 1 137 ? 14.867 28.328 14.344 1 98.44 137 LYS B C 1
ATOM 3099 O O . LYS B 1 137 ? 14.484 27.219 13.953 1 98.44 137 LYS B O 1
ATOM 3104 N N . PRO B 1 138 ? 16.219 28.719 14.438 1 97.81 138 PRO B N 1
ATOM 3105 C CA . PRO B 1 138 ? 17.203 27.625 14.336 1 97.81 138 PRO B CA 1
ATOM 3106 C C . PRO B 1 138 ? 16.891 26.469 15.297 1 97.81 138 PRO B C 1
ATOM 3108 O O . PRO B 1 138 ? 16.641 26.703 16.484 1 97.81 138 PRO B O 1
ATOM 3111 N N . GLY B 1 139 ? 16.891 25.281 14.828 1 97.75 139 GLY B N 1
ATOM 3112 C CA . GLY B 1 139 ? 16.5 24.125 15.633 1 97.75 139 GLY B CA 1
ATOM 3113 C C . GLY B 1 139 ? 15.008 23.891 15.672 1 97.75 139 GLY B C 1
ATOM 3114 O O . GLY B 1 139 ? 14.539 22.906 16.25 1 97.75 139 GLY B O 1
ATOM 3115 N N . GLY B 1 140 ? 14.242 24.828 15.055 1 98.62 140 GLY B N 1
ATOM 3116 C CA . GLY B 1 140 ? 12.789 24.734 15.07 1 98.62 140 GLY B CA 1
ATOM 3117 C C . GLY B 1 140 ? 12.25 23.609 14.219 1 98.62 140 GLY B C 1
ATOM 3118 O O . GLY B 1 140 ? 12.922 23.156 13.289 1 98.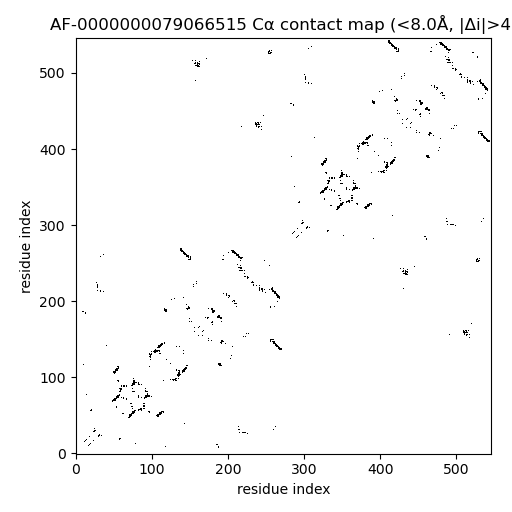62 140 GLY B O 1
ATOM 3119 N N . LEU B 1 141 ? 11.047 23.141 14.508 1 98.81 141 LEU B N 1
ATOM 3120 C CA . LEU B 1 141 ? 10.367 22.047 13.82 1 98.81 141 LEU B CA 1
ATOM 3121 C C . LEU B 1 141 ? 9.531 22.562 12.656 1 98.81 141 LEU B C 1
ATOM 3123 O O . LEU B 1 141 ? 8.828 23.562 12.797 1 98.81 141 LEU B O 1
ATOM 3127 N N . VAL B 1 142 ? 9.664 21.922 11.555 1 98.94 142 VAL B N 1
ATOM 3128 C CA . VAL B 1 142 ? 8.766 22.141 10.43 1 98.94 142 VAL B CA 1
ATOM 3129 C C . VAL B 1 142 ? 8.039 20.844 10.086 1 98.94 142 VAL B C 1
ATOM 3131 O O . VAL B 1 142 ? 8.672 19.797 9.922 1 98.94 142 VAL B O 1
ATOM 3134 N N . ALA B 1 143 ? 6.746 20.859 10.078 1 98.94 143 ALA B N 1
ATOM 3135 C CA . ALA B 1 143 ? 5.902 19.719 9.727 1 98.94 143 ALA B CA 1
ATOM 3136 C C . ALA B 1 143 ? 5.035 20.031 8.508 1 98.94 143 ALA B C 1
ATOM 3138 O O . ALA B 1 143 ? 4.422 21.094 8.438 1 98.94 143 ALA B O 1
ATOM 3139 N N . ALA B 1 144 ? 5 19.156 7.574 1 98.88 144 ALA B N 1
ATOM 3140 C CA . ALA B 1 144 ? 4.234 19.359 6.348 1 98.88 144 ALA B CA 1
ATOM 3141 C C . ALA B 1 144 ? 3.451 18.109 5.969 1 98.88 144 ALA B C 1
ATOM 3143 O O . ALA B 1 144 ? 3.984 17 6.016 1 98.88 144 ALA B O 1
ATOM 3144 N N . ALA B 1 145 ? 2.23 18.297 5.613 1 98.19 145 ALA B N 1
ATOM 3145 C CA . ALA B 1 145 ? 1.386 17.203 5.152 1 98.19 145 ALA B CA 1
ATOM 3146 C C . ALA B 1 145 ? 1.218 17.234 3.637 1 98.19 145 ALA B C 1
ATOM 3148 O O . ALA B 1 145 ? 1.374 18.281 3.012 1 98.19 145 ALA B O 1
ATOM 3149 N N . ALA B 1 146 ? 0.963 16.125 3.068 1 97.44 146 ALA B N 1
ATOM 3150 C CA . ALA B 1 146 ? 0.721 15.961 1.637 1 97.44 146 ALA B CA 1
ATOM 3151 C C . ALA B 1 146 ? -0.328 14.883 1.382 1 97.44 146 ALA B C 1
ATOM 3153 O O . ALA B 1 146 ? -0.592 14.047 2.25 1 97.44 146 ALA B O 1
ATOM 3154 N N . ILE B 1 147 ? -0.982 14.961 0.263 1 96.44 147 ILE B N 1
ATOM 3155 C CA . ILE B 1 147 ? -1.833 13.875 -0.211 1 96.44 147 ILE B CA 1
ATOM 3156 C C . ILE B 1 147 ? -0.993 12.867 -0.986 1 96.44 147 ILE B C 1
ATOM 3158 O O . ILE B 1 147 ? -0.203 13.242 -1.856 1 96.44 147 ILE B O 1
ATOM 3162 N N . ASN B 1 148 ? -1.18 11.672 -0.637 1 97.25 148 ASN B N 1
ATOM 3163 C CA . ASN B 1 148 ? -0.41 10.602 -1.256 1 97.25 148 ASN B CA 1
ATOM 3164 C C . ASN B 1 148 ? -0.774 10.422 -2.727 1 97.25 148 ASN B C 1
ATOM 3166 O O . ASN B 1 148 ? -1.954 10.422 -3.082 1 97.25 148 ASN B O 1
ATOM 3170 N N . ARG B 1 149 ? 0.236 10.281 -3.561 1 96.62 149 ARG B N 1
ATOM 3171 C CA . ARG B 1 149 ? 0.097 10.086 -5 1 96.62 149 ARG B CA 1
ATOM 3172 C C . ARG B 1 149 ? -0.937 9.016 -5.312 1 96.62 149 ARG B C 1
ATOM 3174 O O . ARG B 1 149 ? -1.672 9.117 -6.297 1 96.62 149 ARG B O 1
ATOM 3181 N N . TYR B 1 150 ? -1.077 8.008 -4.52 1 97.5 150 TYR B N 1
ATOM 3182 C CA . TYR B 1 150 ? -1.828 6.793 -4.824 1 97.5 150 TYR B CA 1
ATOM 3183 C C . TYR B 1 150 ? -3.178 6.793 -4.117 1 97.5 150 TYR B C 1
ATOM 3185 O O . TYR B 1 150 ? -3.969 5.859 -4.273 1 97.5 150 TYR B O 1
ATOM 3193 N N . ALA B 1 151 ? -3.469 7.844 -3.328 1 96.12 151 ALA B N 1
ATOM 3194 C CA . ALA B 1 151 ? -4.664 7.902 -2.49 1 96.12 151 ALA B CA 1
ATOM 3195 C C . ALA B 1 151 ? -5.93 7.754 -3.332 1 96.12 151 ALA B C 1
ATOM 3197 O O . ALA B 1 151 ? -6.867 7.059 -2.936 1 96.12 151 ALA B O 1
ATOM 3198 N N . SER B 1 152 ? -5.918 8.391 -4.5 1 95 152 SER B N 1
ATOM 3199 C CA . SER B 1 152 ? -7.113 8.398 -5.336 1 95 152 SER B CA 1
ATOM 3200 C C . SER B 1 152 ? -7.453 6.996 -5.832 1 95 152 SER B C 1
ATOM 3202 O O . SER B 1 152 ? -8.625 6.668 -6.02 1 95 152 SER B O 1
ATOM 3204 N N . LEU B 1 153 ? -6.457 6.172 -6.043 1 96.88 153 LEU B N 1
ATOM 3205 C CA . LEU B 1 153 ? -6.66 4.793 -6.473 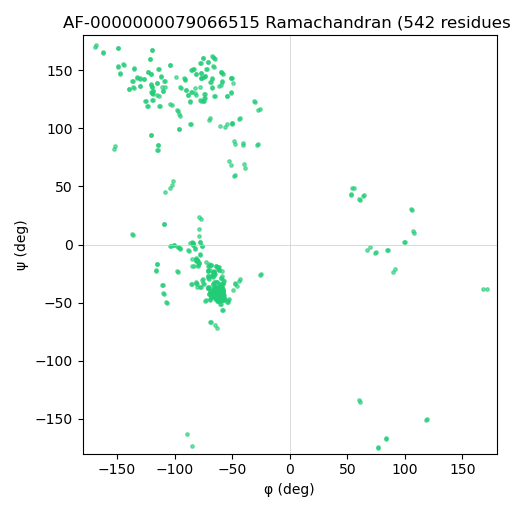1 96.88 153 LEU B CA 1
ATOM 3206 C C . LEU B 1 153 ? -7.504 4.027 -5.461 1 96.88 153 LEU B C 1
ATOM 3208 O O . LEU B 1 153 ? -8.516 3.42 -5.82 1 96.88 153 LEU B O 1
ATOM 3212 N N . PHE B 1 154 ? -7.164 4.129 -4.172 1 97.38 154 PHE B N 1
ATOM 3213 C CA . PHE B 1 154 ? -7.891 3.467 -3.096 1 97.38 154 PHE B CA 1
ATOM 3214 C C . PHE B 1 154 ? -9.273 4.082 -2.924 1 97.38 154 PHE B C 1
ATOM 3216 O O . PHE B 1 154 ? -10.273 3.361 -2.82 1 97.38 154 PHE B O 1
ATOM 3223 N N . GLU B 1 155 ? -9.297 5.387 -2.936 1 95.38 155 GLU B N 1
ATOM 3224 C CA . GLU B 1 155 ? -10.531 6.121 -2.686 1 95.38 155 GLU B CA 1
ATOM 3225 C C . GLU B 1 155 ? -11.609 5.738 -3.691 1 95.38 155 GLU B C 1
ATOM 3227 O O . GLU B 1 155 ? -12.758 5.473 -3.312 1 95.38 155 GLU B O 1
ATOM 3232 N N . HIS B 1 156 ? -11.258 5.688 -4.906 1 96.31 156 HIS B N 1
ATOM 3233 C CA . HIS B 1 156 ? -12.281 5.5 -5.934 1 96.31 156 HIS B CA 1
ATOM 3234 C C . HIS B 1 156 ? -12.695 4.035 -6.035 1 96.31 156 HIS B C 1
ATOM 3236 O O . HIS B 1 156 ? -13.758 3.723 -6.59 1 96.31 156 HIS B O 1
ATOM 3242 N N . VAL B 1 157 ? -11.914 3.094 -5.52 1 97.12 157 VAL B N 1
ATOM 3243 C CA . VAL B 1 157 ? -12.391 1.723 -5.375 1 97.12 157 VAL B CA 1
ATOM 3244 C C . VAL B 1 157 ? -13.438 1.655 -4.266 1 97.12 157 VAL B C 1
ATOM 3246 O O . VAL B 1 157 ? -14.43 0.929 -4.383 1 97.12 157 VAL B O 1
ATOM 3249 N N . THR B 1 158 ? -13.234 2.43 -3.186 1 94.44 158 THR B N 1
ATOM 3250 C CA . THR B 1 158 ? -14.203 2.439 -2.092 1 94.44 158 THR B CA 1
ATOM 3251 C C . THR B 1 158 ? -15.578 2.846 -2.596 1 94.44 158 THR B C 1
ATOM 3253 O O . THR B 1 158 ? -16.594 2.404 -2.059 1 94.44 158 THR B O 1
ATOM 3256 N N . TYR B 1 159 ? -15.602 3.689 -3.637 1 93.75 159 TYR B N 1
ATOM 3257 C CA . TYR B 1 159 ? -16.859 4.156 -4.195 1 93.75 159 TYR B CA 1
ATOM 3258 C C . TYR B 1 159 ? -17.375 3.197 -5.266 1 93.75 159 TYR B C 1
ATOM 3260 O O . TYR B 1 159 ? -18.453 3.41 -5.84 1 93.75 159 TYR B O 1
ATOM 3268 N N . ALA B 1 160 ? -16.609 2.207 -5.59 1 95.06 160 ALA B N 1
ATOM 3269 C CA . ALA B 1 160 ? -16.969 1.17 -6.555 1 95.06 160 ALA B CA 1
ATOM 3270 C C . ALA B 1 160 ? -17.219 1.771 -7.934 1 95.06 160 ALA B C 1
ATOM 3272 O O . ALA B 1 160 ? -18.156 1.356 -8.633 1 95.06 160 ALA B O 1
ATOM 3273 N N . HIS B 1 161 ? -16.391 2.773 -8.297 1 94.75 161 HIS B N 1
ATOM 3274 C CA . HIS B 1 161 ? -16.641 3.377 -9.602 1 94.75 161 HIS B CA 1
ATOM 3275 C C . HIS B 1 161 ? -15.336 3.611 -10.352 1 94.75 161 HIS B C 1
ATOM 3277 O O . HIS B 1 161 ? -15.328 4.27 -11.391 1 94.75 161 HIS B O 1
ATOM 3283 N N . LEU B 1 162 ? -14.242 3.1 -9.836 1 95.44 162 LEU B N 1
ATOM 3284 C CA . LEU B 1 162 ? -12.953 3.279 -10.492 1 95.44 162 LEU B CA 1
ATOM 3285 C C . LEU B 1 162 ? -12.977 2.691 -11.898 1 95.44 162 LEU B C 1
ATOM 3287 O O . LEU B 1 162 ? -12.305 3.199 -12.805 1 95.44 162 LEU B O 1
ATOM 3291 N N . HIS B 1 163 ? -13.789 1.672 -12.117 1 94.81 163 HIS B N 1
ATOM 3292 C CA . HIS B 1 163 ? -13.828 0.943 -13.375 1 94.81 163 HIS B CA 1
ATOM 3293 C C . HIS B 1 163 ? -14.453 1.786 -14.477 1 94.81 163 HIS B C 1
ATOM 3295 O O . HIS B 1 163 ? -14.367 1.438 -15.656 1 94.81 163 HIS B O 1
ATOM 3301 N N . THR B 1 164 ? -15.211 2.859 -14.094 1 95.81 164 THR B N 1
ATOM 3302 C CA . THR B 1 164 ? -15.82 3.723 -15.102 1 95.81 164 THR B CA 1
ATOM 3303 C C . THR B 1 164 ? -14.758 4.516 -15.852 1 95.81 164 THR B C 1
ATOM 3305 O O . THR B 1 164 ? -13.773 4.965 -15.25 1 95.81 164 THR B O 1
ATOM 3308 N N . GLU B 1 165 ? -14.938 4.637 -17.094 1 95.31 165 GLU B N 1
ATOM 3309 C CA . GLU B 1 165 ? -13.93 5.227 -17.969 1 95.31 165 GLU B CA 1
ATOM 3310 C C . GLU B 1 165 ? -13.484 6.598 -17.469 1 95.31 165 GLU B C 1
ATOM 3312 O O . GLU B 1 165 ? -12.289 6.891 -17.406 1 95.31 165 GLU B O 1
ATOM 3317 N N . ARG B 1 166 ? -14.391 7.395 -17.141 1 93.12 166 ARG B N 1
ATOM 3318 C CA . ARG B 1 166 ? -14.094 8.758 -16.719 1 93.12 166 ARG B CA 1
ATOM 3319 C C . ARG B 1 166 ? -13.203 8.766 -15.477 1 93.12 166 ARG B C 1
ATOM 3321 O O . ARG B 1 166 ? -12.164 9.438 -15.453 1 93.12 166 ARG B O 1
ATOM 3328 N N . ILE B 1 167 ? -13.617 8.016 -14.469 1 93.38 167 ILE B N 1
ATOM 3329 C CA . ILE B 1 167 ? -12.875 7.977 -13.211 1 93.38 167 ILE B CA 1
ATOM 3330 C C . ILE B 1 167 ? -11.531 7.289 -13.43 1 93.38 167 ILE B C 1
ATOM 3332 O O . ILE B 1 167 ? -10.5 7.75 -12.93 1 93.38 167 ILE B O 1
ATOM 3336 N N . HIS B 1 168 ? -11.562 6.23 -14.18 1 95.06 168 HIS B N 1
ATOM 3337 C CA . HIS B 1 168 ? -10.352 5.5 -14.531 1 95.06 168 HIS B CA 1
ATOM 3338 C C . HIS B 1 168 ? -9.32 6.426 -15.156 1 95.06 168 HIS B C 1
ATOM 3340 O O . HIS B 1 168 ? -8.156 6.438 -14.75 1 95.06 168 HIS B O 1
ATOM 3346 N N . ASN B 1 169 ? -9.719 7.195 -16.109 1 93.69 169 ASN B N 1
ATOM 3347 C CA . ASN B 1 169 ? -8.812 8.109 -16.812 1 93.69 169 ASN B CA 1
ATOM 3348 C C . ASN B 1 169 ? -8.297 9.195 -15.883 1 93.69 169 ASN B C 1
ATOM 3350 O O . ASN B 1 169 ? -7.125 9.57 -15.945 1 93.69 169 ASN B O 1
ATOM 3354 N N . SER B 1 170 ? -9.148 9.703 -15.07 1 91.19 170 SER B N 1
ATOM 3355 C CA . SER B 1 170 ? -8.758 10.742 -14.125 1 91.19 170 SER B CA 1
ATOM 3356 C C . SER B 1 170 ? -7.703 10.242 -13.148 1 91.19 170 SER B C 1
ATOM 3358 O O . SER B 1 170 ? -6.684 10.898 -12.93 1 91.19 170 SER B O 1
ATOM 3360 N N . VAL B 1 171 ? -7.93 9.047 -12.547 1 94 171 VAL B N 1
ATOM 3361 C CA . VAL B 1 171 ? -6.992 8.477 -11.586 1 94 171 VAL B CA 1
ATOM 3362 C C . VAL B 1 171 ? -5.684 8.117 -12.281 1 94 171 VAL B C 1
ATOM 3364 O O . VAL B 1 171 ? -4.602 8.336 -11.734 1 94 171 VAL B O 1
ATOM 3367 N N . SER B 1 172 ? -5.773 7.605 -13.516 1 94.12 172 SER B N 1
ATOM 3368 C CA . SER B 1 172 ? -4.582 7.305 -14.305 1 94.12 172 SER B CA 1
ATOM 3369 C C . SER B 1 172 ? -3.732 8.555 -14.523 1 94.12 172 SER B C 1
ATOM 3371 O O . SER B 1 172 ? -2.504 8.5 -14.453 1 94.12 172 SER B O 1
ATOM 3373 N N . LYS B 1 173 ? -4.379 9.648 -14.812 1 91.75 173 LYS B N 1
ATOM 3374 C CA . LYS B 1 173 ? -3.672 10.914 -15.008 1 91.75 173 LYS B CA 1
ATOM 3375 C C . LYS B 1 173 ? -2.961 11.352 -13.734 1 91.75 173 LYS B C 1
ATOM 3377 O O . LYS B 1 173 ? -1.812 11.797 -13.773 1 91.75 173 LYS B O 1
ATOM 3382 N N . ILE B 1 174 ? -3.584 11.234 -12.586 1 91.12 174 ILE B N 1
ATOM 3383 C CA . ILE B 1 174 ? -2.982 11.594 -11.305 1 91.12 174 ILE B CA 1
ATOM 3384 C C . ILE B 1 174 ? -1.748 10.727 -11.055 1 91.12 174 ILE B C 1
ATOM 3386 O O . ILE B 1 174 ? -0.691 11.234 -10.672 1 91.12 174 ILE B O 1
ATOM 3390 N N . LEU B 1 175 ? -1.858 9.43 -11.305 1 93.44 175 LEU B N 1
ATOM 3391 C CA . LEU B 1 175 ? -0.75 8.508 -11.086 1 93.44 175 LEU B CA 1
ATOM 3392 C C . LEU B 1 175 ? 0.445 8.875 -11.953 1 93.44 175 LEU B C 1
ATOM 3394 O O . LEU B 1 175 ? 1.59 8.82 -11.5 1 93.44 175 LEU B O 1
ATOM 3398 N N . LYS B 1 176 ? 0.154 9.336 -13.148 1 90.81 176 LYS B N 1
ATOM 3399 C CA . LYS B 1 176 ? 1.212 9.594 -14.117 1 90.81 176 LYS B CA 1
ATOM 3400 C C . LYS B 1 176 ? 1.809 10.984 -13.922 1 90.81 176 LYS B C 1
ATOM 3402 O O . LYS B 1 176 ? 3.021 11.172 -14.055 1 90.81 176 LYS B O 1
ATOM 3407 N N . THR B 1 177 ? 0.953 12 -13.5 1 86.44 177 THR B N 1
ATOM 3408 C CA . THR B 1 177 ? 1.397 13.383 -13.578 1 86.44 177 THR B CA 1
ATOM 3409 C C . THR B 1 177 ? 1.518 13.992 -12.188 1 86.44 177 THR B C 1
ATOM 3411 O O . THR B 1 177 ? 2.117 15.055 -12.016 1 86.44 177 THR B O 1
ATOM 3414 N N . ALA B 1 178 ? 0.909 13.344 -11.211 1 82.62 178 ALA B N 1
ATOM 3415 C CA . ALA B 1 178 ? 0.892 13.812 -9.828 1 82.62 178 ALA B CA 1
ATOM 3416 C C . ALA B 1 178 ? -0.05 15 -9.664 1 82.62 178 ALA B C 1
ATOM 3418 O O . ALA B 1 178 ? -0.147 15.578 -8.578 1 82.62 178 ALA B O 1
ATOM 3419 N N . VAL B 1 179 ? -0.554 15.477 -10.797 1 76.94 179 VAL B N 1
ATOM 3420 C CA . VAL B 1 179 ? -1.37 16.688 -10.75 1 76.94 179 VAL B CA 1
ATOM 3421 C C . VAL B 1 179 ? -2.809 16.359 -11.141 1 76.94 179 VAL B C 1
ATOM 3423 O O . VAL B 1 179 ? -3.045 15.562 -12.055 1 76.94 179 VAL B O 1
ATOM 3426 N N . TYR B 1 180 ? -3.643 16.781 -10.258 1 70 180 TYR B N 1
ATOM 3427 C CA . TYR B 1 180 ? -5.047 16.797 -10.656 1 70 180 TYR B CA 1
ATOM 3428 C C . TYR B 1 180 ? -5.449 18.172 -11.172 1 70 180 TYR B C 1
ATOM 3430 O O . TYR B 1 180 ? -5.258 19.188 -10.477 1 70 180 TYR B O 1
ATOM 3438 N N . ASP B 1 181 ? -5.734 18.25 -12.625 1 55.47 181 ASP B N 1
ATOM 3439 C CA . ASP B 1 181 ? -5.914 19.531 -13.312 1 55.47 181 ASP B CA 1
ATOM 3440 C C . ASP B 1 181 ? -7.293 20.109 -13.023 1 55.47 181 ASP B C 1
ATOM 3442 O O . ASP B 1 181 ? -7.68 21.125 -13.625 1 55.47 181 ASP B O 1
ATOM 3446 N N . GLY B 1 182 ? -7.977 19.812 -12.062 1 53.97 182 GLY B N 1
ATOM 3447 C CA . GLY B 1 182 ? -9.172 20.516 -11.633 1 53.97 182 GLY B CA 1
ATOM 3448 C C . GLY B 1 182 ? -10.336 20.344 -12.594 1 53.97 182 GLY B C 1
ATOM 3449 O O . GLY B 1 182 ? -11.312 21.094 -12.531 1 53.97 182 GLY B O 1
ATOM 3450 N N . SER B 1 183 ? -10.203 19.625 -13.742 1 45.19 183 SER B N 1
ATOM 3451 C CA . SER B 1 183 ? -11.281 19.781 -14.711 1 45.19 183 SER B CA 1
ATOM 3452 C C . SER B 1 183 ? -12.648 19.609 -14.047 1 45.19 183 SER B C 1
ATOM 3454 O O . SER B 1 183 ? -13.633 20.203 -14.492 1 45.19 183 SER B O 1
ATOM 3456 N N . ARG B 1 184 ? -12.797 18.734 -13.18 1 40.25 184 ARG B N 1
ATOM 3457 C CA . ARG B 1 184 ? -14.148 18.516 -12.672 1 40.25 184 ARG B CA 1
ATOM 3458 C C . ARG B 1 184 ? -14.32 19.125 -11.289 1 40.25 184 ARG B C 1
ATOM 3460 O O . ARG B 1 184 ? -15.008 18.562 -10.438 1 40.25 184 ARG B O 1
ATOM 3467 N N . GLY B 1 185 ? -13.914 20.359 -11.125 1 41.06 185 GLY B N 1
ATOM 3468 C CA . GLY B 1 185 ? -14.312 21 -9.883 1 41.06 185 GLY B CA 1
ATOM 3469 C C . GLY B 1 185 ? -13.32 20.797 -8.758 1 41.06 185 GLY B C 1
ATOM 3470 O O . GLY B 1 185 ? -13.539 21.25 -7.633 1 41.06 185 GLY B O 1
ATOM 3471 N N . PHE B 1 186 ? -12.578 19.734 -8.914 1 45.5 186 PHE B N 1
ATOM 3472 C CA . PHE B 1 186 ? -11.609 19.578 -7.832 1 45.5 186 PHE B CA 1
ATOM 3473 C C . PHE B 1 186 ? -10.391 20.453 -8.07 1 45.5 186 PHE B C 1
ATOM 3475 O O . PHE B 1 186 ? -10.062 20.781 -9.219 1 45.5 186 PHE B O 1
ATOM 3482 N N . THR B 1 187 ? -10.008 21.266 -7.039 1 52.31 187 THR B N 1
ATOM 3483 C CA . THR B 1 187 ? -8.828 22.125 -7.02 1 52.31 187 THR B CA 1
ATOM 3484 C C . THR B 1 187 ? -7.586 21.328 -7.438 1 52.31 187 THR B C 1
ATOM 3486 O O . THR B 1 187 ? -7.531 20.109 -7.277 1 52.31 187 THR B O 1
ATOM 3489 N N . LEU B 1 188 ? -6.773 22.047 -8.156 1 63.12 188 LEU B N 1
ATOM 3490 C CA . LEU B 1 188 ? -5.449 21.609 -8.578 1 63.12 188 LEU B CA 1
ATOM 3491 C C . LEU B 1 188 ? -4.656 21.078 -7.387 1 63.12 188 LEU B C 1
ATOM 3493 O O . LEU B 1 188 ? -4.531 21.766 -6.363 1 63.12 188 LEU B O 1
ATOM 3497 N N . SER B 1 189 ? -4.59 19.859 -7.348 1 80.75 189 SER B N 1
ATOM 3498 C CA . SER B 1 189 ? -3.824 19.297 -6.242 1 80.75 189 SER B CA 1
ATOM 3499 C C . SER B 1 189 ? -2.586 18.562 -6.746 1 80.75 189 SER B C 1
ATOM 3501 O O . SER B 1 189 ? -2.562 18.078 -7.883 1 80.75 189 SER B O 1
ATOM 3503 N N . TYR B 1 190 ? -1.601 18.797 -6.004 1 90.12 190 TYR B N 1
ATOM 3504 C CA . TYR B 1 190 ? -0.396 18 -6.215 1 90.12 190 TYR B CA 1
ATOM 3505 C C . TYR B 1 190 ? -0.364 16.797 -5.277 1 90.12 190 TYR B C 1
ATOM 3507 O O . TYR B 1 190 ? -0.59 16.938 -4.07 1 90.12 190 TYR B O 1
ATOM 3515 N N . PHE B 1 191 ? -0.034 15.641 -5.773 1 94.62 191 PHE B N 1
ATOM 3516 C CA . PHE B 1 191 ? 0.004 14.391 -5.027 1 94.62 191 PHE B CA 1
ATOM 3517 C C . PHE B 1 191 ? 1.435 13.883 -4.898 1 94.62 191 PHE B C 1
ATOM 3519 O O . PHE B 1 191 ? 2.092 13.602 -5.902 1 94.62 191 PHE B O 1
ATOM 3526 N N . HIS B 1 192 ? 1.836 13.789 -3.658 1 96.5 192 HIS B N 1
ATOM 3527 C CA . HIS B 1 192 ? 3.234 13.461 -3.404 1 96.5 192 HIS B CA 1
ATOM 3528 C C . HIS B 1 192 ? 3.439 11.953 -3.285 1 96.5 192 HIS B C 1
ATOM 3530 O O . HIS B 1 192 ? 2.598 11.258 -2.719 1 96.5 192 HIS B O 1
ATOM 3536 N N . ARG B 1 193 ? 4.516 11.484 -3.793 1 96.56 193 ARG B N 1
ATOM 3537 C CA . ARG B 1 193 ? 5.121 10.297 -3.191 1 96.56 193 ARG B CA 1
ATOM 3538 C C . ARG B 1 193 ? 5.879 10.656 -1.918 1 96.56 193 ARG B C 1
ATOM 3540 O O . ARG B 1 193 ? 6.32 11.797 -1.752 1 96.56 193 ARG B O 1
ATOM 3547 N N . ALA B 1 194 ? 6.062 9.727 -1.047 1 97.88 194 ALA B N 1
ATOM 3548 C CA . ALA B 1 194 ? 6.746 9.977 0.218 1 97.88 194 ALA B CA 1
ATOM 3549 C C . ALA B 1 194 ? 8.148 10.523 -0.019 1 97.88 194 ALA B C 1
ATOM 3551 O O . ALA B 1 194 ? 8.555 11.5 0.613 1 97.88 194 ALA B O 1
ATOM 3552 N N . GLU B 1 195 ? 8.867 9.93 -0.962 1 97.25 195 GLU B N 1
ATOM 3553 C CA . GLU B 1 195 ? 10.242 10.344 -1.221 1 97.25 195 GLU B CA 1
ATOM 3554 C C . GLU B 1 195 ? 10.305 11.758 -1.775 1 97.25 195 GLU B C 1
ATOM 3556 O O . GLU B 1 195 ? 11.258 12.492 -1.515 1 97.25 195 GLU B O 1
ATOM 3561 N N . GLU B 1 196 ? 9.305 12.133 -2.551 1 96.94 196 GLU B N 1
ATOM 3562 C CA . GLU B 1 196 ? 9.25 13.484 -3.092 1 96.94 196 GLU B CA 1
ATOM 3563 C C . GLU B 1 196 ? 9.047 14.516 -1.983 1 96.94 196 GLU B C 1
ATOM 3565 O O . GLU B 1 196 ? 9.664 15.578 -1.997 1 96.94 196 GLU B O 1
ATOM 3570 N N . LEU B 1 197 ? 8.133 14.203 -1.059 1 98 197 LEU B N 1
ATOM 3571 C CA . LEU B 1 197 ? 7.891 15.102 0.07 1 98 197 LEU B CA 1
ATOM 3572 C C . LEU B 1 197 ? 9.156 15.281 0.9 1 98 197 LEU B C 1
ATOM 3574 O O . LEU B 1 197 ? 9.523 16.406 1.242 1 98 197 LEU B O 1
ATOM 3578 N N . VAL B 1 198 ? 9.875 14.203 1.17 1 98.44 198 VAL B N 1
ATOM 3579 C CA . VAL B 1 198 ? 11.125 14.234 1.917 1 98.44 198 VAL B CA 1
ATOM 3580 C C . VAL B 1 198 ? 12.148 15.086 1.169 1 98.44 198 VAL B C 1
ATOM 3582 O O . VAL B 1 198 ? 12.805 15.945 1.764 1 98.44 198 VAL B O 1
ATOM 3585 N N . ALA B 1 199 ? 12.219 14.852 -0.1 1 98.19 199 ALA B N 1
ATOM 3586 C CA . ALA B 1 199 ? 13.18 15.57 -0.925 1 98.19 199 ALA B CA 1
ATOM 3587 C C . ALA B 1 199 ? 12.906 17.078 -0.898 1 98.19 199 ALA B C 1
ATOM 3589 O O . ALA B 1 199 ? 13.836 17.875 -0.877 1 98.19 199 ALA B O 1
ATOM 3590 N N . GLU B 1 200 ? 11.672 17.438 -0.957 1 98 200 GLU B N 1
ATOM 3591 C CA . GLU B 1 200 ? 11.32 18.859 -0.935 1 98 200 GLU B CA 1
ATOM 3592 C C . GLU B 1 200 ? 11.695 19.5 0.396 1 98 200 GLU B C 1
ATOM 3594 O O . GLU B 1 200 ? 12.188 20.625 0.428 1 98 200 GLU B O 1
ATOM 3599 N N . LEU B 1 201 ? 11.461 18.797 1.522 1 98.56 201 LEU B N 1
ATOM 3600 C CA . LEU B 1 201 ? 11.867 19.328 2.818 1 98.56 201 LEU B CA 1
ATOM 3601 C C . LEU B 1 201 ? 13.383 19.469 2.908 1 98.56 201 LEU B C 1
ATOM 3603 O O . LEU B 1 201 ? 13.891 20.484 3.359 1 98.56 201 LEU B O 1
ATOM 3607 N N . VAL B 1 202 ? 14.086 18.469 2.443 1 98.12 202 VAL B N 1
ATOM 3608 C CA . VAL B 1 202 ? 15.547 18.484 2.467 1 98.12 202 VAL B CA 1
ATOM 3609 C C . VAL B 1 202 ? 16.062 19.625 1.599 1 98.12 202 VAL B C 1
ATOM 3611 O O . VAL B 1 202 ? 16.969 20.359 2.002 1 98.12 202 VAL B O 1
ATOM 3614 N N . ALA B 1 203 ? 15.469 19.812 0.486 1 97.12 203 ALA B N 1
ATOM 3615 C CA . ALA B 1 203 ? 15.875 20.859 -0.45 1 97.12 203 ALA B CA 1
ATOM 3616 C C . ALA B 1 203 ? 15.648 22.25 0.144 1 97.12 203 ALA B C 1
ATOM 3618 O O . ALA B 1 203 ? 16.297 23.219 -0.249 1 97.12 203 ALA B O 1
ATOM 3619 N N . SER B 1 204 ? 14.734 22.312 1.054 1 95.88 204 SER B N 1
ATOM 3620 C CA . SER B 1 204 ? 14.453 23.594 1.709 1 95.88 204 SER B CA 1
ATOM 3621 C C . SER B 1 204 ? 15.406 23.828 2.875 1 95.88 204 SER B C 1
ATOM 3623 O O . SER B 1 204 ? 15.258 24.812 3.607 1 95.88 204 SER B O 1
ATOM 3625 N N . GLY B 1 205 ? 16.344 22.906 3.107 1 96.06 205 GLY B N 1
ATOM 3626 C CA . GLY B 1 205 ? 17.391 23.094 4.098 1 96.06 205 GLY B CA 1
ATOM 3627 C C . GLY B 1 205 ? 17.094 22.391 5.414 1 96.06 205 GLY B C 1
ATOM 3628 O O . GLY B 1 205 ? 17.891 22.484 6.359 1 96.06 205 GLY B O 1
ATOM 3629 N N . LEU B 1 206 ? 16 21.703 5.449 1 98.31 206 LEU B N 1
ATOM 3630 C CA . LEU B 1 206 ? 15.656 21 6.68 1 98.31 206 LEU B CA 1
ATOM 3631 C C . LEU B 1 206 ? 16.484 19.734 6.84 1 98.31 206 LEU B C 1
ATOM 3633 O O . LEU B 1 206 ? 16.891 19.109 5.848 1 98.31 206 LEU B O 1
ATOM 3637 N N . VAL B 1 207 ? 16.781 19.375 8.109 1 98.25 207 VAL B N 1
ATOM 3638 C CA . VAL B 1 207 ? 17.594 18.188 8.391 1 98.25 207 VAL B CA 1
ATOM 3639 C C . VAL B 1 207 ? 16.781 17.203 9.234 1 98.25 207 VAL B C 1
ATOM 3641 O O . VAL B 1 207 ? 15.711 17.531 9.734 1 98.25 207 VAL B O 1
ATOM 3644 N N . ASP B 1 208 ? 17.297 15.953 9.359 1 98 208 ASP B N 1
ATOM 3645 C CA . ASP B 1 208 ? 16.672 14.883 10.133 1 98 208 ASP B CA 1
ATOM 3646 C C . ASP B 1 208 ? 15.219 14.672 9.719 1 98 208 ASP B C 1
ATOM 3648 O O . ASP B 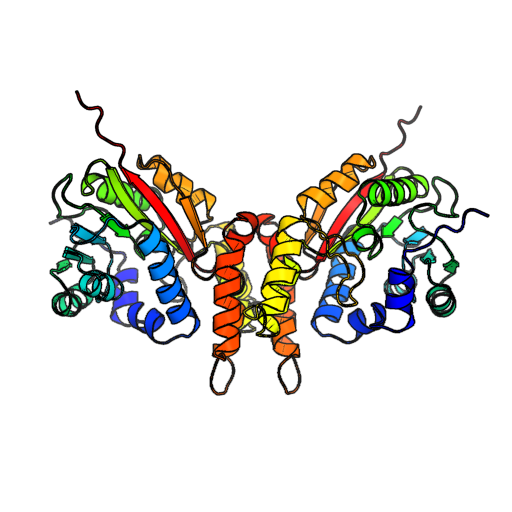1 208 ? 14.336 14.578 10.57 1 98 208 ASP B O 1
ATOM 3652 N N . VAL B 1 209 ? 15.031 14.711 8.453 1 98.75 209 VAL B N 1
ATOM 3653 C CA . VAL B 1 209 ? 13.672 14.648 7.922 1 98.75 209 VAL B CA 1
ATOM 3654 C C . VAL B 1 209 ? 13.133 13.219 8.055 1 98.75 209 VAL B C 1
ATOM 3656 O O . VAL B 1 209 ? 13.82 12.258 7.719 1 98.75 209 VAL B O 1
ATOM 3659 N N . GLN B 1 210 ? 11.961 13.078 8.602 1 98.62 210 GLN B N 1
ATOM 3660 C CA . GLN B 1 210 ? 11.219 11.828 8.711 1 98.62 210 GLN B CA 1
ATOM 3661 C C . GLN B 1 210 ? 9.844 11.953 8.062 1 98.62 210 GLN B C 1
ATOM 3663 O O . GLN B 1 210 ? 9.273 13.047 7.996 1 98.62 210 GLN B O 1
ATOM 3668 N N . VAL B 1 211 ? 9.359 10.914 7.539 1 98.81 211 VAL B N 1
ATOM 3669 C CA . VAL B 1 211 ? 8.047 10.914 6.898 1 98.81 211 VAL B CA 1
ATOM 3670 C C . VAL B 1 211 ? 7.211 9.75 7.43 1 98.81 211 VAL B C 1
ATOM 3672 O O . VAL B 1 211 ? 7.742 8.672 7.711 1 98.81 211 VAL B O 1
ATOM 3675 N N . PHE B 1 212 ? 5.938 9.938 7.605 1 98.75 212 PHE B N 1
ATOM 3676 C CA . PHE B 1 212 ? 4.977 8.984 8.156 1 98.75 212 PHE B CA 1
ATOM 3677 C C . PHE B 1 212 ? 3.725 8.922 7.289 1 98.75 212 PHE B C 1
ATOM 3679 O O . PHE B 1 212 ? 3.338 9.922 6.672 1 98.75 212 PHE B O 1
ATOM 3686 N N . GLY B 1 213 ? 3.119 7.711 7.145 1 98.69 213 GLY B N 1
ATOM 3687 C CA . GLY B 1 213 ? 1.733 7.648 6.711 1 98.69 213 GLY B CA 1
ATOM 3688 C C . GLY B 1 213 ? 0.749 8.031 7.801 1 98.69 213 GLY B C 1
ATOM 3689 O O . GLY B 1 213 ? 0.739 7.434 8.875 1 98.69 213 GLY B O 1
ATOM 3690 N N . ILE B 1 214 ? -0.09 9.031 7.539 1 98.56 214 ILE B N 1
ATOM 3691 C CA . ILE B 1 214 ? -0.965 9.516 8.602 1 98.56 214 ILE B CA 1
ATOM 3692 C C . ILE B 1 214 ? -2.004 8.445 8.938 1 98.56 214 ILE B C 1
ATOM 3694 O O . ILE B 1 214 ? -1.878 7.75 9.953 1 98.56 214 ILE B O 1
ATOM 3698 N N . GLU B 1 215 ? -2.91 8.125 8.039 1 97.69 215 GLU B N 1
ATOM 3699 C CA . GLU B 1 215 ? -3.973 7.172 8.336 1 97.69 215 GLU B CA 1
ATOM 3700 C C . GLU B 1 215 ? -3.465 5.734 8.258 1 97.69 215 GLU B C 1
ATOM 3702 O O . GLU B 1 215 ? -4.113 4.812 8.758 1 97.69 215 GLU B O 1
ATOM 3707 N N . GLY B 1 216 ? -2.287 5.566 7.633 1 97.75 216 GLY B N 1
ATOM 3708 C CA . GLY B 1 216 ? -1.76 4.223 7.453 1 97.75 216 GLY B CA 1
ATOM 3709 C C . GLY B 1 216 ? -2.453 3.453 6.344 1 97.75 216 GLY B C 1
ATOM 3710 O O . GLY B 1 216 ? -3.26 4.016 5.602 1 97.75 216 GLY B O 1
ATOM 3711 N N . PRO B 1 217 ? -2.098 2.203 6.215 1 98.06 217 PRO B N 1
ATOM 3712 C CA . PRO B 1 217 ? -2.396 1.487 4.973 1 98.06 217 PRO B CA 1
ATOM 3713 C C . PRO B 1 217 ? -3.838 0.987 4.914 1 98.06 217 PRO B C 1
ATOM 3715 O O . PRO B 1 217 ? -4.32 0.602 3.844 1 98.06 217 PRO B O 1
ATOM 3718 N N . ALA B 1 218 ? -4.57 0.979 6.008 1 97.38 218 ALA B N 1
ATOM 3719 C CA . ALA B 1 218 ? -5.887 0.347 6 1 97.38 218 ALA B CA 1
ATOM 3720 C C . ALA B 1 218 ? -6.996 1.391 6.09 1 97.38 218 ALA B C 1
ATOM 3722 O O . ALA B 1 218 ? -8.141 1.062 6.402 1 97.38 218 ALA B O 1
ATOM 3723 N N . TRP B 1 219 ? -6.645 2.656 5.789 1 97.38 219 TRP B N 1
ATOM 3724 C CA . TRP B 1 219 ? -7.594 3.758 5.902 1 97.38 219 TRP B CA 1
ATOM 3725 C C . TRP B 1 219 ? -8.789 3.537 4.984 1 97.38 219 TRP B C 1
ATOM 3727 O O . TRP B 1 219 ? -9.914 3.939 5.312 1 97.38 219 TRP B O 1
ATOM 3737 N N . SER B 1 220 ? -8.578 2.961 3.828 1 96.88 220 SER B N 1
ATOM 3738 C CA . SER B 1 220 ? -9.625 2.812 2.822 1 96.88 220 SER B CA 1
ATOM 3739 C C . SER B 1 220 ? -10.727 1.879 3.309 1 96.88 220 SER B C 1
ATOM 3741 O O . SER B 1 220 ? -11.875 1.979 2.865 1 96.88 220 SER B O 1
ATOM 3743 N N . LEU B 1 221 ? -10.391 0.959 4.227 1 96.31 221 LEU B N 1
ATOM 3744 C CA . LEU B 1 221 ? -11.398 0.088 4.82 1 96.31 221 LEU B CA 1
ATOM 3745 C C . LEU B 1 221 ? -12.383 0.89 5.672 1 96.31 221 LEU B C 1
ATOM 3747 O O . LEU B 1 221 ? -13.586 0.649 5.625 1 96.31 221 LEU B O 1
ATOM 3751 N N . VAL B 1 222 ? -11.852 1.858 6.406 1 95.5 222 VAL B N 1
ATOM 3752 C CA . VAL B 1 222 ? -12.68 2.736 7.227 1 95.5 222 VAL B CA 1
ATOM 3753 C C . VAL B 1 222 ? -13.555 3.611 6.328 1 95.5 222 VAL B C 1
ATOM 3755 O O . VAL B 1 222 ? -14.75 3.768 6.578 1 95.5 222 VAL B O 1
ATOM 3758 N N . LYS B 1 223 ? -12.938 4.125 5.316 1 93.81 223 LYS B N 1
ATOM 3759 C CA . LYS B 1 223 ? -13.688 4.949 4.371 1 93.81 223 LYS B CA 1
ATOM 3760 C C . LYS B 1 223 ? -14.797 4.152 3.697 1 93.81 223 LYS B C 1
ATOM 3762 O O . LYS B 1 223 ? -15.914 4.645 3.533 1 93.81 223 LYS B O 1
ATOM 3767 N N . ALA B 1 224 ? -14.484 2.93 3.27 1 92.25 224 ALA B N 1
ATOM 3768 C CA . ALA B 1 224 ? -15.477 2.068 2.633 1 92.25 224 ALA B CA 1
ATOM 3769 C C . ALA B 1 224 ? -16.656 1.809 3.564 1 92.25 224 ALA B C 1
ATOM 3771 O O . ALA B 1 224 ? -17.812 1.834 3.137 1 92.25 224 ALA B O 1
ATOM 3772 N N . ALA B 1 225 ? -16.359 1.517 4.785 1 89.56 225 ALA B N 1
ATOM 3773 C CA . ALA B 1 225 ? -17.406 1.274 5.773 1 89.56 225 ALA B CA 1
ATOM 3774 C C . ALA B 1 225 ? -18.297 2.5 5.934 1 89.56 225 ALA B C 1
ATOM 3776 O O . ALA B 1 225 ? -19.5 2.371 6.133 1 89.56 225 ALA B O 1
ATOM 3777 N N . GLU B 1 226 ? -17.672 3.65 5.859 1 88.44 226 GLU B N 1
ATOM 3778 C CA . GLU B 1 226 ? -18.406 4.902 6.004 1 88.44 226 GLU B CA 1
ATOM 3779 C C . GLU B 1 226 ? -19.359 5.117 4.836 1 88.44 226 GLU B C 1
ATOM 3781 O O . GLU B 1 226 ? -20.391 5.797 4.98 1 88.44 226 GLU B O 1
ATOM 3786 N N . GLN B 1 227 ? -19.047 4.562 3.67 1 83.75 227 GLN B N 1
ATOM 3787 C CA . GLN B 1 227 ? -19.859 4.727 2.467 1 83.75 227 GLN B CA 1
ATOM 3788 C C . GLN B 1 227 ? -21.078 3.793 2.484 1 83.75 227 GLN B C 1
ATOM 3790 O O . GLN B 1 227 ? -21.984 3.943 1.68 1 83.75 227 GLN B O 1
ATOM 3795 N N . GLN B 1 228 ? -21.062 2.807 3.379 1 80.75 228 GLN B N 1
ATOM 3796 C CA . GLN B 1 228 ? -22.172 1.86 3.455 1 80.75 228 GLN B CA 1
ATOM 3797 C C . GLN B 1 228 ? -23.328 2.438 4.258 1 80.75 228 GLN B C 1
ATOM 3799 O O . GLN B 1 228 ? -23.125 3.26 5.152 1 80.75 228 GLN B O 1
ATOM 3804 N N . PRO B 1 229 ? -24.5 2.062 3.854 1 77.56 229 PRO B N 1
ATOM 3805 C CA . PRO B 1 229 ? -25.625 2.484 4.688 1 77.56 229 PRO B CA 1
ATOM 3806 C C . PRO B 1 229 ? -25.516 1.982 6.125 1 77.56 229 PRO B C 1
ATOM 3808 O O . PRO B 1 229 ? -25 0.893 6.363 1 77.56 229 PRO B O 1
ATOM 3811 N N . GLY B 1 230 ? -25.984 2.689 7.035 1 80.31 230 GLY B N 1
ATOM 3812 C CA . GLY B 1 230 ? -25.969 2.258 8.422 1 80.31 230 GLY B CA 1
ATOM 3813 C C . GLY B 1 230 ? -25.172 3.174 9.32 1 80.31 230 GLY B C 1
ATOM 3814 O O . GLY B 1 230 ? -25.141 4.391 9.117 1 80.31 230 GLY B O 1
ATOM 3815 N N . GLU B 1 231 ? -24.625 2.555 10.367 1 80.81 231 GLU B N 1
ATOM 3816 C CA . GLU B 1 231 ? -24.016 3.328 11.445 1 80.81 231 GLU B CA 1
ATOM 3817 C C . GLU B 1 231 ? -22.578 3.697 11.109 1 80.81 231 GLU B C 1
ATOM 3819 O O . GLU B 1 231 ? -21.938 4.441 11.852 1 80.81 231 GLU B O 1
ATOM 3824 N N . GLY B 1 232 ? -22.062 3.293 9.961 1 84.31 232 GLY B N 1
ATOM 3825 C CA . GLY B 1 232 ? -20.688 3.604 9.648 1 84.31 232 GLY B CA 1
ATOM 3826 C C . GLY B 1 232 ? -19.703 2.619 10.25 1 84.31 232 GLY B C 1
ATOM 3827 O O . GLY B 1 232 ? -20.078 1.516 10.648 1 84.31 232 GLY B O 1
ATOM 3828 N N . PRO B 1 233 ? -18.422 3.002 10.227 1 91.06 233 PRO B N 1
ATOM 3829 C CA . PRO B 1 233 ? -17.422 2.076 10.758 1 91.06 233 PRO B CA 1
ATOM 3830 C C . PRO B 1 233 ? -17.547 1.872 12.266 1 91.06 233 PRO B C 1
ATOM 3832 O O . PRO B 1 233 ? -17.859 2.814 13 1 91.06 233 PRO B O 1
ATOM 3835 N N . THR B 1 234 ? -17.297 0.642 12.719 1 91.75 234 THR B N 1
ATOM 3836 C CA . THR B 1 234 ? -17.312 0.316 14.141 1 91.75 234 THR B CA 1
ATOM 3837 C C . THR B 1 234 ? -16.062 0.846 14.836 1 91.75 234 THR B C 1
ATOM 3839 O O . THR B 1 234 ? -15.062 1.134 14.18 1 91.75 234 THR B O 1
ATOM 3842 N N . ASP B 1 235 ? -16.188 0.959 16.156 1 93.69 235 ASP B N 1
ATOM 3843 C CA . ASP B 1 235 ? -15.023 1.351 16.938 1 93.69 235 ASP B CA 1
ATOM 3844 C C . ASP B 1 235 ? -13.891 0.346 16.781 1 93.69 235 ASP B C 1
ATOM 3846 O O . ASP B 1 235 ? -12.719 0.725 16.766 1 93.69 235 ASP B O 1
ATOM 3850 N N . GLU B 1 236 ? -14.242 -0.917 16.641 1 94.94 236 GLU B N 1
ATOM 3851 C CA . GLU B 1 236 ? -13.25 -1.975 16.484 1 94.94 236 GLU B CA 1
ATOM 3852 C C . GLU B 1 236 ? -12.5 -1.836 15.164 1 94.94 236 GLU B C 1
ATOM 3854 O O . GLU B 1 236 ? -11.289 -2.066 15.109 1 94.94 236 GLU B O 1
ATOM 3859 N N . LEU B 1 237 ? -13.227 -1.478 14.117 1 95.31 237 LEU B N 1
ATOM 3860 C CA . LEU B 1 237 ? -12.594 -1.269 12.82 1 95.31 237 LEU B CA 1
ATOM 3861 C C . LEU B 1 237 ? -11.641 -0.081 12.867 1 95.31 237 LEU B C 1
ATOM 3863 O O . LEU B 1 237 ? -10.508 -0.169 12.375 1 95.31 237 LEU B O 1
ATOM 3867 N N . ILE B 1 238 ? -12.109 0.988 13.484 1 96.06 238 ILE B N 1
ATOM 3868 C CA . ILE B 1 238 ? -11.289 2.188 13.602 1 96.06 238 ILE B CA 1
ATOM 3869 C C . ILE B 1 238 ? -10.047 1.886 14.438 1 96.06 238 ILE B C 1
ATOM 3871 O O . ILE B 1 238 ? -8.93 2.248 14.055 1 96.06 238 ILE B O 1
ATOM 3875 N N . ALA B 1 239 ? -10.258 1.201 15.578 1 97.12 239 ALA B N 1
ATOM 3876 C CA . ALA B 1 239 ? -9.141 0.828 16.438 1 97.12 239 ALA B CA 1
ATOM 3877 C C . ALA B 1 239 ? -8.141 -0.052 15.68 1 97.12 239 ALA B C 1
ATOM 3879 O O . ALA B 1 239 ? -6.93 0.126 15.805 1 97.12 239 ALA B O 1
ATOM 3880 N N . SER B 1 240 ? -8.633 -1.015 14.922 1 97.69 240 SER B N 1
ATOM 3881 C CA . SER B 1 240 ? -7.777 -1.896 14.133 1 97.69 240 SER B CA 1
ATOM 3882 C C . SER B 1 240 ? -7 -1.115 13.086 1 97.69 240 SER B C 1
ATOM 3884 O O . SER B 1 240 ? -5.801 -1.343 12.891 1 97.69 240 SER B O 1
ATOM 3886 N N . ALA B 1 241 ? -7.68 -0.178 12.414 1 98 241 ALA B N 1
ATOM 3887 C CA . ALA B 1 241 ? -7.023 0.637 11.391 1 98 241 ALA B CA 1
ATOM 3888 C C . ALA B 1 241 ? -5.949 1.528 12.008 1 98 241 ALA B C 1
ATOM 3890 O O . ALA B 1 241 ? -4.875 1.71 11.43 1 98 241 ALA B O 1
ATOM 3891 N N . MET B 1 242 ? -6.23 2.068 13.18 1 97.88 242 MET B N 1
ATOM 3892 C CA . MET B 1 242 ? -5.262 2.898 13.883 1 97.88 242 MET B CA 1
ATOM 3893 C C . MET B 1 242 ? -4.039 2.082 14.289 1 97.88 242 MET B C 1
ATOM 3895 O O . MET B 1 242 ? -2.904 2.541 14.148 1 97.88 242 MET B O 1
ATOM 3899 N N . ASP B 1 243 ? -4.273 0.867 14.773 1 98.06 243 ASP B N 1
ATOM 3900 C CA . ASP B 1 243 ? -3.16 -0.012 15.117 1 98.06 243 ASP B CA 1
ATOM 3901 C C . ASP B 1 243 ? -2.338 -0.368 13.883 1 98.06 243 ASP B C 1
ATOM 3903 O O . ASP B 1 243 ? -1.107 -0.43 13.945 1 98.06 243 ASP B O 1
ATOM 3907 N N . ALA B 1 244 ? -3.018 -0.648 12.789 1 98.44 244 ALA B N 1
ATOM 3908 C CA . ALA B 1 244 ? -2.311 -0.928 11.547 1 98.44 244 ALA B CA 1
ATOM 3909 C C . ALA B 1 244 ? -1.412 0.241 11.148 1 98.44 244 ALA B C 1
ATOM 3911 O O . ALA B 1 244 ? -0.295 0.038 10.664 1 98.44 244 ALA B O 1
ATOM 3912 N N . ALA B 1 245 ? -1.913 1.467 11.32 1 98.44 245 ALA B N 1
ATOM 3913 C CA . ALA B 1 245 ? -1.129 2.658 11.008 1 98.44 245 ALA B CA 1
ATOM 3914 C C . ALA B 1 245 ? 0.146 2.713 11.852 1 98.44 245 ALA B C 1
ATOM 3916 O O . ALA B 1 245 ? 1.231 2.971 11.32 1 98.44 245 ALA B O 1
ATOM 3917 N N . ARG B 1 246 ? 0.028 2.434 13.117 1 98.31 246 ARG B N 1
ATOM 3918 C CA . ARG B 1 246 ? 1.178 2.434 14.016 1 98.31 246 ARG B CA 1
ATOM 3919 C C . ARG B 1 246 ? 2.154 1.32 13.656 1 98.31 246 ARG B C 1
ATOM 3921 O O . ARG B 1 246 ? 3.365 1.543 13.594 1 98.31 246 ARG B O 1
ATOM 3928 N N . MET B 1 247 ? 1.633 0.147 13.398 1 97.69 247 MET B N 1
ATOM 3929 C CA . MET B 1 247 ? 2.451 -1.022 13.094 1 97.69 247 MET B CA 1
ATOM 3930 C C . MET B 1 247 ? 3.197 -0.834 11.773 1 97.69 247 MET B C 1
ATOM 3932 O O . MET B 1 247 ? 4.238 -1.453 11.555 1 97.69 247 MET B O 1
ATOM 3936 N N . ALA B 1 248 ? 2.684 0.015 10.906 1 98.06 248 ALA B N 1
ATOM 3937 C CA . ALA B 1 248 ? 3.234 0.206 9.562 1 98.06 248 ALA B CA 1
ATOM 3938 C C . ALA B 1 248 ? 4.434 1.148 9.594 1 98.06 248 ALA B C 1
ATOM 3940 O O . ALA B 1 248 ? 5.203 1.214 8.633 1 98.06 248 ALA B O 1
ATOM 3941 N N . GLU B 1 249 ? 4.672 1.872 10.664 1 97.75 249 GLU B N 1
ATOM 3942 C CA . GLU B 1 249 ? 5.625 2.977 10.703 1 97.75 249 GLU B CA 1
ATOM 3943 C C . GLU B 1 249 ? 7.035 2.504 10.367 1 97.75 249 GLU B C 1
ATOM 3945 O O . GLU B 1 249 ? 7.75 3.162 9.609 1 97.75 249 GLU B O 1
ATOM 3950 N N . PRO B 1 250 ? 7.453 1.336 10.836 1 96.62 250 PRO B N 1
ATOM 3951 C CA . PRO B 1 250 ? 8.82 0.915 10.539 1 96.62 250 PRO B CA 1
ATOM 3952 C C . PRO B 1 250 ? 8.984 0.411 9.102 1 96.62 250 PRO B C 1
ATOM 3954 O O . PRO B 1 250 ? 10.102 0.077 8.688 1 96.62 250 PRO B O 1
ATOM 3957 N N . TYR B 1 251 ? 7.969 0.369 8.328 1 96.75 251 TYR B N 1
ATOM 3958 C CA . TYR B 1 251 ? 8.008 -0.242 7.004 1 96.75 251 TYR B CA 1
ATOM 3959 C C . TYR B 1 251 ? 7.656 0.776 5.926 1 96.75 251 TYR B C 1
ATOM 3961 O O . TYR B 1 251 ? 6.488 0.919 5.551 1 96.75 251 TYR B O 1
ATOM 3969 N N . PRO B 1 252 ? 8.672 1.414 5.336 1 96.44 252 PRO B N 1
ATOM 3970 C CA . PRO B 1 252 ? 8.445 2.48 4.359 1 96.44 252 PRO B CA 1
ATOM 3971 C C . PRO B 1 252 ? 7.676 1.999 3.131 1 96.44 252 PRO B C 1
ATOM 3973 O O . PRO B 1 252 ? 7.051 2.803 2.432 1 96.44 252 PRO B O 1
ATOM 3976 N N . GLU B 1 253 ? 7.648 0.67 2.861 1 96 253 GLU B N 1
ATOM 3977 C CA . GLU B 1 253 ? 6.934 0.088 1.729 1 96 253 GLU B CA 1
ATOM 3978 C C . GLU B 1 253 ? 5.43 0.315 1.853 1 96 253 GLU B C 1
ATOM 3980 O O . GLU B 1 253 ? 4.703 0.255 0.858 1 96 253 GLU B O 1
ATOM 3985 N N . LEU B 1 254 ? 4.996 0.63 3.078 1 98.12 254 LEU B N 1
ATOM 3986 C CA . LEU B 1 254 ? 3.561 0.744 3.312 1 98.12 254 LEU B CA 1
ATOM 3987 C C . LEU B 1 254 ? 3.109 2.199 3.232 1 98.12 254 LEU B C 1
ATOM 3989 O O . LEU B 1 254 ? 1.912 2.486 3.293 1 98.12 254 LEU B O 1
ATOM 3993 N N . LEU B 1 255 ? 4.066 3.139 3.004 1 98.44 255 LEU B N 1
ATOM 3994 C CA . LEU B 1 255 ? 3.736 4.559 2.926 1 98.44 255 LEU B CA 1
ATOM 3995 C C . LEU B 1 255 ? 2.814 4.836 1.742 1 98.44 255 LEU B C 1
ATOM 3997 O O . LEU B 1 255 ? 1.923 5.684 1.829 1 98.44 255 LEU B O 1
ATOM 4001 N N . ALA B 1 256 ? 2.965 4.066 0.671 1 98.06 256 ALA B N 1
ATOM 4002 C CA . ALA B 1 256 ? 2.213 4.309 -0.558 1 98.06 256 ALA B CA 1
ATOM 4003 C C . ALA B 1 256 ? 0.728 4.02 -0.359 1 98.06 256 ALA B C 1
ATOM 4005 O O . ALA B 1 256 ? -0.109 4.473 -1.144 1 98.06 256 ALA B O 1
ATOM 4006 N N . ALA B 1 257 ? 0.404 3.277 0.709 1 98.19 257 ALA B N 1
ATOM 4007 C CA . ALA B 1 257 ? -0.977 2.85 0.915 1 98.19 257 ALA B CA 1
ATOM 4008 C C . ALA B 1 257 ? -1.714 3.803 1.852 1 98.19 257 ALA B C 1
ATOM 4010 O O . ALA B 1 257 ? -2.904 3.627 2.117 1 98.19 257 ALA B O 1
ATOM 4011 N N . SER B 1 258 ? -1.042 4.793 2.377 1 98.25 258 SER B N 1
ATOM 4012 C CA . SER B 1 258 ? -1.689 5.793 3.219 1 98.25 258 SER B CA 1
ATOM 4013 C C . SER B 1 258 ? -2.33 6.891 2.375 1 98.25 258 SER B C 1
ATOM 4015 O O . SER B 1 258 ? -1.855 7.195 1.278 1 98.25 258 SER B O 1
ATOM 4017 N N . SER B 1 259 ? -3.369 7.488 2.865 1 97.31 259 SER B N 1
ATOM 4018 C CA . SER B 1 259 ? -4.043 8.57 2.148 1 97.31 259 SER B CA 1
ATOM 4019 C C . SER B 1 259 ? -3.219 9.852 2.184 1 97.31 259 SER B C 1
ATOM 4021 O O . SER B 1 259 ? -3.031 10.5 1.154 1 97.31 259 SER B O 1
ATOM 4023 N N . HIS B 1 260 ? -2.775 10.195 3.34 1 97.94 260 HIS B N 1
ATOM 4024 C CA . HIS B 1 260 ? -1.949 11.383 3.523 1 97.94 260 HIS B CA 1
ATOM 4025 C C . HIS B 1 260 ? -0.596 11.023 4.129 1 97.94 260 HIS B C 1
ATOM 4027 O O . HIS B 1 260 ? -0.433 9.945 4.699 1 97.94 260 HIS B O 1
ATOM 4033 N N . LEU B 1 261 ? 0.309 11.906 3.938 1 98.69 261 LEU B N 1
ATOM 4034 C CA . LEU B 1 261 ? 1.658 11.812 4.484 1 98.69 261 LEU B CA 1
ATOM 4035 C C . LEU B 1 261 ? 1.965 13.008 5.383 1 98.69 261 LEU B C 1
ATOM 4037 O O . LEU B 1 261 ? 1.438 14.102 5.172 1 98.69 261 LEU B O 1
ATOM 4041 N N . LEU B 1 262 ? 2.74 12.773 6.379 1 98.81 262 LEU B N 1
ATOM 4042 C CA . LEU B 1 262 ? 3.293 13.82 7.234 1 98.81 262 LEU B CA 1
ATOM 4043 C C . LEU B 1 262 ? 4.816 13.742 7.27 1 98.81 262 LEU B C 1
ATOM 4045 O O . LEU B 1 262 ? 5.379 12.719 7.648 1 98.81 262 LEU B O 1
ATOM 4049 N N . ALA B 1 263 ? 5.457 14.758 6.852 1 98.88 263 ALA B N 1
ATOM 4050 C CA . ALA B 1 263 ? 6.91 14.859 6.988 1 98.88 263 ALA B CA 1
ATOM 4051 C C . ALA B 1 263 ? 7.293 15.898 8.031 1 98.88 263 ALA B C 1
ATOM 4053 O O . ALA B 1 263 ? 6.664 16.953 8.125 1 98.88 263 ALA B O 1
ATOM 4054 N N . VAL B 1 264 ? 8.281 15.609 8.781 1 98.81 264 VAL B N 1
ATOM 4055 C CA . VAL B 1 264 ? 8.805 16.531 9.773 1 98.81 264 VAL B CA 1
ATOM 4056 C C . VAL B 1 264 ? 10.312 16.719 9.578 1 98.81 264 VAL B C 1
ATOM 4058 O O . VAL B 1 264 ? 11 15.789 9.141 1 98.81 264 VAL B O 1
ATOM 4061 N N . GLY B 1 265 ? 10.766 17.844 9.758 1 98.69 265 GLY B N 1
ATOM 4062 C CA . GLY B 1 265 ? 12.18 18.188 9.742 1 98.69 265 GLY B CA 1
ATOM 4063 C C . GLY B 1 265 ? 12.523 19.344 10.664 1 98.69 265 GLY B C 1
ATOM 4064 O O . GLY B 1 265 ? 11.625 19.984 11.227 1 98.69 265 GLY B O 1
ATOM 4065 N N . THR B 1 266 ? 13.812 19.531 10.844 1 98.56 266 THR B N 1
ATOM 4066 C CA . THR B 1 266 ? 14.273 20.594 11.742 1 98.56 266 THR B CA 1
ATOM 4067 C C . THR B 1 266 ? 15.141 21.594 10.992 1 98.56 266 THR B C 1
ATOM 4069 O O . THR B 1 266 ? 15.953 21.219 10.148 1 98.56 266 THR B O 1
ATOM 4072 N N . VAL B 1 267 ? 14.922 22.875 11.273 1 98.31 267 VAL B N 1
ATOM 4073 C CA . VAL B 1 267 ? 15.812 23.906 10.766 1 98.31 267 VAL B CA 1
ATOM 4074 C C . VAL B 1 267 ? 17.203 23.75 11.375 1 98.31 267 VAL B C 1
ATOM 4076 O O . VAL B 1 267 ? 17.328 23.562 12.594 1 98.31 267 VAL B O 1
ATOM 4079 N N . PRO B 1 268 ? 18.234 23.703 10.477 1 96.25 268 PRO B N 1
ATOM 4080 C CA . PRO B 1 268 ? 19.578 23.531 11.031 1 96.25 268 PRO B CA 1
ATOM 4081 C C . PRO B 1 268 ? 19.891 24.531 12.141 1 96.25 268 PRO B C 1
ATOM 4083 O O . PRO B 1 268 ? 19.469 25.688 12.055 1 96.25 268 PRO B O 1
ATOM 4086 N N . ALA B 1 269 ? 20.625 23.984 13.117 1 88.12 269 ALA B N 1
ATOM 4087 C CA . ALA B 1 269 ? 21.047 24.859 14.219 1 88.12 269 ALA B CA 1
ATOM 4088 C C . ALA B 1 269 ? 22.078 25.875 13.758 1 88.12 269 ALA B C 1
ATOM 4090 O O . ALA B 1 269 ? 22.891 25.578 12.875 1 88.12 269 ALA B O 1
ATOM 4091 N N . GLY B 1 270 ? 21.922 27.125 13.609 1 69.19 270 GLY B N 1
ATOM 4092 C CA . GLY B 1 270 ? 22.938 28.109 13.281 1 69.19 270 GLY B CA 1
ATOM 4093 C C . GLY B 1 270 ? 24.328 27.719 13.734 1 69.19 270 GLY B C 1
ATOM 4094 O O . GLY B 1 270 ? 24.469 26.969 14.695 1 69.19 270 GLY B O 1
ATOM 4095 N N . SER B 1 271 ? 25.312 27.5 12.789 1 50.5 271 SER B N 1
ATOM 4096 C CA . SER B 1 271 ? 26.703 27.438 13.227 1 50.5 271 SER B CA 1
ATOM 4097 C C . SER B 1 271 ? 26.984 28.516 14.281 1 50.5 271 SER B C 1
ATOM 4099 O O . SER B 1 271 ? 26.672 29.688 14.094 1 50.5 271 SER B O 1
ATOM 4101 N N . GLY B 1 272 ? 26.797 28.359 15.523 1 41.22 272 GLY B N 1
ATOM 4102 C CA . GLY B 1 272 ? 27.469 29.312 16.391 1 41.22 272 GLY B CA 1
ATOM 4103 C C . GLY B 1 272 ? 28.75 29.859 15.781 1 41.22 272 GLY B C 1
ATOM 4104 O O . GLY B 1 272 ? 29.672 29.109 15.461 1 41.22 272 GLY B O 1
ATOM 4105 N N . ASP B 1 273 ? 28.703 30.953 14.922 1 33.03 273 ASP B N 1
ATOM 4106 C CA . ASP B 1 273 ? 29.922 31.75 15.039 1 33.03 273 ASP B CA 1
ATOM 4107 C C . ASP B 1 273 ? 30.172 32.156 16.484 1 33.03 273 ASP B C 1
ATOM 4109 O O . ASP B 1 273 ? 29.234 32.5 17.219 1 33.03 273 ASP B O 1
#

Sequence (546 aa):
MSNLELAPSVMQFYGETVNEDSRLRSSADGRMELARTQELLRRFLPPAPARVLDVGGGTGIHAEWLVKDGYDVALVDPVPRHVEAATAVCPAVVGDARDLPEPDDTFDVVQLLGPLYHLPDPADRQRALAEASRVAKPGGLVAAAAINRYASLFEHVTYAHLHTERIHNSVSKILKTAVYDGSRGFTLSYFHRAEELVAELVASGLVDVQVFGIEGPAWSLVKAAEQQPGEGPTDELIASAMDAARMAEPYPELLAASSHLLAVGTVPAGSGDMSNLELAPSVMQFYGETVNEDSRLRSSADGRMELARTQELLRRFLPPAPARVLDVGGGTGIHAEWLVKDGYDVALVDPVPRHVEAATAVCPAVVGDARDLPEPDDTFDVVQLLGPLYHLPDPADRQRALAEASRVAKPGGLVAAAAINRYASLFEHVTYAHLHTERIHNSVSKILKTAVYDGSRGFTLSYFHRAEELVAELVASGLVDVQVFGIEGPAWSLVKAAEQQPGEGPTDELIASAMDAARMAEPYPELLAASSHLLAVGTVPAGSGD

pLDDT: mean 89.71, std 16.93, range [23.23, 98.94]

Radius of gyration: 26.39 Å; Cα contacts (8 Å, |Δi|>4): 1192; chains: 2; bounding box: 56×90×54 Å

Solvent-accessible surface area (backbone atoms only — not comparable to full-atom values): 27021 Å² total; per-residue (Å²): 132,81,75,77,69,58,57,66,48,54,54,46,36,57,66,80,43,82,47,68,61,56,42,35,69,63,40,68,48,26,38,43,34,49,54,35,45,50,58,56,47,62,76,67,54,73,72,62,68,42,36,32,37,31,34,42,35,49,57,26,69,68,52,42,59,41,41,74,66,45,32,48,49,37,33,30,14,72,46,60,71,28,19,61,53,13,50,81,70,31,61,47,41,71,33,43,59,61,57,55,90,63,60,66,51,66,19,48,28,26,35,29,73,47,48,46,24,60,32,63,48,66,69,51,36,46,36,24,44,36,37,44,47,45,24,18,20,66,59,11,38,39,36,39,30,38,36,25,38,49,26,57,56,46,52,33,27,53,69,30,44,30,59,39,66,69,49,36,51,51,47,52,43,23,66,74,66,26,41,40,82,28,85,82,72,46,54,50,27,25,31,35,48,72,68,56,53,50,48,52,45,43,73,44,56,31,39,86,66,44,74,43,37,38,34,9,55,41,37,52,52,42,42,31,36,51,73,40,89,77,90,41,56,51,71,48,36,51,45,6,21,52,44,43,17,62,71,39,64,88,38,74,58,44,43,52,50,3,47,31,33,39,34,37,27,26,31,54,62,66,75,80,123,132,82,76,78,70,60,55,68,48,54,53,47,36,55,66,82,44,80,46,67,63,55,43,36,69,63,41,69,49,25,37,45,34,50,53,36,45,51,59,56,48,63,75,68,55,74,72,63,67,42,36,33,36,31,32,42,36,48,56,26,69,66,52,42,59,42,41,72,67,45,32,47,48,38,36,30,14,71,46,60,70,28,18,60,54,12,50,79,70,31,60,47,40,72,34,43,61,60,55,56,92,61,61,66,52,66,18,48,28,27,35,29,73,46,48,47,22,61,31,64,48,65,68,51,35,46,37,24,46,35,36,44,49,45,24,17,20,67,58,11,38,38,36,38,28,37,38,25,38,48,27,58,57,47,52,33,28,54,68,30,43,29,58,40,66,70,50,36,51,52,46,52,43,23,64,74,64,25,43,39,84,29,84,81,72,45,54,48,27,25,31,35,48,71,69,56,53,52,49,51,46,43,72,46,56,31,40,84,66,47,73,43,36,40,35,8,54,41,37,52,52,43,42,31,36,51,71,40,88,78,88,39,58,50,72,48,35,50,45,7,22,51,44,42,17,61,70,38,64,90,38,73,58,42,42,53,50,4,48,33,34,40,34,36,27,26,30,56,62,68,76,81,124

Nearest PDB structures (foldseek):
  2avn-assembly1_A  TM=7.684E-01  e=7.773E-16  Thermotoga maritima MSB8
  3sm3-assembly1_A-2  TM=7.068E-01  e=2.623E-13  Methanosarcina mazei Go1
  3cc8-assembly1_A-2  TM=6.862E-01  e=8.932E-13  Bacillus cereus ATCC 10987
  3e23-assembly1_A  TM=7.759E-01  e=3.752E-11  Rhodopseudomonas palustris
  5cm2-assembly1_Z  TM=7.423E-01  e=1.234E-09  Yarrowia lipolytica CLIB122

Organism: Streptomyces microflavus (NCBI:txid1919)

Foldseek 3Di:
DPCPPLPVLVQVCCPPHDPLLCCLPPALLSVLLLVLVCVVVVVPDDQPAWEEEEEQCFLPNVLQVCVVSHYQYEYEHQHVVRQVNNVVRHHYDYDDLLDDPAAFQAGQEYEAEDRQFLDQDLVSNLSSLLSSLRNHHAQHKYKYKFFALCLLVLQVVLVVCCPPPVNVVQNVCSNVRQWRPCPPSDRTTGHDHQVRVQVSNVVSQFPPKDKFQRQWQCSSVQNSQQPDPDDGDDPVSSVVSSVNRVVCGVPSVRSNRGRMMMMMTTHHHPPPD/DPCPPLPVLVQVCCPPHDPLLCQLVPALLSVLLLVLVCVVVVVPDDQPAWEEEEEQCFLPNPLQVCVVSHYQYEYEHQHVVRQVNNVVRHHYDYDDLLDDPAAFQAGQEYEAEDRQFLCQDLVSNLSSLLSSLRNHHAQHKYKYKFFALCLLVLQVVLVVCCPPPVNVVQNVCSNVRQWRPCPPSDHTTGHDHQVRVQVSNVVSQFPPKDKFQRQWQCSSVQVSQQPDPDDGDDPVSSVVSSVNRVVCGVPSVRSNRGRMMMMMTTHHHPPPD

InterPro domains:
  IPR013216 Methyltransferase type 11 [PF08241] (53-143)
  IPR029063 S-adenosyl-L-methionine-dependent methyltransferase superfamily [G3DSA:3.40.50.150] (5-267)
  IPR029063 S-adenosyl-L-methionine-dependent methyltransferase superfamily [SSF53335] (10-224)

Secondary structure (DSSP, 8-state):
-------HHHHHHHHHS--HHHHHHHSHHHHHHHHHHHHHHHTTSPSSS-EEEEET-TTTHHHHHHHHTT-EEEEEES-HHHHHHHTTTS-EEE-BTTB--SPTT-EEEEEESSGGGG--SHHHHHHHHHHHHHHEEEEEEEEEEEEETTHHHHHHHHTT-TTSHHHHHHHHHHHHHSEE--TTS---EEEE-HHHHHHHHHHTT-EEEEEEESS-TTHHHHHHHHHSSSS-S-HHHHHHHHHHHHHTTT-GGGGGGSSEEEEEEE-------/-------HHHHHHHHHS--HHHHHHHSHHHHHHHHHHHHHHHTTSPSSS-EEEEET-TTTHHHHHHHHTT-EEEEEES-HHHHHHHTTTS-EEE-BTTB-SSPTT-EEEEEESSGGGG--SHHHHHHHHHHHHHHEEEEEEEEEEEEETTHHHHHHHHTT-TTSHHHHHHHHHHHHHSEE--TTS---EEEE-HHHHHHHHHHTT-EEEEEEESS-TTHHHHHHHHHSSSS-S-HHHHHHHHHHHHHTTT-GGGGGGSSEEEEEEE-------